Protein AF-0000000078801484 (afdb_homodimer)

Radius of gyration: 20.97 Å; Cα contacts (8 Å, |Δi|>4): 693; chains: 2; bounding box: 52×54×48 Å

InterPro domains:
  IPR004045 Glutathione S-transferase, N-terminal [PF13409] (11-82)
  IPR004045 Glutathione S-transferase, N-terminal [PS50404] (1-88)
  IPR010987 Glutathione S-transferase, C-terminal-like [PS50405] (91-222)
  IPR036249 Thioredoxin-like superfamily [SSF52833] (7-85)
  IPR036282 Glutathione S-transferase, C-terminal domain superfamily [SSF47616] (86-207)
  IPR040079 Glutathione transferase family [SFLDS00019] (3-213)

Structure (mmCIF, N/CA/C/O backbone):
data_AF-0000000078801484-model_v1
#
loop_
_entity.id
_entity.type
_entity.pdbx_description
1 polymer 'Glutathione S-transferase'
#
loop_
_atom_site.group_PDB
_atom_site.id
_atom_site.type_symbol
_atom_site.label_atom_id
_atom_site.label_alt_id
_atom_site.label_comp_id
_atom_site.label_asym_id
_atom_site.label_entity_id
_atom_site.label_seq_id
_atom_site.pdbx_PDB_ins_code
_atom_site.Cartn_x
_atom_site.Cartn_y
_atom_site.Cartn_z
_atom_site.occupancy
_atom_site.B_iso_or_equiv
_atom_site.auth_seq_id
_atom_site.auth_comp_id
_atom_site.auth_asym_id
_atom_site.auth_atom_id
_atom_site.pdbx_PDB_model_num
ATOM 1 N N . MET A 1 1 ? 11.43 26.531 -16.875 1 66.69 1 MET A N 1
ATOM 2 C CA . MET A 1 1 ? 10.438 25.453 -16.75 1 66.69 1 MET A CA 1
ATOM 3 C C . MET A 1 1 ? 10.961 24.344 -15.844 1 66.69 1 MET A C 1
ATOM 5 O O . MET A 1 1 ? 12.164 24.109 -15.781 1 66.69 1 MET A O 1
ATOM 9 N N . SER A 1 2 ? 10.133 23.844 -14.844 1 87.88 2 SER A N 1
ATOM 10 C CA . SER A 1 2 ? 10.57 22.844 -13.875 1 87.88 2 SER A CA 1
ATOM 11 C C . SER A 1 2 ? 10.742 21.469 -14.523 1 87.88 2 SER A C 1
ATOM 13 O O . SER A 1 2 ? 10.102 21.172 -15.531 1 87.88 2 SER A O 1
ATOM 15 N N . ASP A 1 3 ? 11.695 20.812 -14.078 1 95.38 3 ASP A N 1
ATOM 16 C CA . ASP A 1 3 ? 11.938 19.469 -14.594 1 95.38 3 ASP A CA 1
ATOM 17 C C . ASP A 1 3 ? 10.883 18.484 -14.102 1 95.38 3 ASP A C 1
ATOM 19 O O . ASP A 1 3 ? 10.789 17.359 -14.602 1 95.38 3 ASP A O 1
ATOM 23 N N . LEU A 1 4 ? 10.07 19.016 -13.148 1 98.31 4 LEU A N 1
ATOM 24 C CA . LEU A 1 4 ? 9.07 18.156 -12.539 1 98.31 4 LEU A CA 1
ATOM 25 C C . LEU A 1 4 ? 7.66 18.641 -12.867 1 98.31 4 LEU A C 1
ATOM 27 O O . LEU A 1 4 ? 7.352 19.828 -12.695 1 98.31 4 LEU A O 1
ATOM 31 N N . THR A 1 5 ? 6.832 17.781 -13.375 1 98.31 5 THR A N 1
ATOM 32 C CA . THR A 1 5 ? 5.406 18.031 -13.547 1 98.31 5 THR A CA 1
ATOM 33 C C . THR A 1 5 ? 4.586 17.047 -12.719 1 98.31 5 THR A C 1
ATOM 35 O O . THR A 1 5 ? 4.812 15.844 -12.766 1 98.31 5 THR A O 1
ATOM 38 N N . VAL A 1 6 ? 3.67 17.578 -11.961 1 98.75 6 VAL A N 1
ATOM 39 C CA . VAL A 1 6 ? 2.793 16.781 -11.109 1 98.75 6 VAL A CA 1
ATOM 40 C C . VAL A 1 6 ? 1.368 16.812 -11.656 1 98.75 6 VAL A C 1
ATOM 42 O O . VAL A 1 6 ? 0.769 17.891 -11.773 1 98.75 6 VAL A O 1
ATOM 45 N N . TYR A 1 7 ? 0.838 15.703 -12.062 1 98.81 7 TYR A N 1
ATOM 46 C CA . TYR A 1 7 ? -0.569 15.531 -12.406 1 98.81 7 TYR A CA 1
ATOM 47 C C . TYR A 1 7 ? -1.375 15.07 -11.195 1 98.81 7 TYR A C 1
ATOM 49 O O . TYR A 1 7 ? -1.175 13.961 -10.695 1 98.81 7 TYR A O 1
ATOM 57 N N . THR A 1 8 ? -2.258 15.883 -10.734 1 98.69 8 THR A N 1
ATOM 58 C CA . THR A 1 8 ? -2.883 15.562 -9.453 1 98.69 8 THR A CA 1
ATOM 59 C C . THR A 1 8 ? -4.176 16.344 -9.266 1 98.69 8 THR A C 1
ATOM 61 O O . THR A 1 8 ? -4.684 16.953 -10.211 1 98.69 8 THR A O 1
ATOM 64 N N . LEU A 1 9 ? -4.816 16.188 -8.18 1 98.44 9 LEU A N 1
ATOM 65 C CA . LEU A 1 9 ? -5.969 16.906 -7.648 1 98.44 9 LEU A CA 1
ATOM 66 C C . LEU A 1 9 ? -5.922 16.953 -6.125 1 98.44 9 LEU A C 1
ATOM 68 O O . LEU A 1 9 ? -5.055 16.328 -5.508 1 98.44 9 LEU A O 1
ATOM 72 N N . GLY A 1 10 ? -6.82 17.719 -5.484 1 97.62 10 GLY A N 1
ATOM 73 C CA . GLY A 1 10 ? -6.832 17.875 -4.039 1 97.62 10 GLY A CA 1
ATOM 74 C C . GLY A 1 10 ? -7.461 16.703 -3.312 1 97.62 10 GLY A C 1
ATOM 75 O O . GLY A 1 10 ? -8.367 16.891 -2.492 1 97.62 10 GLY A O 1
ATOM 76 N N . SER A 1 11 ? -7.129 15.5 -3.693 1 97.75 11 SER A N 1
ATOM 77 C CA . SER A 1 11 ? -7.465 14.297 -2.943 1 97.75 11 SER A CA 1
ATOM 78 C C . SER A 1 11 ? -6.418 14 -1.875 1 97.75 11 SER A C 1
ATOM 80 O O . SER A 1 11 ? -5.344 14.609 -1.866 1 97.75 11 SER A O 1
ATOM 82 N N . PRO A 1 12 ? -6.738 13.094 -0.962 1 98.19 12 PRO A N 1
ATOM 83 C CA . PRO A 1 12 ? -5.773 12.836 0.107 1 98.19 12 PRO A CA 1
ATOM 84 C C . PRO A 1 12 ? -4.453 12.273 -0.416 1 98.19 12 PRO A C 1
ATOM 86 O O . PRO A 1 12 ? -3.4 12.508 0.184 1 98.19 12 PRO A O 1
ATOM 89 N N . ASN A 1 13 ? -4.48 11.523 -1.519 1 98.69 13 ASN A N 1
ATOM 90 C CA . ASN A 1 13 ? -3.244 11.023 -2.111 1 98.69 13 ASN A CA 1
ATOM 91 C C . ASN A 1 13 ? -2.604 12.07 -3.021 1 98.69 13 ASN A C 1
ATOM 93 O O . ASN A 1 13 ? -1.377 12.141 -3.123 1 98.69 13 ASN A O 1
ATOM 97 N N . GLY A 1 14 ? -3.439 12.852 -3.691 1 98.75 14 GLY A N 1
ATOM 98 C CA . GLY A 1 14 ? -2.924 13.828 -4.641 1 98.75 14 GLY A CA 1
ATOM 99 C C . GLY A 1 14 ? -2.152 14.953 -3.975 1 98.75 14 GLY A C 1
ATOM 100 O O . GLY A 1 14 ? -1.153 15.438 -4.516 1 98.75 14 GLY A O 1
ATOM 101 N N . ILE A 1 15 ? -2.572 15.383 -2.805 1 98.88 15 ILE A N 1
ATOM 102 C CA . ILE A 1 15 ? -2.053 16.578 -2.148 1 98.88 15 ILE A CA 1
ATOM 103 C C . ILE A 1 15 ? -0.669 16.281 -1.57 1 98.88 15 ILE A C 1
ATOM 105 O O . ILE A 1 15 ? 0.075 17.219 -1.231 1 98.88 15 ILE A O 1
ATOM 109 N N . LYS A 1 16 ? -0.305 14.969 -1.391 1 98.94 16 LYS A N 1
ATOM 110 C CA . LYS A 1 16 ? 0.97 14.57 -0.806 1 98.94 16 LYS A CA 1
ATOM 111 C C . LYS A 1 16 ? 2.143 15.195 -1.56 1 98.94 16 LYS A C 1
ATOM 113 O O . LYS A 1 16 ? 3.109 15.648 -0.946 1 98.94 16 LYS A O 1
ATOM 118 N N . ILE A 1 17 ? 2.018 15.234 -2.912 1 98.94 17 ILE A N 1
ATOM 119 C CA . ILE A 1 17 ? 3.178 15.539 -3.742 1 98.94 17 ILE A CA 1
ATOM 120 C C . ILE A 1 17 ? 3.453 17.047 -3.713 1 98.94 17 ILE A C 1
ATOM 122 O O . ILE A 1 17 ? 4.582 17.469 -3.461 1 98.94 17 ILE A O 1
ATOM 126 N N . PRO A 1 18 ? 2.408 17.906 -3.854 1 98.94 18 PRO A N 1
ATOM 127 C CA . PRO A 1 18 ? 2.682 19.328 -3.668 1 98.94 18 PRO A CA 1
ATOM 128 C C . PRO A 1 18 ? 3.264 19.641 -2.293 1 98.94 18 PRO A C 1
ATOM 130 O O . PRO A 1 18 ? 4.188 20.453 -2.18 1 98.94 18 PRO A O 1
ATOM 133 N N . VAL A 1 19 ? 2.762 19.031 -1.255 1 98.94 19 VAL A N 1
ATOM 134 C CA . VAL A 1 19 ? 3.266 19.266 0.096 1 98.94 19 VAL A CA 1
ATOM 135 C C . VAL A 1 19 ? 4.746 18.891 0.166 1 98.94 19 VAL A C 1
ATOM 137 O O . VAL A 1 19 ? 5.566 19.672 0.653 1 98.94 19 VAL A O 1
ATOM 140 N N . ALA A 1 20 ? 5.098 17.719 -0.347 1 98.94 20 ALA A N 1
ATOM 141 C CA . ALA A 1 20 ? 6.48 17.25 -0.291 1 98.94 20 ALA A CA 1
ATOM 142 C C . ALA A 1 20 ? 7.406 18.172 -1.073 1 98.94 20 ALA A C 1
ATOM 144 O O . ALA A 1 20 ? 8.492 18.531 -0.598 1 98.94 20 ALA A O 1
ATOM 145 N N . LEU A 1 21 ? 6.988 18.547 -2.275 1 98.88 21 LEU A N 1
ATOM 146 C CA . LEU A 1 21 ? 7.844 19.359 -3.133 1 98.88 21 LEU A CA 1
ATOM 147 C C . LEU A 1 21 ? 8.055 20.75 -2.531 1 98.88 21 LEU A C 1
ATOM 149 O O . LEU A 1 21 ? 9.156 21.297 -2.604 1 98.88 21 LEU A O 1
ATOM 153 N N . GLU A 1 22 ? 7.02 21.328 -1.938 1 98.88 22 GLU A N 1
ATOM 154 C CA . GLU A 1 22 ? 7.184 22.594 -1.238 1 98.88 22 GLU A CA 1
ATOM 155 C C . GLU A 1 22 ? 8.164 22.453 -0.074 1 98.88 22 GLU A C 1
ATOM 157 O O . GLU A 1 22 ? 9.039 23.312 0.106 1 98.88 22 GLU A O 1
ATOM 162 N N . GLU A 1 23 ? 8.023 21.438 0.721 1 98.94 23 GLU A N 1
ATOM 163 C CA . GLU A 1 23 ? 8.914 21.203 1.85 1 98.94 23 GLU A CA 1
ATOM 164 C C . GLU A 1 23 ? 10.359 21.016 1.381 1 98.94 23 GLU A C 1
ATOM 166 O O . GLU A 1 23 ? 11.297 21.391 2.088 1 98.94 23 GLU A O 1
ATOM 171 N N . MET A 1 24 ? 10.492 20.453 0.178 1 98.75 24 MET A N 1
ATOM 172 C CA . MET A 1 24 ? 11.828 20.203 -0.355 1 98.75 24 MET A CA 1
ATOM 173 C C . MET A 1 24 ? 12.398 21.453 -1.009 1 98.75 24 MET A C 1
ATOM 175 O O . MET A 1 24 ? 13.602 21.516 -1.298 1 98.75 24 MET A O 1
ATOM 179 N N . GLY A 1 25 ? 11.578 22.438 -1.261 1 98.44 25 GLY A N 1
ATOM 180 C CA . GLY A 1 25 ? 12.016 23.656 -1.924 1 98.44 25 GLY A CA 1
ATOM 181 C C . GLY A 1 25 ? 12.32 23.453 -3.396 1 98.44 25 GLY A C 1
ATOM 182 O O . GLY A 1 25 ? 13.266 24.031 -3.924 1 98.44 25 GLY A O 1
ATOM 183 N N . VAL A 1 26 ? 11.562 22.609 -4.039 1 98 26 VAL A N 1
ATOM 184 C CA . VAL A 1 26 ? 11.805 22.25 -5.43 1 98 26 VAL A CA 1
ATOM 185 C C . VAL A 1 26 ? 10.703 22.828 -6.316 1 98 26 VAL A C 1
ATOM 187 O O . VAL A 1 26 ? 9.516 22.734 -5.977 1 98 26 VAL A O 1
ATOM 190 N N . MET A 1 27 ? 11.094 23.422 -7.387 1 97.56 27 MET A N 1
ATOM 191 C CA . MET A 1 27 ? 10.125 23.938 -8.352 1 97.56 27 MET A CA 1
ATOM 192 C C . MET A 1 27 ? 9.43 22.797 -9.086 1 97.56 27 MET A C 1
ATOM 194 O O . MET A 1 27 ? 10.062 21.797 -9.422 1 97.56 27 MET A O 1
ATOM 198 N N . TYR A 1 28 ? 8.164 23.031 -9.352 1 98.31 28 TYR A N 1
ATOM 199 C CA . TYR A 1 28 ? 7.383 22.031 -10.078 1 98.31 28 TYR A CA 1
ATOM 200 C C . TYR A 1 28 ? 6.227 22.672 -10.828 1 98.31 28 TYR A C 1
ATOM 202 O O . TYR A 1 28 ? 5.77 23.766 -10.461 1 98.31 28 TYR A O 1
ATOM 210 N N . ASP A 1 29 ? 5.805 22 -11.859 1 98.12 29 ASP A N 1
ATOM 211 C CA . ASP A 1 29 ? 4.582 22.375 -12.57 1 98.12 29 ASP A CA 1
ATOM 212 C C . ASP A 1 29 ? 3.41 21.5 -12.125 1 98.12 29 ASP A C 1
ATOM 214 O O . ASP A 1 29 ? 3.561 20.281 -11.945 1 98.12 29 ASP A O 1
ATOM 218 N N . LEU A 1 30 ? 2.342 22.141 -11.906 1 97.88 30 LEU A N 1
ATOM 219 C CA . LEU A 1 30 ? 1.135 21.453 -11.469 1 97.88 30 LEU A CA 1
ATOM 220 C C . LEU A 1 30 ? 0.118 21.359 -12.602 1 97.88 30 LEU A C 1
ATOM 222 O O . LEU A 1 30 ? -0.225 22.375 -13.211 1 97.88 30 LEU A O 1
ATOM 226 N N . HIS A 1 31 ? -0.283 20.188 -12.953 1 98.19 31 HIS A N 1
ATOM 227 C CA . HIS A 1 31 ? -1.348 19.938 -13.922 1 98.19 31 HIS A CA 1
ATOM 228 C C . HIS A 1 31 ? -2.523 19.219 -13.266 1 98.19 31 HIS A C 1
ATOM 230 O O . HIS A 1 31 ? -2.412 18.047 -12.891 1 98.19 31 HIS A O 1
ATOM 236 N N . THR A 1 32 ? -3.666 19.859 -13.242 1 98.5 32 THR A N 1
ATOM 237 C CA . THR A 1 32 ? -4.828 19.312 -12.547 1 98.5 32 THR A CA 1
ATOM 238 C C . THR A 1 32 ? -5.523 18.266 -13.414 1 98.5 32 THR A C 1
ATOM 240 O O . THR A 1 32 ? -5.797 18.5 -14.586 1 98.5 32 THR A O 1
ATOM 243 N N . ILE A 1 33 ? -5.699 17.094 -12.891 1 98.5 33 ILE A N 1
ATOM 244 C CA . ILE A 1 33 ? -6.562 16.062 -13.43 1 98.5 33 ILE A CA 1
ATOM 245 C C . ILE A 1 33 ? -7.789 15.891 -12.539 1 98.5 33 ILE A C 1
ATOM 247 O O . ILE A 1 33 ? -7.711 15.273 -11.477 1 98.5 33 ILE A O 1
ATOM 251 N N . ASP A 1 34 ? -8.938 16.422 -12.977 1 97.44 34 ASP A N 1
ATOM 252 C CA . ASP A 1 34 ? -10.164 16.359 -12.188 1 97.44 34 ASP A CA 1
ATOM 253 C C . ASP A 1 34 ? -10.844 14.992 -12.336 1 97.44 34 ASP A C 1
ATOM 255 O O . ASP A 1 34 ? -11.641 14.789 -13.25 1 97.44 34 ASP A O 1
ATOM 259 N N . ILE A 1 35 ? -10.609 14.117 -11.383 1 96.12 35 ILE A N 1
ATOM 260 C CA . ILE A 1 35 ? -11.094 12.742 -11.492 1 96.12 35 ILE A CA 1
ATOM 261 C C . ILE A 1 35 ? -12.594 12.703 -11.25 1 96.12 35 ILE A C 1
ATOM 263 O O . ILE A 1 35 ? -13.258 11.711 -11.586 1 96.12 35 ILE A O 1
ATOM 267 N N . THR A 1 36 ? -13.188 13.742 -10.617 1 93.81 36 THR A N 1
ATOM 268 C CA . THR A 1 36 ? -14.633 13.797 -10.422 1 93.81 36 THR A CA 1
ATOM 269 C C . THR A 1 36 ? -15.352 14.016 -11.75 1 93.81 36 THR A C 1
ATOM 271 O O . THR A 1 36 ? -16.547 13.742 -11.867 1 93.81 36 THR A O 1
ATOM 274 N N . LYS A 1 37 ? -14.609 14.461 -12.742 1 96.56 37 LYS A N 1
ATOM 275 C CA . LYS A 1 37 ? -15.164 14.695 -14.07 1 96.56 37 LYS A CA 1
ATOM 276 C C . LYS A 1 37 ? -14.695 13.633 -15.062 1 96.56 37 LYS A C 1
ATOM 278 O O . LYS A 1 37 ? -14.914 13.766 -16.266 1 96.56 37 LYS A O 1
ATOM 283 N N . GLY A 1 38 ? -13.906 12.68 -14.609 1 96.62 38 GLY A N 1
ATOM 284 C CA . GLY A 1 38 ? -13.469 11.578 -15.445 1 96.62 38 GLY A CA 1
ATOM 285 C C . GLY A 1 38 ? -12.25 11.906 -16.281 1 96.62 38 GLY A C 1
ATOM 286 O O . GLY A 1 38 ? -11.93 11.188 -17.234 1 96.62 38 GLY A O 1
ATOM 287 N N . GLU A 1 39 ? -11.531 12.969 -15.945 1 97.81 39 GLU A N 1
ATOM 288 C CA . GLU A 1 39 ? -10.391 13.398 -16.734 1 97.81 39 GLU A CA 1
ATOM 289 C C . GLU A 1 39 ? -9.273 12.359 -16.719 1 97.81 39 GLU A C 1
ATOM 291 O O . GLU A 1 39 ? -8.422 12.336 -17.609 1 97.81 39 GLU A O 1
ATOM 296 N N . GLN A 1 40 ? -9.242 11.5 -15.688 1 97.19 40 GLN A N 1
ATOM 297 C CA . GLN A 1 40 ? -8.219 10.461 -15.602 1 97.19 40 GLN A CA 1
ATOM 298 C C . GLN A 1 40 ? -8.375 9.43 -16.719 1 97.19 40 GLN A C 1
ATOM 300 O O . GLN A 1 40 ? -7.461 8.641 -16.969 1 97.19 40 GLN A O 1
ATOM 305 N N . PHE A 1 41 ? -9.516 9.469 -17.359 1 97.06 41 PHE A N 1
ATOM 306 C CA . PHE A 1 41 ? -9.773 8.492 -18.422 1 97.06 41 PHE A CA 1
ATOM 307 C C . PHE A 1 41 ? -9.547 9.117 -19.797 1 97.06 41 PHE A C 1
ATOM 309 O O . PHE A 1 41 ? -9.719 8.453 -20.812 1 97.06 41 PHE A O 1
ATOM 316 N N . SER A 1 42 ? -9.242 10.398 -19.859 1 97.5 42 SER A N 1
ATOM 317 C CA . SER A 1 42 ? -8.945 11.039 -21.125 1 97.5 42 SER A CA 1
ATOM 318 C C . SER A 1 42 ? -7.797 10.344 -21.844 1 97.5 42 SER A C 1
ATOM 320 O O . SER A 1 42 ? -6.914 9.773 -21.203 1 97.5 42 SER A O 1
ATOM 322 N N . ALA A 1 43 ? -7.75 10.406 -23.156 1 96.88 43 ALA A N 1
ATOM 323 C CA . ALA A 1 43 ? -6.684 9.812 -23.953 1 96.88 43 ALA A CA 1
ATOM 324 C C . ALA A 1 43 ? -5.324 10.391 -23.578 1 96.88 43 ALA A C 1
ATOM 326 O O . ALA A 1 43 ? -4.328 9.664 -23.5 1 96.88 43 ALA A O 1
ATOM 327 N N . ALA A 1 44 ? -5.316 11.703 -23.406 1 96.38 44 ALA A N 1
ATOM 328 C CA . ALA A 1 44 ? -4.07 12.391 -23.062 1 96.38 44 ALA A CA 1
ATOM 329 C C . ALA A 1 44 ? -3.484 11.859 -21.766 1 96.38 44 ALA A C 1
ATOM 331 O O . ALA A 1 44 ? -2.293 11.555 -21.688 1 96.38 44 ALA A O 1
ATOM 332 N N . PHE A 1 45 ? -4.336 11.742 -20.734 1 97.5 45 PHE A N 1
ATOM 333 C CA . PHE A 1 45 ? -3.818 11.273 -19.453 1 97.5 45 PHE A CA 1
ATOM 334 C C . PHE A 1 45 ? -3.537 9.781 -19.5 1 97.5 45 PHE A C 1
ATOM 336 O O . PHE A 1 45 ? -2.588 9.305 -18.875 1 97.5 45 PHE A O 1
ATOM 343 N N . SER A 1 46 ? -4.348 9.039 -20.234 1 96.31 46 SER A N 1
ATOM 344 C CA . SER A 1 46 ? -4.148 7.598 -20.359 1 96.31 46 SER A CA 1
ATOM 345 C C . SER A 1 46 ? -2.777 7.281 -20.953 1 96.31 46 SER A C 1
ATOM 347 O O . SER A 1 46 ? -2.174 6.258 -20.625 1 96.31 46 SER A O 1
ATOM 349 N N . LYS A 1 47 ? -2.256 8.125 -21.75 1 95.19 47 LYS A N 1
ATOM 350 C CA . LYS A 1 47 ? -0.926 7.961 -22.344 1 95.19 47 LYS A CA 1
ATOM 351 C C . LYS A 1 47 ? 0.162 8.156 -21.281 1 95.19 47 LYS A C 1
ATOM 353 O O . LYS A 1 47 ? 1.234 7.551 -21.375 1 95.19 47 LYS A O 1
ATOM 358 N N . ILE A 1 48 ? -0.164 8.984 -20.344 1 95.62 48 ILE A N 1
ATOM 359 C CA . ILE A 1 48 ? 0.79 9.258 -19.266 1 95.62 48 ILE A CA 1
ATOM 360 C C . ILE A 1 48 ? 0.729 8.148 -18.219 1 95.62 48 ILE A C 1
ATOM 362 O O . ILE A 1 48 ? 1.764 7.633 -17.797 1 95.62 48 ILE A O 1
ATOM 366 N N . ASN A 1 49 ? -0.521 7.82 -17.891 1 96.25 49 ASN A N 1
ATOM 367 C CA . ASN A 1 49 ? -0.724 6.797 -16.859 1 96.25 49 ASN A CA 1
ATOM 368 C C . ASN A 1 49 ? -1.895 5.883 -17.219 1 96.25 49 ASN A C 1
ATOM 370 O O . ASN A 1 49 ? -3.045 6.188 -16.891 1 96.25 49 ASN A O 1
ATOM 374 N N . PRO A 1 50 ? -1.596 4.727 -17.688 1 94.38 50 PRO A N 1
ATOM 375 C CA . PRO A 1 50 ? -2.65 3.801 -18.094 1 94.38 50 PRO A CA 1
ATOM 376 C C . PRO A 1 50 ? -3.447 3.24 -16.922 1 94.38 50 PRO A C 1
ATOM 378 O O . PRO A 1 50 ? -4.473 2.588 -17.125 1 94.38 50 PRO A O 1
ATOM 381 N N . ARG A 1 51 ? -3.037 3.48 -15.664 1 94.94 51 ARG A N 1
ATOM 382 C CA . ARG A 1 51 ? -3.783 3.041 -14.484 1 94.94 51 ARG A CA 1
ATOM 383 C C . ARG A 1 51 ? -4.93 3.996 -14.172 1 94.94 51 ARG A C 1
ATOM 385 O O . ARG A 1 51 ? -5.789 3.693 -13.344 1 94.94 51 ARG A O 1
ATOM 392 N N . HIS A 1 52 ? -4.863 5.215 -14.75 1 97.12 52 HIS A N 1
ATOM 393 C CA . HIS A 1 52 ? -5.926 6.207 -14.656 1 97.12 52 HIS A CA 1
ATOM 394 C C . HIS A 1 52 ? -6.094 6.703 -13.219 1 97.12 52 HIS A C 1
ATOM 396 O O . HIS A 1 52 ? -7.219 6.938 -12.773 1 97.12 52 HIS A O 1
ATOM 402 N N . LYS A 1 53 ? -4.992 6.789 -12.508 1 97.31 53 LYS A N 1
ATOM 403 C CA . LYS A 1 53 ? -5.02 7.273 -11.133 1 97.31 53 LYS A CA 1
ATOM 404 C C . LYS A 1 53 ? -4.07 8.453 -10.945 1 97.31 53 LYS A C 1
ATOM 406 O O . LYS A 1 53 ? -3.041 8.539 -11.617 1 97.31 53 LYS A O 1
ATOM 411 N N . ILE A 1 54 ? -4.414 9.383 -10.164 1 98.44 54 ILE A N 1
ATOM 412 C CA . ILE A 1 54 ? -3.531 10.445 -9.695 1 98.44 54 ILE A CA 1
ATOM 413 C C . ILE A 1 54 ? -3.066 10.141 -8.273 1 98.44 54 ILE A C 1
ATOM 415 O O . ILE A 1 54 ? -3.725 9.398 -7.543 1 98.44 54 ILE A O 1
ATOM 419 N N . PRO A 1 55 ? -1.931 10.672 -7.844 1 98.81 55 PRO A N 1
ATOM 420 C CA . PRO A 1 55 ? -1.022 11.562 -8.57 1 98.81 55 PRO A CA 1
ATOM 421 C C . PRO A 1 55 ? -0.047 10.812 -9.469 1 98.81 55 PRO A C 1
ATOM 423 O O . PRO A 1 55 ? 0.172 9.609 -9.281 1 98.81 55 PRO A O 1
ATOM 426 N N . VAL A 1 56 ? 0.472 11.453 -10.453 1 98.81 56 VAL A N 1
ATOM 427 C CA . VAL A 1 56 ? 1.57 10.992 -11.297 1 98.81 56 VAL A CA 1
ATOM 428 C C . VAL A 1 56 ? 2.641 12.078 -11.383 1 98.81 56 VAL A C 1
ATOM 430 O O . VAL A 1 56 ? 2.324 13.266 -11.5 1 98.81 56 VAL A O 1
ATOM 433 N N . LEU A 1 57 ? 3.867 11.703 -11.289 1 98.81 57 LEU A N 1
ATOM 434 C CA . LEU A 1 57 ? 5.008 12.594 -11.469 1 98.81 57 LEU A CA 1
ATOM 435 C C . LEU A 1 57 ? 5.715 12.32 -12.789 1 98.81 57 LEU A C 1
ATOM 437 O O . LEU A 1 57 ? 5.977 11.164 -13.133 1 98.81 57 LEU A O 1
ATOM 441 N N . ALA A 1 58 ? 5.891 13.305 -13.578 1 98.12 58 ALA A N 1
ATOM 442 C CA . ALA A 1 58 ? 6.785 13.25 -14.727 1 98.12 58 ALA A CA 1
ATOM 443 C C . ALA A 1 58 ? 8.086 14 -14.453 1 98.12 58 ALA A C 1
ATOM 445 O O . ALA A 1 58 ? 8.062 15.203 -14.172 1 98.12 58 ALA A O 1
ATOM 446 N N . ASP A 1 59 ? 9.211 13.344 -14.477 1 98.12 59 ASP A N 1
ATOM 447 C CA . ASP A 1 59 ? 10.531 13.93 -14.227 1 98.12 59 ASP A CA 1
ATOM 448 C C . ASP A 1 59 ? 11.352 13.992 -15.516 1 98.12 59 ASP A C 1
ATOM 450 O O . ASP A 1 59 ? 11.789 12.961 -16.031 1 98.12 59 ASP A O 1
ATOM 454 N N . LYS A 1 60 ? 11.617 15.078 -16.031 1 96.56 60 LYS A N 1
ATOM 455 C CA . LYS A 1 60 ? 12.328 15.242 -17.297 1 96.56 60 LYS A CA 1
ATOM 456 C C . LYS A 1 60 ? 13.758 15.711 -17.062 1 96.56 60 LYS A C 1
ATOM 458 O O . LYS A 1 60 ? 14.391 16.266 -17.969 1 96.56 60 LYS A O 1
ATOM 463 N N . SER A 1 61 ? 14.273 15.523 -15.883 1 94.5 61 SER A N 1
ATOM 464 C CA . SER A 1 61 ? 15.602 16.016 -15.539 1 94.5 61 SER A CA 1
ATOM 465 C C . SER A 1 61 ? 16.688 15.328 -16.359 1 94.5 61 SER A C 1
ATOM 467 O O . SER A 1 61 ? 17.734 15.914 -16.625 1 94.5 61 SER A O 1
ATOM 469 N N . LYS A 1 62 ? 16.5 14.094 -16.703 1 89.5 62 LYS A N 1
ATOM 470 C CA . LYS A 1 62 ? 17.531 13.367 -17.422 1 89.5 62 LYS A CA 1
ATOM 471 C C . LYS A 1 62 ? 17.281 13.398 -18.938 1 89.5 62 LYS A C 1
ATOM 473 O O . LYS A 1 62 ? 18.219 13.312 -19.734 1 89.5 62 LYS A O 1
ATOM 478 N N . ASP A 1 63 ? 16.062 13.438 -19.297 1 87.44 63 ASP A N 1
ATOM 479 C CA . ASP A 1 63 ? 15.656 13.398 -20.703 1 87.44 63 ASP A CA 1
ATOM 480 C C . ASP A 1 63 ? 14.359 14.18 -20.922 1 87.44 63 ASP A C 1
ATOM 482 O O . ASP A 1 63 ? 13.305 13.789 -20.422 1 87.44 63 ASP A O 1
ATOM 486 N N . SER A 1 64 ? 14.453 15.141 -21.734 1 85.25 64 SER A N 1
ATOM 487 C CA . SER A 1 64 ? 13.312 16.016 -21.938 1 85.25 64 SER A CA 1
ATOM 488 C C . SER A 1 64 ? 12.266 15.359 -22.844 1 85.25 64 SER A C 1
ATOM 490 O O . SER A 1 64 ? 11.078 15.664 -22.75 1 85.25 64 SER A O 1
ATOM 492 N N . GLU A 1 65 ? 12.711 14.5 -23.656 1 89.94 65 GLU A N 1
ATOM 493 C CA . GLU A 1 65 ? 11.82 13.875 -24.625 1 89.94 65 GLU A CA 1
ATOM 494 C C . GLU A 1 65 ? 11.102 12.672 -24.031 1 89.94 65 GLU A C 1
ATOM 496 O O . GLU A 1 65 ? 9.977 12.367 -24.406 1 89.94 65 GLU A O 1
ATOM 501 N N . HIS A 1 66 ? 11.742 12.102 -23.125 1 91.5 66 HIS A N 1
ATOM 502 C CA . HIS A 1 66 ? 11.18 10.914 -22.484 1 91.5 66 HIS A CA 1
ATOM 503 C C . HIS A 1 66 ? 11.266 11.016 -20.969 1 91.5 66 HIS A C 1
ATOM 505 O O . HIS A 1 66 ? 12.102 10.367 -20.344 1 91.5 66 HIS A O 1
ATOM 511 N N . PRO A 1 67 ? 10.297 11.742 -20.406 1 95.44 67 PRO A N 1
ATOM 512 C CA . PRO A 1 67 ? 10.32 11.891 -18.953 1 95.44 67 PRO A CA 1
ATOM 513 C C . PRO A 1 67 ? 10.102 10.57 -18.219 1 95.44 67 PRO A C 1
ATOM 515 O O . PRO A 1 67 ? 9.359 9.711 -18.703 1 95.44 67 PRO A O 1
ATOM 518 N N . GLN A 1 68 ? 10.789 10.406 -17.109 1 96.25 68 GLN A N 1
ATOM 519 C CA . GLN A 1 68 ? 10.453 9.305 -16.219 1 96.25 68 GLN A CA 1
ATOM 520 C C . GLN A 1 68 ? 9.102 9.531 -15.555 1 96.25 68 GLN A C 1
ATOM 522 O O . GLN A 1 68 ? 8.883 10.555 -14.898 1 96.25 68 GLN A O 1
ATOM 527 N N . ILE A 1 69 ? 8.172 8.57 -15.773 1 97.69 69 ILE A N 1
ATOM 528 C CA . ILE A 1 69 ? 6.824 8.656 -15.219 1 97.69 69 ILE A CA 1
ATOM 529 C C . ILE A 1 69 ? 6.719 7.77 -13.984 1 97.69 69 ILE A C 1
ATOM 531 O O . ILE A 1 69 ? 7.09 6.594 -14.023 1 97.69 69 ILE A O 1
ATOM 535 N N . ILE A 1 70 ? 6.273 8.336 -12.867 1 98.19 70 ILE A N 1
ATOM 536 C CA . ILE A 1 70 ? 6.137 7.582 -11.625 1 98.19 70 ILE A CA 1
ATOM 537 C C . ILE A 1 70 ? 4.73 7.77 -11.062 1 98.19 70 ILE A C 1
ATOM 539 O O . ILE A 1 70 ? 4.27 8.906 -10.891 1 98.19 70 ILE A O 1
ATOM 543 N N . GLY A 1 71 ? 4.078 6.652 -10.805 1 98.31 71 GLY A N 1
ATOM 544 C CA . GLY A 1 71 ? 2.787 6.656 -10.133 1 98.31 71 GLY A CA 1
ATOM 545 C C . GLY A 1 71 ? 2.869 6.215 -8.68 1 98.31 71 GLY A C 1
ATOM 546 O O . GLY A 1 71 ? 3.961 6.121 -8.117 1 98.31 71 GLY A O 1
ATOM 547 N N . GLU A 1 72 ? 1.691 5.992 -8.141 1 98.62 72 GLU A N 1
ATOM 548 C CA . GLU A 1 72 ? 1.612 5.668 -6.723 1 98.62 72 GLU A CA 1
ATOM 549 C C . GLU A 1 72 ? 2.143 6.816 -5.867 1 98.62 72 GLU A C 1
ATOM 551 O O . GLU A 1 72 ? 3.34 7.105 -5.879 1 98.62 72 GLU A O 1
ATOM 556 N N . SER A 1 73 ? 1.314 7.398 -5.055 1 98.88 73 SER A N 1
ATOM 557 C CA . SER A 1 73 ? 1.679 8.609 -4.324 1 98.88 73 SER A CA 1
ATOM 558 C C . SER A 1 73 ? 2.855 8.352 -3.389 1 98.88 73 SER A C 1
ATOM 560 O O . SER A 1 73 ? 3.789 9.156 -3.326 1 98.88 73 SER A O 1
ATOM 562 N N . CYS A 1 74 ? 2.9 7.164 -2.729 1 98.94 74 CYS A N 1
ATOM 563 C CA . CYS A 1 74 ? 3.98 6.879 -1.79 1 98.94 74 CYS A CA 1
ATOM 564 C C . CYS A 1 74 ? 5.266 6.523 -2.529 1 98.94 74 CYS A C 1
ATOM 566 O O . CYS A 1 74 ? 6.363 6.824 -2.055 1 98.94 74 CYS A O 1
ATOM 568 N N . ALA A 1 75 ? 5.156 5.914 -3.709 1 98.88 75 ALA A N 1
ATOM 569 C CA . ALA A 1 75 ? 6.336 5.691 -4.539 1 98.88 75 ALA A CA 1
ATOM 570 C C . ALA A 1 75 ? 6.945 7.016 -4.992 1 98.88 75 ALA A C 1
ATOM 572 O O . ALA A 1 75 ? 8.172 7.172 -4.996 1 98.88 75 ALA A O 1
ATOM 573 N N . ILE A 1 76 ? 6.082 7.961 -5.352 1 98.94 76 ILE A N 1
ATOM 574 C CA . ILE A 1 76 ? 6.535 9.281 -5.766 1 98.94 76 ILE A CA 1
ATOM 575 C C . ILE A 1 76 ? 7.27 9.961 -4.613 1 98.94 76 ILE A C 1
ATOM 577 O O . ILE A 1 76 ? 8.344 10.531 -4.801 1 98.94 76 ILE A O 1
ATOM 581 N N . LEU A 1 77 ? 6.688 9.859 -3.41 1 98.94 77 LEU A N 1
ATOM 582 C CA . LEU A 1 77 ? 7.316 10.453 -2.236 1 98.94 77 LEU A CA 1
ATOM 583 C C . LEU A 1 77 ? 8.711 9.875 -2.012 1 98.94 77 LEU A C 1
ATOM 585 O O . LEU A 1 77 ? 9.664 10.625 -1.797 1 98.94 77 LEU A O 1
ATOM 589 N N . LEU A 1 78 ? 8.773 8.562 -2.047 1 98.88 78 LEU A N 1
ATOM 590 C CA . LEU A 1 78 ? 10.062 7.922 -1.826 1 98.88 78 LEU A CA 1
ATOM 591 C C . LEU A 1 78 ? 11.062 8.32 -2.912 1 98.88 78 LEU A C 1
ATOM 593 O O . LEU A 1 78 ? 12.219 8.617 -2.617 1 98.88 78 LEU A O 1
ATOM 597 N N . TYR A 1 79 ? 10.617 8.359 -4.176 1 98.75 79 TYR A N 1
ATOM 598 C CA . TYR A 1 79 ? 11.453 8.758 -5.301 1 98.75 79 TYR A CA 1
ATOM 599 C C . TYR A 1 79 ? 12.016 10.164 -5.094 1 98.75 79 TYR A C 1
ATOM 601 O O . TYR A 1 79 ? 13.219 10.375 -5.219 1 98.75 79 TYR A O 1
ATOM 609 N N . LEU A 1 80 ? 11.195 11.094 -4.73 1 98.81 80 LEU A N 1
ATOM 610 C CA . LEU A 1 80 ? 11.602 12.484 -4.551 1 98.81 80 LEU A CA 1
ATOM 611 C C . LEU A 1 80 ? 12.547 12.625 -3.357 1 98.81 80 LEU A C 1
ATOM 613 O O . LEU A 1 80 ? 13.531 13.367 -3.424 1 98.81 80 LEU A O 1
ATOM 617 N N . ALA A 1 81 ? 12.18 11.945 -2.285 1 98.75 81 ALA A N 1
ATOM 618 C CA . ALA A 1 81 ? 13.023 12.008 -1.098 1 98.75 81 ALA A CA 1
ATOM 619 C C . ALA A 1 81 ? 14.438 11.523 -1.403 1 98.75 81 ALA A C 1
ATOM 621 O O . ALA A 1 81 ? 15.414 12.117 -0.939 1 98.75 81 ALA A O 1
ATOM 622 N N . GLU A 1 82 ? 14.516 10.438 -2.162 1 97.25 82 GLU A N 1
ATOM 623 C CA . GLU A 1 82 ? 15.82 9.891 -2.529 1 97.25 82 GLU A CA 1
ATOM 624 C C . GLU A 1 82 ? 16.531 10.805 -3.52 1 97.25 82 GLU A C 1
ATOM 626 O O . GLU A 1 82 ? 17.734 11.039 -3.398 1 97.25 82 GLU A O 1
ATOM 631 N N . LYS A 1 83 ? 15.836 11.297 -4.449 1 96.88 83 LYS A N 1
ATOM 632 C CA . LYS A 1 83 ? 16.406 12.164 -5.473 1 96.88 83 LYS A CA 1
ATOM 633 C C . LYS A 1 83 ? 17.016 13.414 -4.855 1 96.88 83 LYS A C 1
ATOM 635 O O . LYS A 1 83 ? 18.109 13.828 -5.242 1 96.88 83 LYS A O 1
ATOM 640 N N . PHE A 1 84 ? 16.375 14.016 -3.885 1 97.94 84 PHE A N 1
ATOM 641 C CA . PHE A 1 84 ? 16.797 15.305 -3.359 1 97.94 84 PHE A CA 1
ATOM 642 C C . PHE A 1 84 ? 17.453 15.148 -1.993 1 97.94 84 PHE A C 1
ATOM 644 O O . PHE A 1 84 ? 17.953 16.125 -1.42 1 97.94 84 PHE A O 1
ATOM 651 N N . ASN A 1 85 ? 17.453 13.938 -1.477 1 97.94 85 ASN A N 1
ATOM 652 C CA . ASN A 1 85 ? 18 13.641 -0.157 1 97.94 85 ASN A CA 1
ATOM 653 C C . ASN A 1 85 ? 17.406 14.547 0.915 1 97.94 85 ASN A C 1
ATOM 655 O O . ASN A 1 85 ? 18.141 15.195 1.662 1 97.94 85 ASN A O 1
ATOM 659 N N . LYS A 1 86 ? 16.125 14.664 0.941 1 98.44 86 LYS A N 1
ATOM 660 C CA . LYS A 1 86 ? 15.344 15.469 1.879 1 98.44 86 LYS A CA 1
ATOM 661 C C . LYS A 1 86 ? 14.148 14.688 2.414 1 98.44 86 LYS A C 1
ATOM 663 O O . LYS A 1 86 ? 13.625 13.805 1.736 1 98.44 86 LYS A O 1
ATOM 668 N N . LEU A 1 87 ? 13.727 14.922 3.643 1 98.75 87 LEU A N 1
ATOM 669 C CA . LEU A 1 87 ? 12.508 14.406 4.258 1 98.75 87 LEU A CA 1
ATOM 670 C C . LEU A 1 87 ? 12.594 12.898 4.465 1 98.75 87 LEU A C 1
ATOM 672 O O . LEU A 1 87 ? 11.578 12.211 4.508 1 98.75 87 LEU A O 1
ATOM 676 N N . ILE A 1 88 ? 13.688 12.312 4.449 1 98.25 88 ILE A N 1
ATOM 677 C CA . ILE A 1 88 ? 13.953 10.93 4.832 1 98.25 88 ILE A CA 1
ATOM 678 C C . ILE A 1 88 ? 15.336 10.82 5.473 1 98.25 88 ILE A C 1
ATOM 680 O O . ILE A 1 88 ? 16.281 11.477 5.031 1 98.25 88 ILE A O 1
ATOM 684 N N . SER A 1 89 ? 15.445 10.094 6.559 1 96.38 89 SER A N 1
ATOM 685 C CA . SER A 1 89 ? 16.688 9.953 7.297 1 96.38 89 SER A CA 1
ATOM 686 C C . SER A 1 89 ? 17.703 9.117 6.52 1 96.38 89 SER A C 1
ATOM 688 O O . SER A 1 89 ? 17.328 8.188 5.805 1 96.38 89 SER A O 1
ATOM 690 N N . ASN A 1 90 ? 18.969 9.43 6.703 1 94.12 90 ASN A N 1
ATOM 691 C CA . ASN A 1 90 ? 20.031 8.602 6.148 1 94.12 90 ASN A CA 1
ATOM 692 C C . ASN A 1 90 ? 20.406 7.465 7.09 1 94.12 90 ASN A C 1
ATOM 694 O O . ASN A 1 90 ? 21.156 6.559 6.707 1 94.12 90 ASN A O 1
ATOM 698 N N . ASP A 1 91 ? 19.906 7.52 8.336 1 95.38 91 ASP A N 1
ATOM 699 C CA . ASP A 1 91 ? 20.047 6.391 9.242 1 95.38 91 ASP A CA 1
ATOM 700 C C . ASP A 1 91 ? 19.25 5.184 8.75 1 95.38 91 ASP A C 1
ATOM 702 O O . ASP A 1 91 ? 18.047 5.281 8.516 1 95.38 91 ASP A O 1
ATOM 706 N N . PRO A 1 92 ? 19.922 4.055 8.602 1 93.75 92 PRO A N 1
ATOM 707 C CA . PRO A 1 92 ? 19.266 2.898 7.988 1 93.75 92 PRO A CA 1
ATOM 708 C C . PRO A 1 92 ? 18.016 2.461 8.75 1 93.75 92 PRO A C 1
ATOM 710 O O . PRO A 1 92 ? 17.031 2.023 8.141 1 93.75 92 PRO A O 1
ATOM 713 N N . LEU A 1 93 ? 18.062 2.529 10.047 1 94.88 93 LEU A N 1
ATOM 714 C CA . LEU A 1 93 ? 16.906 2.127 10.852 1 94.88 93 LEU A CA 1
ATOM 715 C C . LEU A 1 93 ? 15.734 3.084 10.633 1 94.88 93 LEU A C 1
ATOM 717 O O . LEU A 1 93 ? 14.609 2.648 10.398 1 94.88 93 LEU A O 1
ATOM 721 N N . HIS A 1 94 ? 16 4.387 10.742 1 97.19 94 HIS A N 1
ATOM 722 C CA . HIS A 1 94 ? 14.961 5.395 10.562 1 97.19 94 HIS A CA 1
ATOM 723 C C . HIS A 1 94 ? 14.43 5.387 9.133 1 97.19 94 HIS A C 1
ATOM 725 O O . HIS A 1 94 ? 13.234 5.609 8.906 1 97.19 94 HIS A O 1
ATOM 731 N N . ARG A 1 95 ? 15.312 5.129 8.188 1 97.44 95 ARG A N 1
ATOM 732 C CA . ARG A 1 95 ? 14.914 5.016 6.793 1 97.44 95 ARG A CA 1
ATOM 733 C C . ARG A 1 95 ? 13.945 3.854 6.594 1 97.44 95 ARG A C 1
ATOM 735 O O . ARG A 1 95 ? 12.906 4.008 5.953 1 97.44 95 ARG A O 1
ATOM 742 N N . ALA A 1 96 ? 14.258 2.721 7.164 1 97.25 96 ALA A N 1
ATOM 743 C CA . ALA A 1 96 ? 13.406 1.544 7.051 1 97.25 96 ALA A CA 1
ATOM 744 C C . ALA A 1 96 ? 12.039 1.794 7.691 1 97.25 96 ALA A C 1
ATOM 746 O O . ALA A 1 96 ? 11.008 1.385 7.156 1 97.25 96 ALA A O 1
ATOM 747 N N . GLN A 1 97 ? 12.07 2.459 8.812 1 97.81 97 GLN A N 1
ATOM 748 C CA . GLN A 1 97 ? 10.82 2.801 9.484 1 97.81 97 GLN A CA 1
ATOM 749 C C . GLN A 1 97 ? 9.969 3.723 8.617 1 97.81 97 GLN A C 1
ATOM 751 O O . GLN A 1 97 ? 8.75 3.541 8.523 1 97.81 97 GLN A O 1
ATOM 756 N N . THR A 1 98 ? 10.617 4.695 8.016 1 98.75 98 THR A N 1
ATOM 757 C CA . THR A 1 98 ? 9.914 5.621 7.133 1 98.75 98 THR A CA 1
ATOM 758 C C . THR A 1 98 ? 9.258 4.871 5.977 1 98.75 98 THR A C 1
ATOM 760 O O . THR A 1 98 ? 8.078 5.074 5.691 1 98.75 98 THR A O 1
ATOM 763 N N . ILE A 1 99 ? 9.969 3.98 5.379 1 98.75 99 ILE A N 1
ATOM 764 C CA . ILE A 1 99 ? 9.469 3.221 4.238 1 98.75 99 ILE A CA 1
ATOM 765 C C . ILE A 1 99 ? 8.328 2.309 4.684 1 98.75 99 ILE A C 1
ATOM 767 O O . ILE A 1 99 ? 7.328 2.168 3.977 1 98.75 99 ILE A O 1
ATOM 771 N N . GLU A 1 100 ? 8.469 1.747 5.848 1 98.62 100 GLU A N 1
ATOM 772 C CA . GLU A 1 100 ? 7.406 0.92 6.406 1 98.62 100 GLU A CA 1
ATOM 773 C C . GLU A 1 100 ? 6.121 1.723 6.586 1 98.62 100 GLU A C 1
ATOM 775 O O . GLU A 1 100 ? 5.031 1.235 6.277 1 98.62 100 GLU A O 1
ATOM 780 N N . TRP A 1 101 ? 6.207 2.965 7.055 1 98.81 101 TRP A N 1
ATOM 781 C CA . TRP A 1 101 ? 5.043 3.832 7.215 1 98.81 101 TRP A CA 1
ATOM 782 C C . TRP A 1 101 ? 4.414 4.148 5.863 1 98.81 101 TRP A C 1
ATOM 784 O O . TRP A 1 101 ? 3.189 4.254 5.75 1 98.81 101 TRP A O 1
ATOM 794 N N . LEU A 1 102 ? 5.285 4.328 4.812 1 98.94 102 LEU A N 1
ATOM 795 C CA . LEU A 1 102 ? 4.75 4.57 3.477 1 98.94 102 LEU A CA 1
ATOM 796 C C . LEU A 1 102 ? 3.91 3.389 3.004 1 98.94 102 LEU A C 1
ATOM 798 O O . LEU A 1 102 ? 2.82 3.574 2.457 1 98.94 102 LEU A O 1
ATOM 802 N N . PHE A 1 103 ? 4.41 2.213 3.232 1 98.94 103 PHE A N 1
ATOM 803 C CA . PHE A 1 103 ? 3.658 1.03 2.822 1 98.94 103 PHE A CA 1
ATOM 804 C C . PHE A 1 103 ? 2.412 0.857 3.682 1 98.94 103 PHE A C 1
ATOM 806 O O . PHE A 1 103 ? 1.361 0.448 3.184 1 98.94 103 PHE A O 1
ATOM 813 N N . TYR A 1 104 ? 2.498 1.151 5.043 1 98.88 104 TYR A N 1
ATOM 814 C CA . TYR A 1 104 ? 1.32 1.102 5.902 1 98.88 104 TYR A CA 1
ATOM 815 C C . TYR A 1 104 ? 0.251 2.074 5.418 1 98.88 104 TYR A C 1
ATOM 817 O O . TYR A 1 104 ? -0.937 1.743 5.402 1 98.88 104 TYR A O 1
ATOM 825 N N . GLN A 1 105 ? 0.73 3.248 5.078 1 98.94 105 GLN A N 1
ATOM 826 C CA . GLN A 1 105 ? -0.198 4.238 4.539 1 98.94 105 GLN A CA 1
ATOM 827 C C . GLN A 1 105 ? -0.894 3.713 3.287 1 98.94 105 GLN A C 1
ATOM 829 O O . GLN A 1 105 ? -2.115 3.822 3.156 1 98.94 105 GLN A O 1
ATOM 834 N N . ALA A 1 106 ? -0.166 3.215 2.324 1 98.81 106 ALA A N 1
ATOM 835 C CA . ALA A 1 106 ? -0.689 2.791 1.029 1 98.81 106 ALA A CA 1
ATOM 836 C C . ALA A 1 106 ? -1.593 1.569 1.175 1 98.81 106 ALA A C 1
ATOM 838 O O . ALA A 1 106 ? -2.639 1.483 0.528 1 98.81 106 ALA A O 1
ATOM 839 N N . SER A 1 107 ? -1.191 0.639 2.068 1 98.69 107 SER A N 1
ATOM 840 C CA . SER A 1 107 ? -1.844 -0.667 2.105 1 98.69 107 SER A CA 1
ATOM 841 C C . SER A 1 107 ? -2.996 -0.68 3.105 1 98.69 107 SER A C 1
ATOM 843 O O . SER A 1 107 ? -3.924 -1.481 2.979 1 98.69 107 SER A O 1
ATOM 845 N N . THR A 1 108 ? -2.891 0.184 4.105 1 98.62 108 THR A N 1
ATOM 846 C CA . THR A 1 108 ? -3.834 0.068 5.215 1 98.62 108 THR A CA 1
ATOM 847 C C . THR A 1 108 ? -4.574 1.385 5.434 1 98.62 108 THR A C 1
ATOM 849 O O . THR A 1 108 ? -5.758 1.497 5.113 1 98.62 108 THR A O 1
ATOM 852 N N . GLU A 1 109 ? -3.879 2.441 5.832 1 98.81 109 GLU A N 1
ATOM 853 C CA . GLU A 1 109 ? -4.582 3.684 6.145 1 98.81 109 GLU A CA 1
ATOM 854 C C . GLU A 1 109 ? -5.406 4.164 4.953 1 98.81 109 GLU A C 1
ATOM 856 O O . GLU A 1 109 ? -6.625 4.309 5.055 1 98.81 109 GLU A O 1
ATOM 861 N N . GLY A 1 110 ? -4.688 4.328 3.783 1 98.69 110 GLY A N 1
ATOM 862 C CA . GLY A 1 110 ? -5.352 4.863 2.604 1 98.69 110 GLY A CA 1
ATOM 863 C C . GLY A 1 110 ? -6.484 3.982 2.111 1 98.69 110 GLY A C 1
ATOM 864 O O . GLY A 1 110 ? -7.559 4.48 1.763 1 98.69 110 GLY A O 1
ATOM 865 N N . THR A 1 111 ? -6.293 2.709 2.102 1 98.62 111 THR A N 1
ATOM 866 C CA . THR A 1 111 ? -7.27 1.781 1.543 1 98.62 111 THR A CA 1
ATOM 867 C C . THR A 1 111 ? -8.461 1.623 2.48 1 98.62 111 THR A C 1
ATOM 869 O O . THR A 1 111 ? -9.609 1.583 2.031 1 98.62 111 THR A O 1
ATOM 872 N N . VAL A 1 112 ? -8.234 1.566 3.818 1 98.75 112 VAL A N 1
ATOM 873 C CA . VAL A 1 112 ? -9.297 1.396 4.805 1 98.75 112 VAL A CA 1
ATOM 874 C C . VAL A 1 112 ? -10.148 2.66 4.871 1 98.75 112 VAL A C 1
ATOM 876 O O . VAL A 1 112 ? -11.375 2.594 4.789 1 98.75 112 VAL A O 1
ATOM 879 N N . PHE A 1 113 ? -9.492 3.824 4.973 1 98.88 113 PHE A N 1
ATOM 880 C CA . PHE A 1 113 ? -10.227 5.082 4.996 1 98.88 113 PHE A CA 1
ATOM 881 C C . PHE A 1 113 ? -10.977 5.297 3.688 1 98.88 113 PHE A C 1
ATOM 883 O O . PHE A 1 113 ? -12.102 5.797 3.684 1 98.88 113 PHE A O 1
ATOM 890 N N . GLY A 1 114 ? -10.305 4.934 2.537 1 98.56 114 GLY A N 1
ATOM 891 C CA . GLY A 1 114 ? -10.977 5.035 1.251 1 98.56 114 GLY A CA 1
ATOM 892 C C . GLY A 1 114 ? -12.219 4.164 1.152 1 98.56 114 GLY A C 1
ATOM 893 O O . GLY A 1 114 ? -13.242 4.598 0.625 1 98.56 114 GLY A O 1
ATOM 894 N N . ALA A 1 115 ? -12.125 2.936 1.633 1 98.62 115 ALA A N 1
ATOM 895 C CA . ALA A 1 115 ? -13.273 2.031 1.615 1 98.62 115 ALA A CA 1
ATOM 896 C C . ALA A 1 115 ? -14.383 2.537 2.529 1 98.62 115 ALA A C 1
ATOM 898 O O . ALA A 1 115 ? -15.562 2.473 2.174 1 98.62 115 ALA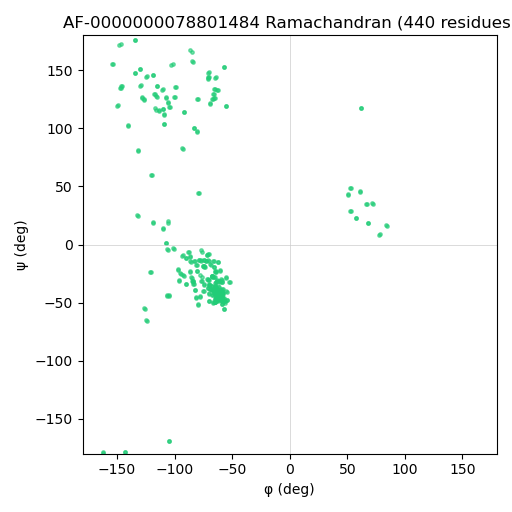 A O 1
ATOM 899 N N . TYR A 1 116 ? -14.031 3.029 3.693 1 98.5 116 TYR A N 1
ATOM 900 C CA . TYR A 1 116 ? -15.031 3.643 4.559 1 98.5 116 TYR A CA 1
ATOM 901 C C . TYR A 1 116 ? -15.75 4.773 3.838 1 98.5 116 TYR A C 1
ATOM 903 O O . TYR A 1 116 ? -16.984 4.844 3.859 1 98.5 116 TYR A O 1
ATOM 911 N N . GLY A 1 117 ? -14.977 5.645 3.229 1 98.19 117 GLY A N 1
ATOM 912 C CA . GLY A 1 117 ? -15.562 6.734 2.469 1 98.19 117 GLY A CA 1
ATOM 913 C C . GLY A 1 117 ? -16.469 6.266 1.352 1 98.19 117 GLY A C 1
ATOM 914 O O . GLY A 1 117 ? -17.531 6.855 1.114 1 98.19 117 GLY A O 1
ATOM 915 N N . HIS A 1 118 ? -16.047 5.172 0.658 1 97.88 118 HIS A N 1
ATOM 916 C CA . HIS A 1 118 ? -16.859 4.629 -0.421 1 97.88 118 HIS A CA 1
ATOM 917 C C . HIS A 1 118 ? -18.234 4.199 0.088 1 97.88 118 HIS A C 1
ATOM 919 O O . HIS A 1 118 ? -19.25 4.602 -0.465 1 97.88 118 HIS A O 1
ATOM 925 N N . PHE A 1 119 ? -18.266 3.479 1.202 1 97.31 119 PHE A N 1
ATOM 926 C CA . PHE A 1 119 ? -19.516 2.873 1.657 1 97.31 119 PHE A CA 1
ATOM 927 C C . PHE A 1 119 ? -20.312 3.855 2.506 1 97.31 119 PHE A C 1
ATOM 929 O O . PHE A 1 119 ? -21.531 3.768 2.574 1 97.31 119 PHE A O 1
ATOM 936 N N . SER A 1 120 ? -19.625 4.863 3.107 1 96.69 120 SER A N 1
ATOM 937 C CA . SER A 1 120 ? -20.328 5.77 4.012 1 96.69 120 SER A CA 1
ATOM 938 C C . SER A 1 120 ? -20.75 7.047 3.295 1 96.69 120 SER A C 1
ATOM 940 O O . SER A 1 120 ? -21.641 7.762 3.76 1 96.69 120 SER A O 1
ATOM 942 N N . THR A 1 121 ? -20.047 7.328 2.178 1 96 121 THR A N 1
ATOM 943 C CA . THR A 1 121 ? -20.25 8.641 1.573 1 96 121 THR A CA 1
ATOM 944 C C . THR A 1 121 ? -20.625 8.508 0.1 1 96 121 THR A C 1
ATOM 946 O O . THR A 1 121 ? -21.703 8.93 -0.312 1 96 121 THR A O 1
ATOM 949 N N . TYR A 1 122 ? -19.828 7.824 -0.713 1 94.69 122 TYR A N 1
ATOM 950 C CA . TYR A 1 122 ? -19.984 7.875 -2.162 1 94.69 122 TYR A CA 1
ATOM 951 C C . TYR A 1 122 ? -21.047 6.887 -2.629 1 94.69 122 TYR A C 1
ATOM 953 O O . TYR A 1 122 ? -21.734 7.125 -3.623 1 94.69 122 TYR A O 1
ATOM 961 N N . ALA A 1 123 ? -21.172 5.73 -1.884 1 93.31 123 ALA A N 1
ATOM 962 C CA . ALA A 1 123 ? -22.125 4.691 -2.287 1 93.31 123 ALA A CA 1
ATOM 963 C C . ALA A 1 123 ? -23.172 4.465 -1.212 1 93.31 123 ALA A C 1
ATOM 965 O O . ALA A 1 123 ? -23.781 3.387 -1.139 1 93.31 123 ALA A O 1
ATOM 966 N N . LYS A 1 124 ? -23.344 5.359 -0.357 1 90.81 124 LYS A N 1
ATOM 967 C CA . LYS A 1 124 ? -24.234 5.223 0.785 1 90.81 124 LYS A CA 1
ATOM 968 C C . LYS A 1 124 ? -25.656 4.855 0.332 1 90.81 124 LYS A C 1
ATOM 970 O O . LYS A 1 124 ? -26.359 4.133 1.031 1 90.81 124 LYS A O 1
ATOM 975 N N . ASP A 1 125 ? -26.031 5.266 -0.865 1 92.44 125 ASP A N 1
ATOM 976 C CA . ASP A 1 125 ? -27.391 5.008 -1.347 1 92.44 125 ASP A CA 1
ATOM 977 C C . ASP A 1 125 ? -27.453 3.707 -2.145 1 92.44 125 ASP A C 1
ATOM 979 O O . ASP A 1 125 ? -28.531 3.182 -2.402 1 92.44 125 ASP A O 1
ATOM 983 N N . LYS A 1 126 ? -26.312 3.141 -2.43 1 91.38 126 LYS A N 1
ATOM 984 C CA . LYS A 1 126 ? -26.25 1.953 -3.277 1 91.38 126 LYS A CA 1
ATOM 985 C C . LYS A 1 126 ? -26.219 0.679 -2.438 1 91.38 126 LYS A C 1
ATOM 987 O O . LYS A 1 126 ? -26.594 -0.395 -2.91 1 91.38 126 LYS A O 1
ATOM 992 N N . VAL A 1 127 ? -25.75 0.85 -1.23 1 90.44 127 VAL A N 1
ATOM 993 C CA . VAL A 1 127 ? -25.562 -0.316 -0.375 1 90.44 127 VAL A CA 1
ATOM 994 C C . VAL A 1 127 ? -26.516 -0.256 0.809 1 90.44 127 VAL A C 1
ATOM 996 O O . VAL A 1 127 ? -26.359 0.574 1.706 1 90.44 127 VAL A O 1
ATOM 999 N N . LYS A 1 128 ? -27.375 -1.194 0.809 1 88 128 LYS A N 1
ATOM 1000 C CA . LYS A 1 128 ? -28.391 -1.186 1.857 1 88 128 LYS A CA 1
ATOM 1001 C C . LYS A 1 128 ? -27.922 -1.967 3.082 1 88 128 LYS A C 1
ATOM 1003 O O . LYS A 1 128 ? -28.266 -1.611 4.215 1 88 128 LYS A O 1
ATOM 1008 N N . ASP A 1 129 ? -27.172 -2.992 2.777 1 94.94 129 ASP A N 1
ATOM 1009 C CA . ASP A 1 129 ? -26.641 -3.783 3.887 1 94.94 129 ASP A CA 1
ATOM 1010 C C . ASP A 1 129 ? -25.656 -2.971 4.727 1 94.94 129 ASP A C 1
ATOM 1012 O O . ASP A 1 129 ? -24.703 -2.395 4.195 1 94.94 129 ASP A O 1
ATOM 1016 N N . PRO A 1 130 ? -25.797 -2.928 5.992 1 94.94 130 PRO A N 1
ATOM 1017 C CA . PRO A 1 130 ? -24.938 -2.094 6.832 1 94.94 130 PRO A CA 1
ATOM 1018 C C . PRO A 1 130 ? -23.531 -2.676 6.996 1 94.94 130 PRO A C 1
ATOM 1020 O O . PRO A 1 130 ? -22.609 -1.965 7.398 1 94.94 130 PRO A O 1
ATOM 1023 N N . TYR A 1 131 ? -23.344 -3.877 6.637 1 96.5 131 TYR A N 1
ATOM 1024 C CA . TYR A 1 131 ? -22.125 -4.605 6.992 1 96.5 131 TYR A CA 1
ATOM 1025 C C . TYR A 1 131 ? -20.906 -3.967 6.352 1 96.5 131 TYR A C 1
ATOM 1027 O O . TYR A 1 131 ? -19.891 -3.742 7.02 1 96.5 131 TYR A O 1
ATOM 1035 N N . PRO A 1 132 ? -20.922 -3.619 5.059 1 97.31 132 PRO A N 1
ATOM 1036 C CA . PRO A 1 132 ? -19.703 -3.053 4.477 1 97.31 132 PRO A CA 1
ATOM 1037 C C . PRO A 1 132 ? -19.266 -1.764 5.168 1 97.31 132 PRO A C 1
ATOM 1039 O O . PRO A 1 132 ? -18.078 -1.604 5.488 1 97.31 132 PRO A O 1
ATOM 1042 N N . LYS A 1 133 ? -20.188 -0.897 5.418 1 96.88 133 LYS A N 1
ATOM 1043 C CA . LYS A 1 133 ? -19.875 0.342 6.117 1 96.88 133 LYS A CA 1
ATOM 1044 C C . LYS A 1 133 ? -19.328 0.057 7.52 1 96.88 133 LYS A C 1
ATOM 1046 O O . LYS A 1 133 ? -18.328 0.644 7.938 1 96.88 133 LYS A O 1
ATOM 1051 N N . GLU A 1 134 ? -19.969 -0.84 8.234 1 97.12 134 GLU A N 1
ATOM 1052 C CA . GLU A 1 134 ? -19.562 -1.18 9.594 1 97.12 134 GLU A CA 1
ATOM 1053 C C . GLU A 1 134 ? -18.172 -1.815 9.617 1 97.12 134 GLU A C 1
ATOM 1055 O O . GLU A 1 134 ? -17.375 -1.523 10.5 1 97.12 134 GLU A O 1
ATOM 1060 N N . ARG A 1 135 ? -17.922 -2.66 8.688 1 97.31 135 ARG A N 1
ATOM 1061 C CA . ARG A 1 135 ? -16.609 -3.299 8.594 1 97.31 135 ARG A CA 1
ATOM 1062 C C . ARG A 1 135 ? -15.508 -2.258 8.492 1 97.31 135 ARG A C 1
ATOM 1064 O O . ARG A 1 135 ? -14.547 -2.281 9.266 1 97.31 135 ARG A O 1
ATOM 1071 N N . TYR A 1 136 ? -15.711 -1.364 7.598 1 98.19 136 TYR A N 1
ATOM 1072 C CA . TYR A 1 136 ? -14.609 -0.448 7.328 1 98.19 136 TYR A CA 1
ATOM 1073 C C . TYR A 1 136 ? -14.555 0.664 8.367 1 98.19 136 TYR A C 1
ATOM 1075 O O . TYR A 1 136 ? -13.5 1.271 8.586 1 98.19 136 TYR A O 1
ATOM 1083 N N . LEU A 1 137 ? -15.656 0.941 9.031 1 98.62 137 LEU A N 1
ATOM 1084 C CA . LEU A 1 137 ? -15.586 1.797 10.211 1 98.62 137 LEU A CA 1
ATOM 1085 C C . LEU A 1 137 ? -14.734 1.155 11.297 1 98.62 137 LEU A C 1
ATOM 1087 O O . LEU A 1 137 ? -13.859 1.807 11.867 1 98.62 137 LEU A O 1
ATOM 1091 N N . ASN A 1 138 ? -15 -0.104 11.555 1 98.5 138 ASN A N 1
ATOM 1092 C CA . ASN A 1 138 ? -14.242 -0.823 12.57 1 98.5 138 ASN A CA 1
ATOM 1093 C C . ASN A 1 138 ? -12.758 -0.884 12.219 1 98.5 138 ASN A C 1
ATOM 1095 O O . ASN A 1 138 ? -11.898 -0.724 13.086 1 98.5 138 ASN A O 1
ATOM 1099 N N . GLU A 1 139 ? -12.484 -1.132 10.969 1 98.31 139 GLU A N 1
ATOM 1100 C CA . GLU A 1 139 ? -11.094 -1.124 10.531 1 98.31 139 GLU A CA 1
ATOM 1101 C C . GLU A 1 139 ? -10.477 0.262 10.68 1 98.31 139 GLU A C 1
ATOM 1103 O O . GLU A 1 139 ? -9.297 0.39 11.039 1 98.31 139 GLU A O 1
ATOM 1108 N N . SER A 1 140 ? -11.227 1.278 10.359 1 98.81 140 SER A N 1
ATOM 1109 C CA . SER A 1 140 ? -10.742 2.646 10.508 1 98.81 140 SER A CA 1
ATOM 1110 C C . SER A 1 140 ? -10.391 2.949 11.961 1 98.81 140 SER A C 1
ATOM 1112 O O . SER A 1 140 ? -9.383 3.596 12.242 1 98.81 140 SER A O 1
ATOM 1114 N N . ILE A 1 141 ? -11.18 2.447 12.867 1 98.69 141 ILE A N 1
ATOM 1115 C CA . ILE A 1 141 ? -10.938 2.631 14.297 1 98.69 141 ILE A CA 1
ATOM 1116 C C . ILE A 1 141 ? -9.617 1.956 14.68 1 98.69 141 ILE A C 1
ATOM 1118 O O . ILE A 1 141 ? -8.805 2.537 15.406 1 98.69 141 ILE A O 1
ATOM 1122 N N . LYS A 1 142 ? -9.352 0.779 14.18 1 97.94 142 LYS A N 1
ATOM 1123 C CA . LYS A 1 142 ? -8.102 0.083 14.453 1 97.94 142 LYS A CA 1
ATOM 1124 C C . LYS A 1 142 ? -6.906 0.881 13.945 1 97.94 142 LYS A C 1
ATOM 1126 O O . LYS A 1 142 ? -5.859 0.931 14.594 1 97.94 142 LYS A O 1
ATOM 1131 N N . VAL A 1 143 ? -7.074 1.464 12.773 1 98.62 143 VAL A N 1
ATOM 1132 C CA . VAL A 1 143 ? -6.016 2.285 12.195 1 98.62 143 VAL A CA 1
ATOM 1133 C C . VAL A 1 143 ? -5.754 3.496 13.086 1 98.62 143 VAL A C 1
ATOM 1135 O O . VAL A 1 143 ? -4.602 3.797 13.406 1 98.62 143 VAL A O 1
ATOM 1138 N N . LEU A 1 144 ? -6.797 4.184 13.5 1 98.81 144 LEU A N 1
ATOM 1139 C CA . LEU A 1 144 ? -6.668 5.352 14.359 1 98.81 144 LEU A CA 1
ATOM 1140 C C . LEU A 1 144 ? -6.031 4.977 15.695 1 98.81 144 LEU A C 1
ATOM 1142 O O . LEU A 1 144 ? -5.141 5.676 16.188 1 98.81 144 LEU A O 1
ATOM 1146 N N . ASP A 1 145 ? -6.469 3.84 16.25 1 98.56 145 ASP A N 1
ATOM 1147 C CA . ASP A 1 145 ? -5.902 3.365 17.516 1 98.56 145 ASP A CA 1
ATOM 1148 C C . ASP A 1 145 ? -4.398 3.121 17.375 1 98.56 145 ASP A C 1
ATOM 1150 O O . ASP A 1 145 ? -3.623 3.496 18.266 1 98.56 145 ASP A O 1
ATOM 1154 N N . TYR A 1 146 ? -4.047 2.52 16.344 1 98.19 146 TYR A N 1
ATOM 1155 C CA . TYR A 1 146 ? -2.641 2.197 16.125 1 98.19 146 TYR A CA 1
ATOM 1156 C C . TYR A 1 146 ? -1.806 3.463 15.977 1 98.19 146 TYR A C 1
ATOM 1158 O O . TYR A 1 146 ? -0.771 3.609 16.641 1 98.19 146 TYR A O 1
ATOM 1166 N N . ILE A 1 147 ? -2.252 4.402 15.102 1 98.81 147 ILE A N 1
ATOM 1167 C CA . ILE A 1 147 ? -1.516 5.641 14.883 1 98.81 147 ILE A CA 1
ATOM 1168 C C . ILE A 1 147 ? -1.412 6.418 16.203 1 98.81 147 ILE A C 1
ATOM 1170 O O . ILE A 1 147 ? -0.347 6.941 16.531 1 98.81 147 ILE A O 1
ATOM 1174 N N . GLU A 1 148 ? -2.492 6.492 16.922 1 98.88 148 GLU A N 1
ATOM 1175 C CA . GLU A 1 148 ? -2.52 7.168 18.219 1 98.88 148 GLU A CA 1
ATOM 1176 C C . GLU A 1 148 ? -1.449 6.609 19.156 1 98.88 148 GLU A C 1
ATOM 1178 O O . GLU A 1 148 ? -0.705 7.367 19.781 1 98.88 148 GLU A O 1
ATOM 1183 N N . SER A 1 149 ? -1.396 5.305 19.219 1 98.12 149 SER A N 1
ATOM 1184 C CA . SER A 1 149 ? -0.427 4.648 20.094 1 98.12 149 SER A CA 1
ATOM 1185 C C . SER A 1 149 ? 1.003 4.926 19.641 1 98.12 149 SER A C 1
ATOM 1187 O O . SER A 1 149 ? 1.884 5.172 20.469 1 98.12 149 SER A O 1
ATOM 1189 N N . GLU A 1 150 ? 1.246 4.914 18.359 1 97.56 150 GLU A N 1
ATOM 1190 C CA . GLU A 1 150 ? 2.582 5.102 17.812 1 97.56 150 GLU A CA 1
ATOM 1191 C C . GLU A 1 150 ? 3.082 6.523 18.047 1 97.56 150 GLU A C 1
ATOM 1193 O O . GLU A 1 150 ? 4.289 6.754 18.156 1 97.56 150 GLU A O 1
ATOM 1198 N N . LEU A 1 151 ? 2.227 7.461 18.156 1 98.56 151 LEU A N 1
ATOM 1199 C CA . LEU A 1 151 ? 2.588 8.867 18.266 1 98.56 151 LEU A CA 1
ATOM 1200 C C . LEU A 1 151 ? 2.832 9.258 19.719 1 98.56 151 LEU A C 1
ATOM 1202 O O . LEU A 1 151 ? 3.24 10.383 20 1 98.56 151 LEU A O 1
ATOM 1206 N N . THR A 1 152 ? 2.553 8.344 20.656 1 98.12 152 THR A N 1
ATOM 1207 C CA . THR A 1 152 ? 2.764 8.656 22.062 1 98.12 152 THR A CA 1
ATOM 1208 C C . THR A 1 152 ? 4.207 9.094 22.312 1 98.12 152 THR A C 1
ATOM 1210 O O . THR A 1 152 ? 5.145 8.359 21.984 1 98.12 152 THR A O 1
ATOM 1213 N N . GLY A 1 153 ? 4.348 10.305 22.781 1 97.5 153 GLY A N 1
ATOM 1214 C CA . GLY A 1 153 ? 5.656 10.836 23.125 1 97.5 153 GLY A CA 1
ATOM 1215 C C . GLY A 1 153 ? 6.461 11.281 21.922 1 97.5 153 GLY A C 1
ATOM 1216 O O . GLY A 1 153 ? 7.652 11.57 22.031 1 97.5 153 GLY A O 1
ATOM 1217 N N . LYS A 1 154 ? 5.879 11.328 20.766 1 97.88 154 LYS A N 1
ATOM 1218 C CA . LYS A 1 154 ? 6.594 11.688 19.547 1 97.88 154 LYS A CA 1
ATOM 1219 C C . LYS A 1 154 ? 6.004 12.945 18.906 1 97.88 154 LYS A C 1
ATOM 1221 O O . LYS A 1 154 ? 4.793 13.164 18.969 1 97.88 154 LYS A O 1
ATOM 1226 N N . ARG A 1 155 ? 6.832 13.719 18.328 1 98.06 155 ARG A N 1
ATOM 1227 C CA . ARG A 1 155 ? 6.387 14.883 17.578 1 98.06 155 ARG A CA 1
ATOM 1228 C C . ARG A 1 155 ? 5.961 14.5 16.172 1 98.06 155 ARG A C 1
ATOM 1230 O O . ARG A 1 155 ? 5.012 15.07 15.625 1 98.06 155 ARG A O 1
ATOM 1237 N N . TYR A 1 156 ? 6.703 13.578 15.586 1 98.75 156 TYR A N 1
ATOM 1238 C CA . TYR A 1 156 ? 6.438 13.039 14.258 1 98.75 156 TYR A CA 1
ATOM 1239 C C . TYR A 1 156 ? 6.555 11.523 14.25 1 98.75 156 TYR A C 1
ATOM 1241 O O . TYR A 1 156 ? 6.871 10.914 15.273 1 98.75 156 TYR A O 1
ATOM 1249 N N . LEU A 1 157 ? 6.277 10.859 13.188 1 98.56 157 LEU A N 1
ATOM 1250 C CA . LEU A 1 157 ? 6.129 9.414 13.133 1 98.56 157 LEU A CA 1
ATOM 1251 C C . LEU A 1 157 ? 7.48 8.719 13.305 1 98.56 157 LEU A C 1
ATOM 1253 O O . LEU A 1 157 ? 7.559 7.652 13.914 1 98.56 157 LEU A O 1
ATOM 1257 N N . VAL A 1 158 ? 8.523 9.359 12.703 1 98.19 158 VAL A N 1
ATOM 1258 C CA . VAL A 1 158 ? 9.82 8.688 12.742 1 98.19 158 VAL A CA 1
ATOM 1259 C C . VAL A 1 158 ? 10.875 9.633 13.32 1 98.19 158 VAL A C 1
ATOM 1261 O O . VAL A 1 158 ? 11.055 10.75 12.828 1 98.19 158 VAL A O 1
ATOM 1264 N N . ALA A 1 159 ? 11.547 9.258 14.32 1 94.94 159 ALA A N 1
ATOM 1265 C CA . ALA A 1 159 ? 12.727 9.891 14.906 1 94.94 159 ALA A CA 1
ATOM 1266 C C . ALA A 1 159 ? 12.453 11.359 15.219 1 94.94 159 ALA A C 1
ATOM 1268 O O . ALA A 1 159 ? 13.328 12.211 15.047 1 94.94 159 ALA A O 1
ATOM 1269 N N . ASP A 1 160 ? 11.258 11.75 15.492 1 94 160 ASP A N 1
ATOM 1270 C CA . ASP A 1 160 ? 10.812 13.094 15.859 1 94 160 ASP A CA 1
ATOM 1271 C C . ASP A 1 160 ? 11.18 14.102 14.766 1 94 160 ASP A C 1
ATOM 1273 O O . ASP A 1 160 ? 11.414 15.273 15.055 1 94 160 ASP A O 1
ATOM 1277 N N . GLU A 1 161 ? 11.375 13.633 13.586 1 97.56 161 GLU A N 1
ATOM 1278 C CA . GLU A 1 161 ? 11.641 14.484 12.438 1 97.56 161 GLU A CA 1
ATOM 1279 C C . GLU A 1 161 ? 10.523 14.383 11.406 1 97.56 161 GLU A C 1
ATOM 1281 O O . GLU A 1 161 ? 10.031 13.289 11.117 1 97.56 161 GLU A O 1
ATOM 1286 N N . TYR A 1 162 ? 10.172 15.609 10.906 1 98.75 162 TYR A N 1
ATOM 1287 C CA . TYR A 1 162 ? 9.172 15.641 9.844 1 98.75 162 TYR A CA 1
ATOM 1288 C C . TYR A 1 162 ? 9.695 14.984 8.578 1 98.75 162 TYR A C 1
ATOM 1290 O O . TYR A 1 162 ? 10.805 15.281 8.125 1 98.75 162 TYR A O 1
ATOM 1298 N N . SER A 1 163 ? 8.992 14 8.016 1 98.88 163 SER A N 1
ATOM 1299 C CA . SER A 1 163 ? 9.469 13.242 6.859 1 98.88 163 SER A CA 1
ATOM 1300 C C . SER A 1 163 ? 8.32 12.906 5.91 1 98.88 163 SER A C 1
ATOM 1302 O O . SER A 1 163 ? 7.18 13.305 6.141 1 98.88 163 SER A O 1
ATOM 1304 N N . ILE A 1 164 ? 8.609 12.188 4.84 1 98.94 164 ILE A N 1
ATOM 1305 C CA . ILE A 1 164 ? 7.621 11.742 3.865 1 98.94 164 ILE A CA 1
ATOM 1306 C C . ILE A 1 164 ? 6.66 10.75 4.523 1 98.94 164 ILE A C 1
ATOM 1308 O O . ILE A 1 164 ? 5.562 10.516 4.016 1 98.94 164 ILE A O 1
ATOM 1312 N N . ALA A 1 165 ? 7.02 10.141 5.652 1 98.94 165 ALA A N 1
ATOM 1313 C CA . ALA A 1 165 ? 6.066 9.32 6.391 1 98.94 165 ALA A CA 1
ATOM 1314 C C . ALA A 1 165 ? 4.891 10.156 6.887 1 98.94 165 ALA A C 1
ATOM 1316 O O . ALA A 1 165 ? 3.732 9.766 6.742 1 98.94 165 ALA A O 1
ATOM 1317 N N . ASP A 1 166 ? 5.164 11.312 7.469 1 98.94 166 ASP A N 1
ATOM 1318 C CA . ASP A 1 166 ? 4.121 12.211 7.949 1 98.94 166 ASP A CA 1
ATOM 1319 C C . ASP A 1 166 ? 3.27 12.734 6.797 1 98.94 166 ASP A C 1
ATOM 1321 O O . ASP A 1 166 ? 2.039 12.703 6.863 1 98.94 166 ASP A O 1
ATOM 1325 N N . ILE A 1 167 ? 3.953 13.133 5.762 1 99 167 ILE A N 1
ATOM 1326 C CA . ILE A 1 167 ? 3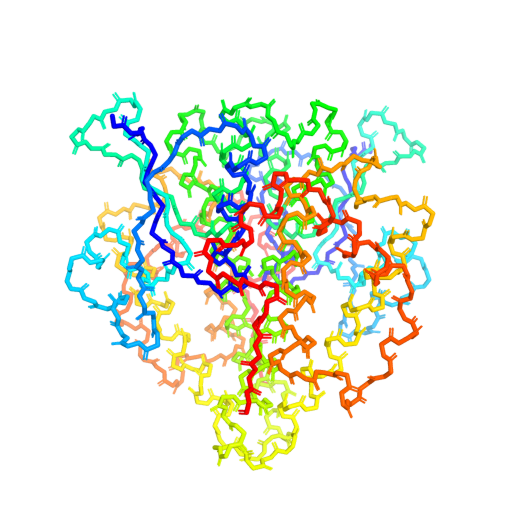.301 13.727 4.602 1 99 167 ILE A CA 1
ATOM 1327 C C . ILE A 1 167 ? 2.346 12.719 3.969 1 99 167 ILE A C 1
ATOM 1329 O O . ILE A 1 167 ? 1.271 13.086 3.488 1 99 167 ILE A O 1
ATOM 1333 N N . ALA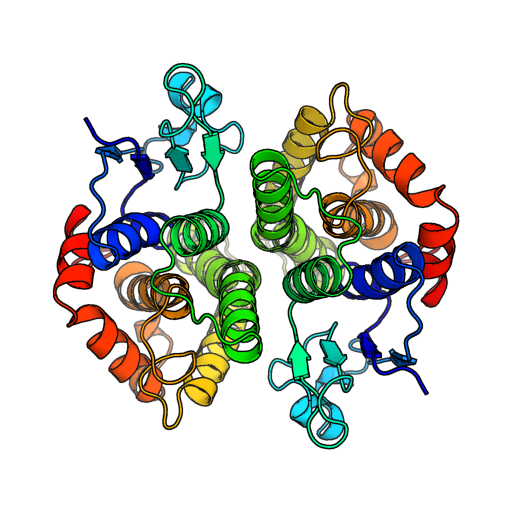 A 1 168 ? 2.725 11.461 3.973 1 98.94 168 ALA A N 1
ATOM 1334 C CA . ALA A 1 168 ? 1.897 10.414 3.377 1 98.94 168 ALA A CA 1
ATOM 1335 C C . ALA A 1 168 ? 0.608 10.219 4.168 1 98.94 168 ALA A C 1
ATOM 1337 O O . ALA A 1 168 ? -0.417 9.82 3.609 1 98.94 168 ALA A O 1
ATOM 1338 N N . MET A 1 169 ? 0.63 10.523 5.465 1 98.94 169 MET A N 1
ATOM 1339 C CA . MET A 1 169 ? -0.394 9.984 6.352 1 98.94 169 MET A CA 1
ATOM 1340 C C . MET A 1 169 ? -1.392 11.062 6.754 1 98.94 169 MET A C 1
ATOM 1342 O O . MET A 1 169 ? -2.604 10.859 6.668 1 98.94 169 MET A O 1
ATOM 1346 N N . PHE A 1 170 ? -0.964 12.258 7.098 1 98.94 170 PHE A N 1
ATOM 1347 C CA . PHE A 1 170 ? -1.814 13.188 7.828 1 98.94 170 PHE A CA 1
ATOM 1348 C C . PHE A 1 170 ? -2.92 13.727 6.934 1 98.94 170 PHE A C 1
ATOM 1350 O O . PHE A 1 170 ? -4.012 14.047 7.406 1 98.94 170 PHE A O 1
ATOM 1357 N N . PRO A 1 171 ? -2.699 13.852 5.559 1 98.88 171 PRO A N 1
ATOM 1358 C CA . PRO A 1 171 ? -3.809 14.344 4.738 1 98.88 171 PRO A CA 1
ATOM 1359 C C . PRO A 1 171 ? -5.051 13.461 4.832 1 98.88 171 PRO A C 1
ATOM 1361 O O . PRO A 1 171 ? -6.176 13.961 4.738 1 98.88 171 PRO A O 1
ATOM 1364 N N . TRP A 1 172 ? -4.848 12.188 5.02 1 98.88 172 TRP A N 1
ATOM 1365 C CA . TRP A 1 172 ? -5.973 11.258 5.113 1 98.88 172 TRP A CA 1
ATOM 1366 C C . TRP A 1 172 ? -6.75 11.477 6.406 1 98.88 172 TRP A C 1
ATOM 1368 O O . TRP A 1 172 ? -7.969 11.289 6.445 1 98.88 172 TRP A O 1
ATOM 1378 N N . ILE A 1 173 ? -6.027 11.828 7.492 1 98.81 173 ILE A N 1
ATOM 1379 C CA . ILE A 1 173 ? -6.719 12.133 8.742 1 98.81 173 ILE A CA 1
ATOM 1380 C C . ILE A 1 173 ? -7.633 13.336 8.547 1 98.81 173 ILE A C 1
ATOM 1382 O O . ILE A 1 173 ? -8.781 13.328 8.984 1 98.81 173 ILE A O 1
ATOM 1386 N N . ILE A 1 174 ? -7.133 14.344 7.844 1 98.5 174 ILE A N 1
ATOM 1387 C CA . ILE A 1 174 ? -7.93 15.523 7.547 1 98.5 174 ILE A CA 1
ATOM 1388 C C . ILE A 1 174 ? -9.148 15.133 6.715 1 98.5 174 ILE A C 1
ATOM 1390 O O . ILE A 1 174 ? -10.273 15.539 7.016 1 98.5 174 ILE A O 1
ATOM 1394 N N . TRP A 1 175 ? -8.961 14.32 5.715 1 98.5 175 TRP A N 1
ATOM 1395 C CA . TRP A 1 175 ? -10 13.953 4.762 1 98.5 175 TRP A CA 1
ATOM 1396 C C . TRP A 1 175 ? -11.109 13.164 5.445 1 98.5 175 TRP A C 1
ATOM 1398 O O . TRP A 1 175 ? -12.297 13.445 5.238 1 98.5 175 TRP A O 1
ATOM 1408 N N . ILE A 1 176 ? -10.727 12.141 6.273 1 98.25 176 ILE A N 1
ATOM 1409 C CA . ILE A 1 176 ? -11.742 11.273 6.863 1 98.25 176 ILE A CA 1
ATOM 1410 C C . ILE A 1 176 ? -12.586 12.07 7.855 1 98.25 176 ILE A C 1
ATOM 1412 O O . ILE A 1 176 ? -13.766 11.766 8.062 1 98.25 176 ILE A O 1
ATOM 1416 N N . ARG A 1 177 ? -12.023 13.125 8.484 1 97.5 177 ARG A N 1
ATOM 1417 C CA . ARG A 1 177 ? -12.766 13.969 9.414 1 97.5 177 ARG A CA 1
ATOM 1418 C C . ARG A 1 177 ? -13.625 14.984 8.664 1 97.5 177 ARG A C 1
ATOM 1420 O O . ARG A 1 177 ? -14.852 15 8.82 1 97.5 177 ARG A O 1
ATOM 1427 N N . ASN A 1 178 ? -13 15.711 7.727 1 96.31 178 ASN A N 1
ATOM 1428 C CA . ASN A 1 178 ? -13.641 16.875 7.133 1 96.31 178 ASN A CA 1
ATOM 1429 C C . ASN A 1 178 ? -14.562 16.484 5.984 1 96.31 178 ASN A C 1
ATOM 1431 O O . ASN A 1 178 ? -15.562 17.172 5.723 1 96.31 178 ASN A O 1
ATOM 1435 N N . PHE A 1 179 ? -14.227 15.422 5.273 1 97 179 PHE A N 1
ATOM 1436 C CA . PHE A 1 179 ? -14.977 15.078 4.074 1 97 179 PHE A CA 1
ATOM 1437 C C . PHE A 1 179 ? -15.883 13.883 4.332 1 97 179 PHE A C 1
ATOM 1439 O O . PHE A 1 179 ? -17.062 13.906 3.979 1 97 179 PHE A O 1
ATOM 1446 N N . TYR A 1 180 ? -15.367 12.852 5.027 1 97.31 180 TYR A N 1
ATOM 1447 C CA . TYR A 1 180 ? -16.172 11.664 5.277 1 97.31 180 TYR A CA 1
ATOM 1448 C C . TYR A 1 180 ? -16.938 11.797 6.59 1 97.31 180 TYR A C 1
ATOM 1450 O O . TYR A 1 180 ? -17.797 10.953 6.906 1 97.31 180 TYR A O 1
ATOM 1458 N N . HIS A 1 181 ? -16.625 12.82 7.473 1 97.12 181 HIS A N 1
ATOM 1459 C CA . HIS A 1 181 ? -17.328 13.172 8.703 1 97.12 181 HIS A CA 1
ATOM 1460 C C . HIS A 1 181 ? -17.312 12.008 9.688 1 97.12 181 HIS A C 1
ATOM 1462 O O . HIS A 1 181 ? -18.359 11.664 10.258 1 97.12 181 HIS A O 1
ATOM 1468 N N . ILE A 1 182 ? -16.125 11.438 9.82 1 97.5 182 ILE A N 1
ATOM 1469 C CA . ILE A 1 182 ? -16 10.32 10.75 1 97.5 182 ILE A CA 1
ATOM 1470 C C . ILE A 1 182 ? -16.281 10.797 12.172 1 97.5 182 ILE A C 1
ATOM 1472 O O . ILE A 1 182 ? -16.688 10.008 13.031 1 97.5 182 ILE A O 1
ATOM 1476 N N . ASP A 1 183 ? -16.109 12.078 12.453 1 96.38 183 ASP A N 1
ATOM 1477 C CA . ASP A 1 183 ? -16.359 12.672 13.766 1 96.38 183 ASP A CA 1
ATOM 1478 C C . ASP A 1 183 ? -17.812 12.5 14.188 1 96.38 183 ASP A C 1
ATOM 1480 O O . ASP A 1 183 ? -18.141 12.57 15.375 1 96.38 183 ASP A O 1
ATOM 1484 N N . SER A 1 184 ? -18.609 12.297 13.258 1 96.5 184 SER A N 1
ATOM 1485 C CA . SER A 1 184 ? -20.031 12.125 13.562 1 96.5 184 SER A CA 1
ATOM 1486 C C . SER A 1 184 ? -20.312 10.727 14.117 1 96.5 184 SER A C 1
ATOM 1488 O O . SER A 1 184 ? -21.375 10.492 14.688 1 96.5 184 SER A O 1
ATOM 1490 N N . VAL A 1 185 ? -19.359 9.82 13.984 1 97.06 185 VAL A N 1
ATOM 1491 C CA . VAL A 1 185 ? -19.641 8.438 14.367 1 97.06 185 VAL A CA 1
ATOM 1492 C C . VAL A 1 185 ? -18.672 7.992 15.453 1 97.06 185 VAL A C 1
ATOM 1494 O O . VAL A 1 185 ? -18.953 7.078 16.219 1 97.06 185 VAL A O 1
ATOM 1497 N N . ILE A 1 186 ? -17.562 8.664 15.469 1 97.5 186 ILE A N 1
ATOM 1498 C CA . ILE A 1 186 ? -16.609 8.367 16.531 1 97.5 186 ILE A CA 1
ATOM 1499 C C . ILE A 1 186 ? -16.172 9.672 17.203 1 97.5 186 ILE A C 1
ATOM 1501 O O . ILE A 1 186 ? -16.125 10.719 16.562 1 97.5 186 ILE A O 1
ATOM 1505 N N . ASP A 1 187 ? -15.812 9.641 18.469 1 98 187 ASP A N 1
ATOM 1506 C CA . ASP A 1 187 ? -15.289 10.773 19.234 1 98 187 ASP A CA 1
ATOM 1507 C C . ASP A 1 187 ? -13.789 10.945 19 1 98 187 ASP A C 1
ATOM 1509 O O . ASP A 1 187 ? -12.977 10.305 19.688 1 98 187 ASP A O 1
ATOM 1513 N N . MET A 1 188 ? -13.438 11.852 18.172 1 97.94 188 MET A N 1
ATOM 1514 C CA . MET A 1 188 ? -12.039 12.023 17.781 1 97.94 188 MET A CA 1
ATOM 1515 C C . MET A 1 188 ? -11.234 12.641 18.922 1 97.94 188 MET A C 1
ATOM 1517 O O . MET A 1 188 ? -10 12.633 18.891 1 97.94 188 MET A O 1
ATOM 1521 N N . SER A 1 189 ? -11.859 13.195 19.953 1 97.75 189 SER A N 1
ATOM 1522 C CA . SER A 1 189 ? -11.141 13.727 21.109 1 97.75 189 SER A CA 1
ATOM 1523 C C . SER A 1 189 ? -10.375 12.633 21.828 1 97.75 189 SER A C 1
ATOM 1525 O O . SER A 1 189 ? -9.477 12.914 22.625 1 97.75 189 SER A O 1
ATOM 1527 N N . LYS A 1 190 ? -10.664 11.383 21.562 1 98.19 190 LYS A N 1
ATOM 1528 C CA . LYS A 1 190 ? -9.984 10.234 22.141 1 98.19 190 LYS A CA 1
ATOM 1529 C C . LYS A 1 190 ? -8.625 10.008 21.484 1 98.19 190 LYS A C 1
ATOM 1531 O O . LYS A 1 190 ? -7.848 9.164 21.938 1 98.19 190 LYS A O 1
ATOM 1536 N N . TYR A 1 191 ? -8.344 10.789 20.484 1 98.75 191 TYR A N 1
ATOM 1537 C CA . TYR A 1 191 ? -7.09 10.656 19.75 1 98.75 191 TYR A CA 1
ATOM 1538 C C . TYR A 1 191 ? -6.281 11.945 19.812 1 98.75 191 TYR A C 1
ATOM 1540 O O . TYR A 1 191 ? -5.934 12.523 18.781 1 98.75 191 TYR A O 1
ATOM 1548 N N . PRO A 1 192 ? -5.906 12.391 21 1 98.75 192 PRO A N 1
ATOM 1549 C CA . PRO A 1 192 ? -5.211 13.672 21.125 1 98.75 192 PRO A CA 1
ATOM 1550 C C . PRO A 1 192 ? -3.848 13.68 20.438 1 98.75 192 PRO A C 1
ATOM 1552 O O . PRO A 1 192 ? -3.422 14.711 19.922 1 98.75 192 PRO A O 1
ATOM 1555 N N . ASN A 1 193 ? -3.1 12.562 20.484 1 98.88 193 ASN A N 1
ATOM 1556 C CA . ASN A 1 193 ? -1.806 12.508 19.812 1 98.88 193 ASN A CA 1
ATOM 1557 C C . ASN A 1 193 ? -1.948 12.742 18.297 1 98.88 193 ASN A C 1
ATOM 1559 O O . ASN A 1 193 ? -1.156 13.469 17.703 1 98.88 193 ASN A O 1
ATOM 1563 N N . ILE A 1 194 ? -2.98 12.141 17.703 1 98.88 194 ILE A N 1
ATOM 1564 C CA . ILE A 1 194 ? -3.234 12.312 16.266 1 98.88 194 ILE A CA 1
ATOM 1565 C C . ILE A 1 194 ? -3.586 13.766 15.977 1 98.88 194 ILE A C 1
ATOM 1567 O O . ILE A 1 194 ? -3.027 14.375 15.062 1 98.88 194 ILE A O 1
ATOM 1571 N N . LEU A 1 195 ? -4.516 14.297 16.75 1 98.75 195 LEU A N 1
ATOM 1572 C CA . LEU A 1 195 ? -4.98 15.656 16.516 1 98.75 195 LEU A CA 1
ATOM 1573 C C . LEU A 1 195 ? -3.836 16.656 16.656 1 98.75 195 LEU A C 1
ATOM 1575 O O . LEU A 1 195 ? -3.672 17.547 15.812 1 98.75 195 LEU A O 1
ATOM 1579 N N . ASN A 1 196 ? -3.01 16.516 17.672 1 98.75 196 ASN A N 1
ATOM 1580 C CA . ASN A 1 196 ? -1.854 17.375 17.875 1 98.75 196 ASN A CA 1
ATOM 1581 C C . ASN A 1 196 ? -0.84 17.234 16.734 1 98.75 196 ASN A C 1
ATOM 1583 O O . ASN A 1 196 ? -0.266 18.219 16.281 1 98.75 196 ASN A O 1
ATOM 1587 N N . TRP A 1 197 ? -0.603 15.977 16.344 1 98.88 197 TRP A N 1
ATOM 1588 C CA . TRP A 1 197 ? 0.328 15.656 15.266 1 98.88 197 TRP A CA 1
ATOM 1589 C C . TRP A 1 197 ? -0.13 16.281 13.953 1 98.88 197 TRP A C 1
ATOM 1591 O O . TRP A 1 197 ? 0.663 16.922 13.25 1 98.88 197 TRP A O 1
ATOM 1601 N N . VAL A 1 198 ? -1.391 16.156 13.633 1 98.81 198 VAL A N 1
ATOM 1602 C CA . VAL A 1 198 ? -1.933 16.734 12.406 1 98.81 198 VAL A CA 1
ATOM 1603 C C . VAL A 1 198 ? -1.811 18.25 12.453 1 98.81 198 VAL A C 1
ATOM 1605 O O . VAL A 1 198 ? -1.392 18.875 11.477 1 98.81 198 VAL A O 1
ATOM 1608 N N . ASP A 1 199 ? -2.195 18.844 13.562 1 98.62 199 ASP A N 1
ATOM 1609 C CA . ASP A 1 199 ? -2.08 20.281 13.734 1 98.62 199 ASP A CA 1
ATOM 1610 C C . ASP A 1 199 ? -0.639 20.75 13.539 1 98.62 199 ASP A C 1
ATOM 1612 O O . ASP A 1 199 ? -0.388 21.75 12.859 1 98.62 199 ASP A O 1
ATOM 1616 N N . ARG A 1 200 ? 0.288 20.062 14.133 1 98.75 200 ARG A N 1
ATOM 1617 C CA . ARG A 1 200 ? 1.706 20.375 14 1 98.75 200 ARG A CA 1
ATOM 1618 C C . ARG A 1 200 ? 2.148 20.328 12.547 1 98.75 200 ARG A C 1
ATOM 1620 O O . ARG A 1 200 ? 2.881 21.188 12.07 1 98.75 200 ARG A O 1
ATOM 1627 N N . CYS A 1 201 ? 1.738 19.266 11.836 1 98.81 201 CYS A N 1
ATOM 1628 C CA . CYS A 1 201 ? 2.066 19.141 10.422 1 98.81 201 CYS A CA 1
ATOM 1629 C C . CYS A 1 201 ? 1.513 20.328 9.625 1 98.81 201 CYS A C 1
ATOM 1631 O O . CYS A 1 201 ? 2.229 20.938 8.828 1 98.81 201 CYS A O 1
ATOM 1633 N N . CYS A 1 202 ? 0.306 20.734 9.93 1 98.44 202 CYS A N 1
ATOM 1634 C CA . CYS A 1 202 ? -0.393 21.766 9.172 1 98.44 202 CYS A CA 1
ATOM 1635 C C . CYS A 1 202 ? 0.177 23.141 9.484 1 98.44 202 CYS A C 1
ATOM 1637 O O . CYS A 1 202 ? -0.03 24.094 8.719 1 98.44 202 CYS A O 1
ATOM 1639 N N . GLN A 1 203 ? 0.86 23.328 10.523 1 98 203 GLN A N 1
ATOM 1640 C CA . GLN A 1 203 ? 1.386 24.609 10.945 1 98 203 GLN A CA 1
ATOM 1641 C C . GLN A 1 203 ? 2.73 24.906 10.281 1 98 203 GLN A C 1
ATOM 1643 O O . GLN A 1 203 ? 3.219 26.031 10.32 1 98 203 GLN A O 1
ATOM 1648 N N . ARG A 1 204 ? 3.312 23.906 9.719 1 98.69 204 ARG A N 1
ATOM 1649 C CA . ARG A 1 204 ? 4.562 24.141 9 1 98.69 204 ARG A CA 1
ATOM 1650 C C . ARG A 1 204 ? 4.336 25.031 7.785 1 98.69 204 ARG A C 1
ATOM 1652 O O . ARG A 1 204 ? 3.457 24.75 6.965 1 98.69 204 ARG A O 1
ATOM 1659 N N . SER A 1 205 ? 5.16 26.016 7.594 1 98.56 205 SER A N 1
ATOM 1660 C CA . SER A 1 205 ?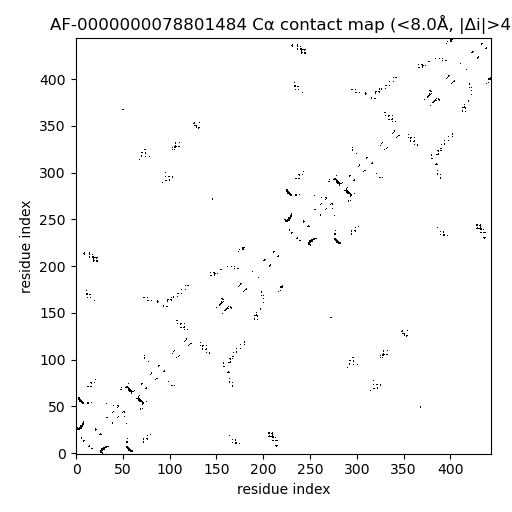 4.938 27.047 6.582 1 98.56 205 SER A CA 1
ATOM 1661 C C . SER A 1 205 ? 4.914 26.453 5.18 1 98.56 205 SER A C 1
ATOM 1663 O O . SER A 1 205 ? 4.02 26.75 4.387 1 98.56 205 SER A O 1
ATOM 1665 N N . LYS A 1 206 ? 5.895 25.594 4.848 1 98.81 206 LYS A N 1
ATOM 1666 C CA . LYS A 1 206 ? 5.977 25.016 3.51 1 98.81 206 LYS A CA 1
ATOM 1667 C C . LYS A 1 206 ? 4.855 24.016 3.273 1 98.81 206 LYS A C 1
ATOM 1669 O O . LYS A 1 206 ? 4.32 23.922 2.166 1 98.81 206 LYS A O 1
ATOM 1674 N N . THR A 1 207 ? 4.441 23.281 4.316 1 98.88 207 THR A N 1
ATOM 1675 C CA . THR A 1 207 ? 3.318 22.344 4.23 1 98.88 207 THR A CA 1
ATOM 1676 C C . THR A 1 207 ? 2.023 23.094 3.934 1 98.88 207 THR A C 1
ATOM 1678 O O . THR A 1 207 ? 1.234 22.672 3.088 1 98.88 207 THR A O 1
ATOM 1681 N N . LYS A 1 208 ? 1.85 24.219 4.57 1 98.62 208 LYS A N 1
ATOM 1682 C CA . LYS A 1 208 ? 0.664 25.031 4.328 1 98.62 208 LYS A CA 1
ATOM 1683 C C . LYS A 1 208 ? 0.576 25.453 2.861 1 98.62 208 LYS A C 1
ATOM 1685 O O . LYS A 1 208 ? -0.505 25.438 2.27 1 98.62 208 LYS A O 1
ATOM 1690 N N . ILE A 1 209 ? 1.73 25.859 2.32 1 98.56 209 ILE A N 1
ATOM 1691 C CA . ILE A 1 209 ? 1.761 26.266 0.919 1 98.56 209 ILE A CA 1
ATOM 1692 C C . ILE A 1 209 ? 1.318 25.094 0.035 1 98.56 209 ILE A C 1
ATOM 1694 O O . ILE A 1 209 ? 0.5 25.281 -0.871 1 98.56 209 ILE A O 1
ATOM 1698 N N . GLY A 1 210 ? 1.822 23.875 0.291 1 98.75 210 GLY A N 1
ATOM 1699 C CA . GLY A 1 210 ? 1.413 22.703 -0.459 1 98.75 210 GLY A CA 1
ATOM 1700 C C . GLY A 1 210 ? -0.068 22.391 -0.332 1 98.75 210 GLY A C 1
ATOM 1701 O O . GLY A 1 210 ? -0.739 22.125 -1.329 1 98.75 210 GLY A O 1
ATOM 1702 N N . LEU A 1 211 ? -0.557 22.484 0.892 1 98.62 211 LEU A N 1
ATOM 1703 C CA . LEU A 1 211 ? -1.96 22.203 1.164 1 98.62 211 LEU A CA 1
ATOM 1704 C C . LEU A 1 211 ? -2.867 23.219 0.482 1 98.62 211 LEU A C 1
ATOM 1706 O O . LEU A 1 211 ? -3.984 22.891 0.077 1 98.62 211 LEU A O 1
ATOM 1710 N N . GLU A 1 212 ? -2.439 24.359 0.275 1 97.12 212 GLU A N 1
ATOM 1711 C CA . GLU A 1 212 ? -3.236 25.453 -0.271 1 97.12 212 GLU A CA 1
ATOM 1712 C C . GLU A 1 212 ? -3.385 25.328 -1.784 1 97.12 212 GLU A C 1
ATOM 1714 O O . GLU A 1 212 ? -4.223 26 -2.391 1 97.12 212 GLU A O 1
ATOM 1719 N N . THR A 1 213 ? -2.592 24.469 -2.422 1 96.69 213 THR A N 1
ATOM 1720 C CA . THR A 1 213 ? -2.689 24.266 -3.865 1 96.69 213 THR A CA 1
ATOM 1721 C C . THR A 1 213 ? -4.129 23.969 -4.273 1 96.69 213 THR A C 1
ATOM 1723 O O . THR A 1 213 ? -4.566 24.375 -5.355 1 96.69 213 THR A O 1
ATOM 1726 N N . TYR A 1 214 ? -4.844 23.344 -3.43 1 97.06 214 TYR A N 1
ATOM 1727 C CA . TYR A 1 214 ? -6.238 23.016 -3.693 1 97.06 214 TYR A CA 1
ATOM 1728 C C . TYR A 1 214 ? -7.125 23.375 -2.508 1 97.06 214 TYR A C 1
ATOM 1730 O O . TYR A 1 214 ? -8.164 22.766 -2.285 1 97.06 214 TYR A O 1
ATOM 1738 N N . ASN A 1 215 ? -6.648 24.359 -1.72 1 97.06 215 ASN A N 1
ATOM 1739 C CA . ASN A 1 215 ? -7.383 24.781 -0.53 1 97.06 215 ASN A CA 1
ATOM 1740 C C . ASN A 1 215 ? -7.766 23.578 0.34 1 97.06 215 ASN A C 1
ATOM 1742 O O . ASN A 1 215 ? -8.922 23.453 0.755 1 97.06 215 ASN A O 1
ATOM 1746 N N . TYR A 1 216 ? -6.859 22.672 0.529 1 97.69 216 TYR A N 1
ATOM 1747 C CA . TYR A 1 216 ? -7.09 21.375 1.14 1 97.69 216 TYR A CA 1
ATOM 1748 C C . TYR A 1 216 ? -7.531 21.516 2.592 1 97.69 216 TYR A C 1
ATOM 1750 O O . TYR A 1 216 ? -8.32 20.719 3.092 1 97.69 216 TYR A O 1
ATOM 1758 N N . LEU A 1 217 ? -7.07 22.547 3.311 1 94.5 217 LEU A N 1
ATOM 1759 C CA . LEU A 1 217 ? -7.383 22.734 4.723 1 94.5 217 LEU A CA 1
ATOM 1760 C C . LEU A 1 217 ? -8.852 23.109 4.914 1 94.5 217 LEU A C 1
ATOM 1762 O O . LEU A 1 217 ? -9.398 22.969 6.008 1 94.5 217 LEU A O 1
ATOM 1766 N N . ASP A 1 218 ? -9.516 23.5 3.793 1 93.81 218 ASP A N 1
ATOM 1767 C CA . ASP A 1 218 ? -10.906 23.922 3.867 1 93.81 218 ASP A CA 1
ATOM 1768 C C . ASP A 1 218 ? -11.836 22.906 3.207 1 93.81 218 ASP A C 1
ATOM 1770 O O . ASP A 1 218 ? -12.992 23.219 2.92 1 93.81 218 ASP A O 1
ATOM 1774 N N . ILE A 1 219 ? -11.297 21.781 2.979 1 91.94 219 ILE A N 1
ATOM 1775 C CA . ILE A 1 219 ? -12.094 20.766 2.287 1 91.94 219 ILE A CA 1
ATOM 1776 C C . ILE A 1 219 ? -13.305 20.391 3.137 1 91.94 219 ILE A C 1
ATOM 1778 O O . ILE A 1 219 ? -13.20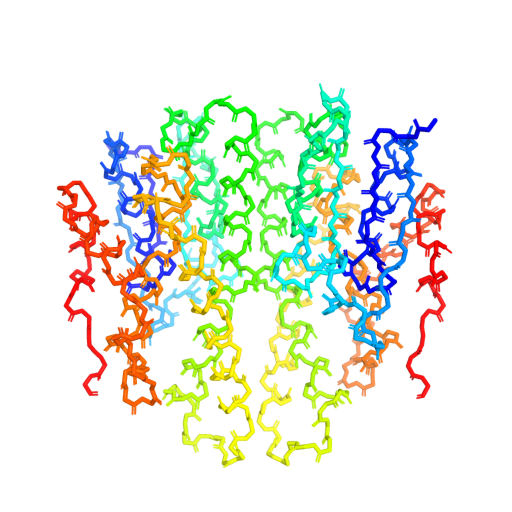3 20.266 4.359 1 91.94 219 ILE A O 1
ATOM 1782 N N . LYS A 1 220 ? -14.484 20.328 2.562 1 88.69 220 LYS A N 1
ATOM 1783 C CA . LYS A 1 220 ? -15.734 19.906 3.197 1 88.69 220 LYS A CA 1
ATOM 1784 C C . LYS A 1 220 ? -16.641 19.203 2.201 1 88.69 220 LYS A C 1
ATOM 1786 O O . LYS A 1 220 ? -16.625 19.5 1.008 1 88.69 220 LYS A O 1
ATOM 1791 N N . ASN A 1 221 ? -17.156 18.125 2.67 1 82.81 221 ASN A N 1
ATOM 1792 C CA . ASN A 1 221 ? -18.234 17.5 1.903 1 82.81 221 ASN A CA 1
ATOM 1793 C C . ASN A 1 221 ? -19.609 17.984 2.369 1 82.81 221 ASN A C 1
ATOM 1795 O O . ASN A 1 221 ? -20.031 17.688 3.49 1 82.81 221 ASN A O 1
ATOM 1799 N N . ASN A 1 222 ? -20.141 19.141 1.956 1 69.56 222 ASN A N 1
ATOM 1800 C CA . ASN A 1 222 ? -21.406 19.719 2.4 1 69.56 222 ASN A CA 1
ATOM 1801 C C . ASN A 1 222 ? -22.562 18.766 2.121 1 69.56 222 ASN A C 1
ATOM 1803 O O . ASN A 1 222 ? -22.531 18 1.153 1 69.56 222 ASN A O 1
ATOM 1807 N N . MET B 1 1 ? 22.781 -20.266 13.719 1 66.81 1 MET B N 1
ATOM 1808 C CA . MET B 1 1 ? 21.469 -19.656 13.773 1 66.81 1 MET B CA 1
ATOM 1809 C C . MET B 1 1 ? 21.391 -18.453 12.836 1 66.81 1 MET B C 1
ATOM 1811 O O . MET B 1 1 ? 22.391 -17.766 12.602 1 66.81 1 MET B O 1
ATOM 1815 N N . SER B 1 2 ? 20.312 -18.312 11.977 1 87.81 2 SER B N 1
ATOM 1816 C CA . SER B 1 2 ? 20.188 -17.266 10.977 1 87.81 2 SER B CA 1
ATOM 1817 C C . SER B 1 2 ? 19.938 -15.906 11.633 1 87.81 2 SER B C 1
ATOM 1819 O O . SER B 1 2 ? 19.375 -15.844 12.727 1 87.81 2 SER B O 1
ATOM 1821 N N . ASP B 1 3 ? 20.5 -14.953 11.094 1 95.38 3 ASP B N 1
ATOM 1822 C CA . ASP B 1 3 ? 20.297 -13.602 11.609 1 95.38 3 ASP B CA 1
ATOM 1823 C C . ASP B 1 3 ? 18.891 -13.094 11.289 1 95.38 3 ASP B C 1
ATOM 1825 O O . ASP B 1 3 ? 18.453 -12.07 11.82 1 95.38 3 ASP B O 1
ATOM 1829 N N . LEU B 1 4 ? 18.203 -13.914 10.445 1 98.31 4 LEU B N 1
ATOM 1830 C CA . LEU B 1 4 ? 16.875 -13.5 10.008 1 98.31 4 LEU B CA 1
ATOM 1831 C C . LEU B 1 4 ? 15.812 -14.469 10.516 1 98.31 4 LEU B C 1
ATOM 1833 O O . LEU B 1 4 ? 15.945 -15.68 10.359 1 98.31 4 LEU B O 1
ATOM 1837 N N . THR B 1 5 ? 14.812 -13.969 11.156 1 98.31 5 THR B N 1
ATOM 1838 C CA . THR B 1 5 ? 13.617 -14.719 11.523 1 98.31 5 THR B CA 1
ATOM 1839 C C . THR B 1 5 ? 12.383 -14.141 10.844 1 98.31 5 THR B C 1
ATOM 1841 O O . THR B 1 5 ? 12.148 -12.93 10.898 1 98.31 5 THR B O 1
ATOM 1844 N N . VAL B 1 6 ? 11.633 -14.992 10.219 1 98.75 6 VAL B N 1
ATOM 1845 C CA . VAL B 1 6 ? 10.406 -14.602 9.523 1 98.75 6 VAL B CA 1
ATOM 1846 C C . VAL B 1 6 ? 9.188 -15.148 10.266 1 98.75 6 VAL B C 1
ATOM 1848 O O . VAL B 1 6 ? 9.055 -16.359 10.43 1 98.75 6 VAL B O 1
ATOM 1851 N N . TYR B 1 7 ? 8.344 -14.305 10.766 1 98.81 7 TYR B N 1
ATOM 1852 C CA . TYR B 1 7 ? 7.035 -14.656 11.312 1 98.81 7 TYR B CA 1
ATOM 1853 C C . TYR B 1 7 ? 5.953 -14.562 10.234 1 98.81 7 TYR B C 1
ATOM 1855 O O . TYR B 1 7 ? 5.656 -13.477 9.742 1 98.81 7 TYR B O 1
ATOM 1863 N N . THR B 1 8 ? 5.383 -15.656 9.883 1 98.69 8 THR B N 1
ATOM 1864 C CA . THR B 1 8 ? 4.508 -15.617 8.719 1 98.69 8 THR B CA 1
ATOM 1865 C C . THR B 1 8 ? 3.592 -16.844 8.688 1 98.69 8 THR B C 1
ATOM 1867 O O . THR B 1 8 ? 3.484 -17.562 9.68 1 98.69 8 THR B O 1
ATOM 1870 N N . LEU B 1 9 ? 2.783 -16.953 7.719 1 98.38 9 LEU B N 1
ATOM 1871 C CA . LEU B 1 9 ? 1.917 -18.062 7.324 1 98.38 9 LEU B CA 1
ATOM 1872 C C . LEU B 1 9 ? 1.767 -18.125 5.809 1 98.38 9 LEU B C 1
ATOM 1874 O O . LEU B 1 9 ? 2.242 -17.234 5.098 1 98.38 9 LEU B O 1
ATOM 1878 N N . GLY B 1 10 ? 1.131 -19.188 5.285 1 97.62 10 GLY B N 1
ATOM 1879 C CA . GLY B 1 10 ? 0.981 -19.375 3.852 1 97.62 10 GLY B CA 1
ATOM 1880 C C . GLY B 1 10 ? -0.132 -18.547 3.248 1 97.62 10 GLY B C 1
ATOM 1881 O O . GLY B 1 10 ? -1.002 -19.062 2.549 1 97.62 10 GLY B O 1
ATOM 1882 N N . SER B 1 11 ? -0.234 -17.297 3.625 1 97.75 11 SER B N 1
ATOM 1883 C CA . SER B 1 11 ? -1.094 -16.312 2.955 1 97.75 11 SER B CA 1
ATOM 1884 C C . SER B 1 11 ? -0.389 -15.688 1.758 1 97.75 11 SER B C 1
ATOM 1886 O O . SER B 1 11 ? 0.821 -15.852 1.588 1 97.75 11 SER B O 1
ATOM 1888 N N . PRO B 1 12 ? -1.146 -15.008 0.912 1 98.19 12 PRO B N 1
ATOM 1889 C CA . PRO B 1 12 ? -0.503 -14.43 -0.273 1 98.19 12 PRO B CA 1
ATOM 1890 C C . PRO B 1 12 ? 0.576 -13.414 0.076 1 98.19 12 PRO B C 1
ATOM 1892 O O . PRO B 1 12 ? 1.55 -13.258 -0.666 1 98.19 12 PRO B O 1
ATOM 1895 N N . ASN B 1 13 ? 0.42 -12.688 1.19 1 98.69 13 ASN B N 1
ATOM 1896 C CA . ASN B 1 13 ? 1.452 -11.75 1.62 1 98.69 13 ASN B CA 1
ATOM 1897 C C . ASN B 1 13 ? 2.557 -12.453 2.404 1 98.69 13 ASN B C 1
ATOM 1899 O O . ASN B 1 13 ? 3.723 -12.062 2.33 1 98.69 13 ASN B O 1
ATOM 1903 N N . GLY B 1 14 ? 2.174 -13.477 3.154 1 98.75 14 GLY B N 1
ATOM 1904 C CA . GLY B 1 14 ? 3.141 -14.164 3.994 1 98.75 14 GLY B CA 1
ATOM 1905 C C . GLY B 1 14 ? 4.176 -14.938 3.201 1 98.75 14 GLY B C 1
ATOM 1906 O O . GLY B 1 14 ? 5.344 -15 3.584 1 98.75 14 GLY B O 1
ATOM 1907 N N . ILE B 1 15 ? 3.783 -15.523 2.092 1 98.88 15 ILE B N 1
ATOM 1908 C CA . ILE B 1 15 ? 4.613 -16.453 1.34 1 98.88 15 ILE B CA 1
ATOM 1909 C C . ILE B 1 15 ? 5.691 -15.695 0.577 1 98.88 15 ILE B C 1
ATOM 1911 O O . ILE B 1 15 ? 6.672 -16.281 0.112 1 98.88 15 ILE B O 1
ATOM 1915 N N . LYS B 1 16 ? 5.512 -14.344 0.377 1 98.94 16 LYS B N 1
ATOM 1916 C CA . LYS B 1 16 ? 6.449 -13.516 -0.371 1 98.94 16 LYS B CA 1
ATOM 1917 C C . LYS B 1 16 ? 7.863 -13.641 0.192 1 98.94 16 LYS B C 1
ATOM 1919 O O . LYS B 1 16 ? 8.836 -13.727 -0.564 1 98.94 16 LYS B O 1
ATOM 1924 N N . ILE B 1 17 ? 7.961 -13.68 1.551 1 98.94 17 ILE B N 1
ATOM 1925 C CA . ILE B 1 17 ? 9.258 -13.508 2.199 1 98.94 17 ILE B CA 1
ATOM 1926 C C . ILE B 1 17 ? 10.062 -14.805 2.094 1 98.94 17 ILE B C 1
ATOM 1928 O O . ILE B 1 17 ? 11.227 -14.789 1.676 1 98.94 17 ILE B O 1
ATOM 1932 N N . PRO B 1 18 ? 9.445 -15.984 2.35 1 98.94 18 PRO B N 1
ATOM 1933 C CA . PRO B 1 18 ? 10.195 -17.203 2.092 1 98.94 18 PRO B CA 1
ATOM 1934 C C . PRO B 1 18 ? 10.656 -17.328 0.64 1 98.94 18 PRO B C 1
ATOM 1936 O O . PRO B 1 18 ? 11.789 -17.734 0.378 1 98.94 18 PRO B O 1
ATOM 1939 N N . VAL B 1 19 ? 9.82 -16.984 -0.303 1 98.94 19 VAL B N 1
ATOM 1940 C CA . VAL B 1 19 ? 10.18 -17.047 -1.716 1 98.94 19 VAL B CA 1
ATOM 1941 C C . VAL B 1 19 ? 11.391 -16.156 -1.983 1 98.94 19 VAL B C 1
ATOM 1943 O O . VAL B 1 19 ? 12.367 -16.578 -2.598 1 98.94 19 VAL B O 1
ATOM 1946 N N . ALA B 1 20 ? 11.352 -14.914 -1.491 1 98.94 20 ALA B N 1
ATOM 1947 C CA . ALA B 1 20 ? 12.438 -13.969 -1.728 1 98.94 20 ALA B CA 1
ATOM 1948 C C . ALA B 1 20 ? 13.742 -14.461 -1.108 1 98.94 20 ALA B C 1
ATOM 1950 O O . ALA B 1 20 ? 14.797 -14.398 -1.741 1 98.94 20 ALA B O 1
ATOM 1951 N N . LEU B 1 21 ? 13.664 -14.93 0.126 1 98.88 21 LEU B N 1
ATOM 1952 C CA . LEU B 1 21 ? 14.867 -15.344 0.832 1 98.88 21 LEU B CA 1
ATOM 1953 C C . LEU B 1 21 ? 15.492 -16.562 0.167 1 98.88 21 LEU B C 1
ATOM 1955 O O . LEU B 1 21 ? 16.719 -16.656 0.069 1 98.88 21 LEU B O 1
ATOM 1959 N N . GLU B 1 22 ? 14.672 -17.5 -0.292 1 98.88 22 GLU B N 1
ATOM 1960 C CA . GLU B 1 22 ? 15.203 -18.641 -1.044 1 98.88 22 GLU B CA 1
ATOM 1961 C C . GLU B 1 22 ? 15.883 -18.172 -2.328 1 98.88 22 GLU B C 1
ATOM 1963 O O . GLU B 1 22 ? 16.984 -18.641 -2.652 1 98.88 22 GLU B O 1
ATOM 1968 N N . GLU B 1 23 ? 15.258 -17.297 -3.064 1 98.94 23 GLU B N 1
ATOM 1969 C CA . GLU B 1 23 ? 15.836 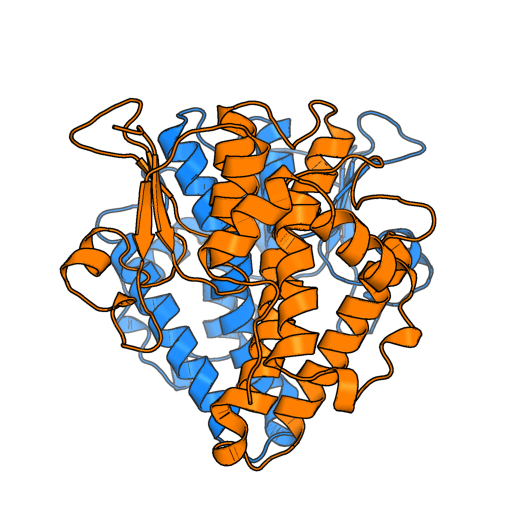-16.781 -4.301 1 98.94 23 GLU B CA 1
ATOM 1970 C C . GLU B 1 23 ? 17.156 -16.062 -4.031 1 98.94 23 GLU B C 1
ATOM 1972 O O . GLU B 1 23 ? 18.047 -16.062 -4.875 1 98.94 23 GLU B O 1
ATOM 1977 N N . MET B 1 24 ? 17.234 -15.445 -2.846 1 98.75 24 MET B N 1
ATOM 1978 C CA . MET B 1 24 ? 18.438 -14.703 -2.496 1 98.75 24 MET B CA 1
ATOM 1979 C C . MET B 1 24 ? 19.516 -15.633 -1.966 1 98.75 24 MET B C 1
ATOM 1981 O O . MET B 1 24 ? 20.688 -15.242 -1.852 1 98.75 24 MET B O 1
ATOM 1985 N N . GLY B 1 25 ? 19.172 -16.844 -1.63 1 98.44 25 GLY B N 1
ATOM 1986 C CA . GLY B 1 25 ? 20.125 -17.797 -1.072 1 98.44 25 GLY B CA 1
ATOM 1987 C C . GLY B 1 25 ? 20.531 -17.469 0.347 1 98.44 25 GLY B C 1
ATOM 1988 O O . GLY B 1 25 ? 21.703 -17.641 0.716 1 98.44 25 GLY B O 1
ATOM 1989 N N . VAL B 1 26 ? 19.625 -16.953 1.123 1 97.94 26 VAL B N 1
ATOM 1990 C CA . VAL B 1 26 ? 19.906 -16.484 2.477 1 97.94 26 VAL B CA 1
ATOM 1991 C C . VAL B 1 26 ? 19.234 -17.406 3.492 1 97.94 26 VAL B C 1
ATOM 1993 O O . VAL B 1 26 ? 18.062 -17.766 3.326 1 97.94 26 VAL B O 1
ATOM 1996 N N . MET B 1 27 ? 19.969 -17.797 4.484 1 97.5 27 MET B N 1
ATOM 1997 C CA . MET B 1 27 ? 19.406 -18.609 5.559 1 97.5 27 MET B CA 1
ATOM 1998 C C . MET B 1 27 ? 18.453 -17.781 6.418 1 97.5 27 MET B C 1
ATOM 2000 O O . MET B 1 27 ? 18.703 -16.609 6.691 1 97.5 27 MET B O 1
ATOM 2004 N N . TYR B 1 28 ? 17.406 -18.453 6.855 1 98.31 28 TYR B N 1
ATOM 2005 C CA . TYR B 1 28 ? 16.422 -17.797 7.707 1 98.31 28 TYR B CA 1
ATOM 2006 C C . TYR B 1 28 ? 15.711 -18.797 8.594 1 98.31 28 TYR B C 1
ATOM 2008 O O . TYR B 1 28 ? 15.641 -19.984 8.273 1 98.31 28 TYR B O 1
ATOM 2016 N N . ASP B 1 29 ? 15.219 -18.297 9.695 1 98.06 29 ASP B N 1
ATOM 2017 C CA . ASP B 1 29 ? 14.336 -19.078 10.555 1 98.06 29 ASP B CA 1
ATOM 2018 C C . ASP B 1 29 ? 12.875 -18.719 10.305 1 98.06 29 ASP B C 1
ATOM 2020 O O . ASP B 1 29 ? 12.539 -17.531 10.141 1 98.06 29 ASP B O 1
ATOM 2024 N N . LEU B 1 30 ? 12.102 -19.719 10.219 1 97.88 30 LEU B N 1
ATOM 2025 C CA . LEU B 1 30 ? 10.672 -19.531 9.977 1 97.88 30 LEU B CA 1
ATOM 2026 C C . LEU B 1 30 ? 9.867 -19.797 11.242 1 97.88 30 LEU B C 1
ATOM 2028 O O . LEU B 1 30 ? 10.016 -20.844 11.867 1 97.88 30 LEU B O 1
ATOM 2032 N N . HIS B 1 31 ? 9.117 -18.859 11.68 1 98.19 31 HIS B N 1
ATOM 2033 C CA . HIS B 1 31 ? 8.18 -18.984 12.789 1 98.19 31 HIS B CA 1
ATOM 2034 C C . HIS B 1 31 ? 6.738 -18.781 12.328 1 98.19 31 HIS B C 1
ATOM 2036 O O . HIS B 1 31 ? 6.352 -17.672 11.977 1 98.19 31 HIS B O 1
ATOM 2042 N N . THR B 1 32 ? 5.934 -19.812 12.445 1 98.44 32 THR B N 1
ATOM 2043 C CA . THR B 1 32 ? 4.566 -19.75 11.945 1 98.44 32 THR B CA 1
ATOM 2044 C C . THR B 1 32 ? 3.658 -19.016 12.93 1 98.44 32 THR B C 1
ATOM 2046 O O . THR B 1 32 ? 3.666 -19.312 14.125 1 98.44 32 THR B O 1
ATOM 2049 N N . ILE B 1 33 ? 2.986 -18.016 12.477 1 98.5 33 ILE B N 1
ATOM 2050 C CA . ILE B 1 33 ? 1.882 -17.359 13.164 1 98.5 33 ILE B CA 1
ATOM 2051 C C . ILE B 1 33 ? 0.565 -17.688 12.461 1 98.5 33 ILE B C 1
ATOM 2053 O O . ILE B 1 33 ? 0.258 -17.125 11.406 1 98.5 33 ILE B O 1
ATOM 2057 N N . ASP B 1 34 ? -0.236 -18.594 13.039 1 97.44 34 ASP B N 1
ATOM 2058 C CA . ASP B 1 34 ? -1.5 -19.016 12.438 1 97.44 34 ASP B CA 1
ATOM 2059 C C . ASP B 1 34 ? -2.602 -17.984 12.719 1 97.44 34 ASP B C 1
ATOM 2061 O O . ASP B 1 34 ? -3.285 -18.078 13.742 1 97.44 34 ASP B O 1
ATOM 2065 N N . ILE B 1 35 ? -2.848 -17.109 11.781 1 96.12 35 ILE B N 1
ATOM 2066 C CA . ILE B 1 35 ? -3.781 -16.016 11.992 1 96.12 35 ILE B CA 1
ATOM 2067 C C . ILE B 1 35 ? -5.215 -16.547 11.969 1 96.12 35 ILE B C 1
ATOM 2069 O O . ILE B 1 35 ? -6.141 -15.859 12.414 1 96.12 35 ILE B O 1
ATOM 2073 N N . THR B 1 36 ? -5.453 -17.75 11.383 1 93.75 36 THR B N 1
ATOM 2074 C CA . THR B 1 36 ? -6.785 -18.344 11.391 1 93.75 36 THR B CA 1
ATOM 2075 C C . THR B 1 36 ? -7.18 -18.766 12.797 1 93.75 36 THR B C 1
ATOM 2077 O O . THR B 1 36 ? -8.359 -18.969 13.086 1 93.75 36 THR B O 1
ATOM 2080 N N . LYS B 1 37 ? -6.195 -18.875 13.672 1 96.56 37 LYS B N 1
ATOM 2081 C CA . LYS B 1 37 ? -6.43 -19.266 15.062 1 96.56 37 LYS B CA 1
ATOM 2082 C C . LYS B 1 37 ? -6.254 -18.078 16 1 96.56 37 LYS B C 1
ATOM 2084 O O . LYS B 1 37 ? -6.227 -18.25 17.219 1 96.56 37 LYS B O 1
ATOM 2089 N N . GLY B 1 38 ? -5.965 -16.922 15.469 1 96.62 38 GLY B N 1
ATOM 2090 C CA . GLY B 1 38 ? -5.855 -15.719 16.266 1 96.62 38 GLY B CA 1
ATOM 2091 C C . GLY B 1 38 ? -4.492 -15.547 16.906 1 96.62 38 GLY B C 1
ATOM 2092 O O . GLY B 1 38 ? -4.324 -14.734 17.812 1 96.62 38 GLY B O 1
ATOM 2093 N N . GLU B 1 39 ? -3.49 -16.266 16.438 1 97.81 39 GLU B N 1
ATOM 2094 C CA . GLU B 1 39 ? -2.168 -16.219 17.047 1 97.81 39 GLU B CA 1
ATOM 2095 C C . GLU B 1 39 ? -1.534 -14.836 16.891 1 97.81 39 GLU B C 1
ATOM 2097 O O . GLU B 1 39 ? -0.639 -14.469 17.656 1 97.81 39 GLU B O 1
ATOM 2102 N N . GLN B 1 40 ? -1.967 -14.062 15.898 1 97.25 40 GLN B N 1
ATOM 2103 C CA . GLN B 1 40 ? -1.431 -12.727 15.688 1 97.25 40 GLN B CA 1
ATOM 2104 C C . GLN B 1 40 ? -1.795 -11.797 16.844 1 97.25 40 GLN B C 1
ATOM 2106 O O . GLN B 1 40 ? -1.219 -10.719 16.984 1 97.25 40 GLN B O 1
ATOM 2111 N N . PHE B 1 41 ? -2.729 -12.234 17.656 1 97.12 41 PHE B N 1
ATOM 2112 C CA . PHE B 1 41 ? -3.172 -11.391 18.766 1 97.12 41 PHE B CA 1
ATOM 2113 C C . PHE B 1 41 ? -2.543 -11.852 20.078 1 97.12 41 PHE B C 1
ATOM 2115 O O . PHE B 1 41 ? -2.805 -11.273 21.141 1 97.12 41 PHE B O 1
ATOM 2122 N N . SER B 1 42 ? -1.776 -12.914 20.062 1 97.56 42 SER B N 1
ATOM 2123 C CA . SER B 1 42 ? -1.085 -13.367 21.266 1 97.56 42 SER B CA 1
ATOM 2124 C C . SER B 1 42 ? -0.189 -12.273 21.828 1 97.56 42 SER B C 1
ATOM 2126 O O . SER B 1 42 ? 0.313 -11.422 21.094 1 97.56 42 SER B O 1
ATOM 2128 N N . ALA B 1 43 ? 0.067 -12.281 23.125 1 96.88 43 ALA B N 1
ATOM 2129 C CA . ALA B 1 43 ? 0.938 -11.305 23.781 1 96.88 43 ALA B CA 1
ATOM 2130 C C . ALA B 1 43 ? 2.35 -11.359 23.203 1 96.88 43 ALA B C 1
ATOM 2132 O O . ALA B 1 43 ? 2.98 -10.312 23 1 96.88 43 ALA B O 1
ATOM 2133 N N . ALA B 1 44 ? 2.812 -12.578 22.969 1 96.38 44 ALA B N 1
ATOM 2134 C CA . ALA B 1 44 ? 4.164 -12.758 22.453 1 96.38 44 ALA B CA 1
ATOM 2135 C C . ALA B 1 44 ? 4.316 -12.086 21.094 1 96.38 44 ALA B C 1
ATOM 2137 O O . ALA B 1 44 ? 5.285 -11.359 20.859 1 96.38 44 ALA B O 1
ATOM 2138 N N . PHE B 1 45 ? 3.359 -12.32 20.203 1 97.56 45 PHE B N 1
ATOM 2139 C CA . PHE B 1 45 ? 3.477 -11.734 18.875 1 97.56 45 PHE B CA 1
ATOM 2140 C C . PHE B 1 45 ? 3.184 -10.242 18.906 1 97.56 45 PHE B C 1
ATOM 2142 O O . PHE B 1 45 ? 3.787 -9.461 18.172 1 97.56 45 PHE B O 1
ATOM 2149 N N . SER B 1 46 ? 2.266 -9.828 19.781 1 96.31 46 SER B N 1
ATOM 2150 C CA . SER B 1 46 ? 1.931 -8.414 19.922 1 96.31 46 SER B CA 1
ATOM 2151 C C . SER B 1 46 ? 3.154 -7.594 20.312 1 96.31 46 SER B C 1
ATOM 2153 O O . SER B 1 46 ? 3.275 -6.43 19.938 1 96.31 46 SER B O 1
ATOM 2155 N N . LYS B 1 47 ? 4.066 -8.156 21.016 1 95.25 47 LYS B N 1
ATOM 2156 C CA . LYS B 1 47 ? 5.305 -7.492 21.406 1 95.25 47 LYS B CA 1
ATOM 2157 C C . LYS B 1 47 ? 6.223 -7.293 20.203 1 95.25 47 LYS B C 1
ATOM 2159 O O . LYS B 1 47 ? 6.996 -6.336 20.156 1 95.25 47 LYS B O 1
ATOM 2164 N N . ILE B 1 48 ? 6.102 -8.211 19.281 1 95.69 48 ILE B N 1
ATOM 2165 C CA . ILE B 1 48 ? 6.922 -8.141 18.078 1 95.69 48 ILE B CA 1
ATOM 2166 C C . ILE B 1 48 ? 6.297 -7.16 17.078 1 95.69 48 ILE B C 1
ATOM 2168 O O . ILE B 1 48 ? 6.988 -6.305 16.531 1 95.69 48 ILE B O 1
ATOM 2172 N N . ASN B 1 49 ? 4.984 -7.336 16.938 1 96.31 49 ASN B N 1
ATOM 2173 C CA . ASN B 1 49 ? 4.27 -6.488 15.984 1 96.31 49 ASN B CA 1
ATOM 2174 C C . ASN B 1 49 ? 2.904 -6.07 16.531 1 96.31 49 ASN B C 1
ATOM 2176 O O . ASN B 1 49 ? 1.92 -6.793 16.375 1 96.31 49 ASN B O 1
ATOM 2180 N N . PRO B 1 50 ? 2.814 -4.867 16.984 1 94.44 50 PRO B N 1
ATOM 2181 C CA . PRO B 1 50 ? 1.562 -4.395 17.594 1 94.44 50 PRO B CA 1
ATOM 2182 C C . PRO B 1 50 ? 0.454 -4.203 16.547 1 94.44 50 PRO B C 1
ATOM 2184 O O . PRO B 1 50 ? -0.703 -3.977 16.922 1 94.44 50 PRO B O 1
ATOM 2187 N N . ARG B 1 51 ? 0.733 -4.309 15.242 1 95 51 ARG B N 1
ATOM 2188 C CA . ARG B 1 51 ? -0.283 -4.207 14.195 1 95 51 ARG B CA 1
ATOM 2189 C C . ARG B 1 51 ? -1.021 -5.531 14.023 1 95 51 ARG B C 1
ATOM 2191 O O . ARG B 1 51 ? -2.043 -5.594 13.336 1 95 51 ARG B O 1
ATOM 2198 N N . HIS B 1 52 ? -0.418 -6.621 14.531 1 97.19 52 HIS B N 1
ATOM 2199 C CA . HIS B 1 52 ? -1.035 -7.945 14.562 1 97.19 52 HIS B CA 1
ATOM 2200 C C . HIS B 1 52 ? -1.207 -8.508 13.156 1 97.19 52 HIS B C 1
ATOM 2202 O O . HIS B 1 52 ? -2.211 -9.156 12.859 1 97.19 52 HIS B O 1
ATOM 2208 N N . LYS B 1 53 ? -0.267 -8.195 12.289 1 97.38 53 LYS B N 1
ATOM 2209 C CA . LYS B 1 53 ? -0.304 -8.688 10.914 1 97.38 53 LYS B CA 1
ATOM 2210 C C . LYS B 1 53 ? 0.979 -9.438 10.57 1 97.38 53 LYS B C 1
ATOM 2212 O O . LYS B 1 53 ? 2.051 -9.117 11.086 1 97.38 53 LYS B O 1
ATOM 2217 N N . ILE B 1 54 ? 0.9 -10.43 9.797 1 98.44 54 ILE B N 1
ATOM 2218 C CA . ILE B 1 54 ? 2.037 -11.109 9.188 1 98.44 54 ILE B CA 1
ATOM 2219 C C . ILE B 1 54 ? 2.15 -10.695 7.719 1 98.44 54 ILE B C 1
ATOM 2221 O O . ILE B 1 54 ? 1.168 -10.266 7.109 1 98.44 54 ILE B O 1
ATOM 2225 N N . PRO B 1 55 ? 3.328 -10.766 7.125 1 98.81 55 PRO B N 1
ATOM 2226 C CA . PRO B 1 55 ? 4.594 -11.242 7.688 1 98.81 55 PRO B CA 1
ATOM 2227 C C . PRO B 1 55 ? 5.336 -10.156 8.461 1 98.81 55 PRO B 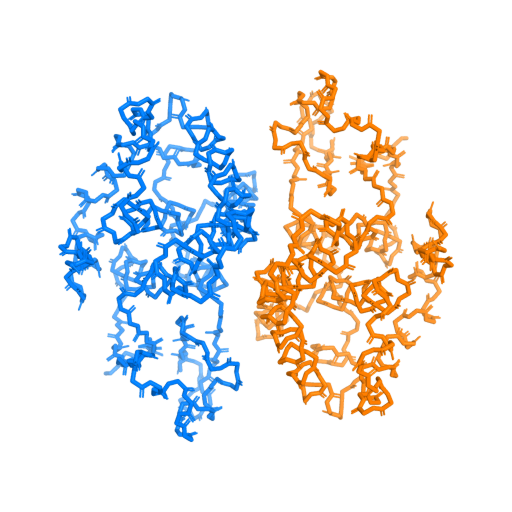C 1
ATOM 2229 O O . PRO B 1 55 ? 5.066 -8.961 8.281 1 98.81 55 PRO B O 1
ATOM 2232 N N . VAL B 1 56 ? 6.203 -10.531 9.344 1 98.81 56 VAL B N 1
ATOM 2233 C CA . VAL B 1 56 ? 7.16 -9.68 10.039 1 98.81 56 VAL B CA 1
ATOM 2234 C C . VAL B 1 56 ? 8.555 -10.281 9.945 1 98.81 56 VAL B C 1
ATOM 2236 O O . VAL B 1 56 ? 8.727 -11.5 10.07 1 98.81 56 VAL B O 1
ATOM 2239 N N . LEU B 1 57 ? 9.523 -9.484 9.688 1 98.81 57 LEU B N 1
ATOM 2240 C CA . LEU B 1 57 ? 10.93 -9.883 9.672 1 98.81 57 LEU B CA 1
ATOM 2241 C C . LEU B 1 57 ? 11.664 -9.328 10.891 1 98.81 57 LEU B C 1
ATOM 2243 O O . LEU B 1 57 ? 11.523 -8.148 11.219 1 98.81 57 LEU B O 1
ATOM 2247 N N . ALA B 1 58 ? 12.305 -10.148 11.609 1 98.12 58 ALA B N 1
ATOM 2248 C CA . ALA B 1 58 ? 13.273 -9.727 12.625 1 98.12 58 ALA B CA 1
ATOM 2249 C C . ALA B 1 58 ? 14.703 -9.953 12.148 1 98.12 58 ALA B C 1
ATOM 2251 O O . ALA B 1 58 ? 15.094 -11.086 11.852 1 98.12 58 ALA B O 1
ATOM 2252 N N . ASP B 1 59 ? 15.5 -8.93 12.023 1 98.12 59 ASP B N 1
ATOM 2253 C CA . ASP B 1 59 ? 16.891 -8.984 11.578 1 98.12 59 ASP B CA 1
ATOM 2254 C C . ASP B 1 59 ? 17.844 -8.703 12.742 1 98.12 59 ASP B C 1
ATOM 2256 O O . ASP B 1 59 ? 17.938 -7.574 13.211 1 98.12 59 ASP B O 1
ATOM 2260 N N . LYS B 1 60 ? 18.578 -9.602 13.18 1 96.56 60 LYS B N 1
ATOM 2261 C CA . LYS B 1 60 ? 19.469 -9.461 14.328 1 96.56 60 LYS B CA 1
ATOM 2262 C C . LYS B 1 60 ? 20.922 -9.359 13.891 1 96.56 60 LYS B C 1
ATOM 2264 O O . LYS B 1 60 ? 21.828 -9.602 14.688 1 96.56 60 LYS B O 1
ATOM 2269 N N . SER B 1 61 ? 21.141 -9.039 12.648 1 94.5 61 SER B N 1
ATOM 2270 C CA . SER B 1 61 ? 22.5 -9.016 12.102 1 94.5 61 SER B CA 1
ATOM 2271 C C . SER B 1 61 ? 23.344 -7.945 12.781 1 94.5 61 SER B C 1
ATOM 2273 O O . SER B 1 61 ? 24.562 -8.086 12.891 1 94.5 61 SER B O 1
ATOM 2275 N N . LYS B 1 62 ? 22.766 -6.844 13.188 1 89.5 62 LYS B N 1
ATOM 2276 C CA . LYS B 1 62 ? 23.547 -5.754 13.773 1 89.5 62 LYS B CA 1
ATOM 2277 C C . LYS B 1 62 ? 23.531 -5.824 15.297 1 89.5 62 LYS B C 1
ATOM 2279 O O . LYS B 1 62 ? 24.453 -5.371 15.953 1 89.5 62 LYS B O 1
ATOM 2284 N N . ASP B 1 63 ? 22.469 -6.324 15.812 1 87.56 63 ASP B N 1
ATOM 2285 C CA . ASP B 1 63 ? 22.266 -6.391 17.25 1 87.56 63 ASP B CA 1
ATOM 2286 C C . ASP B 1 63 ? 21.406 -7.59 17.641 1 87.56 63 ASP B C 1
ATOM 2288 O O . ASP B 1 63 ? 20.219 -7.637 17.312 1 87.56 63 ASP B O 1
ATOM 2292 N N . SER B 1 64 ? 21.984 -8.43 18.406 1 85.44 64 SER B N 1
ATOM 2293 C CA . SER B 1 64 ? 21.281 -9.664 18.766 1 85.44 64 SER B CA 1
ATOM 2294 C C . SER B 1 64 ? 20.219 -9.406 19.812 1 85.44 64 SER B C 1
ATOM 2296 O O . SER B 1 64 ? 19.219 -10.133 19.891 1 85.44 64 SER B O 1
ATOM 2298 N N . GLU B 1 65 ? 20.422 -8.43 20.578 1 90.06 65 GLU B N 1
ATOM 2299 C CA . GLU B 1 65 ? 19.516 -8.148 21.688 1 90.06 65 GLU B CA 1
ATOM 2300 C C . GLU B 1 65 ? 18.328 -7.316 21.219 1 90.06 65 GLU B C 1
ATOM 2302 O O . GLU B 1 65 ? 17.219 -7.438 21.781 1 90.06 65 GLU B O 1
ATOM 2307 N N . HIS B 1 66 ? 18.562 -6.582 20.266 1 91.5 66 HIS B N 1
ATOM 2308 C CA . HIS B 1 66 ? 17.516 -5.707 19.734 1 91.5 66 HIS B CA 1
ATOM 2309 C C . HIS B 1 66 ? 17.422 -5.816 18.219 1 91.5 66 HIS B C 1
ATOM 2311 O O . HIS B 1 66 ? 17.844 -4.914 17.5 1 91.5 66 HIS B O 1
ATOM 2317 N N . PRO B 1 67 ? 16.734 -6.871 17.781 1 95.44 67 PRO B N 1
ATOM 2318 C CA . PRO B 1 67 ? 16.609 -7.039 16.344 1 95.44 67 PRO B CA 1
ATOM 2319 C C . PRO B 1 67 ? 15.82 -5.918 15.68 1 95.44 67 PRO B C 1
ATOM 2321 O O . PRO B 1 67 ? 14.891 -5.379 16.281 1 95.44 67 PRO B O 1
ATOM 2324 N N . GLN B 1 68 ? 16.219 -5.543 14.477 1 96.25 68 GLN B N 1
ATOM 2325 C CA . GLN B 1 68 ? 15.375 -4.668 13.672 1 96.25 68 GLN B CA 1
ATOM 2326 C C . GLN B 1 68 ? 14.125 -5.398 13.203 1 96.25 68 GLN B C 1
ATOM 2328 O O . GLN B 1 68 ? 14.211 -6.441 12.555 1 96.25 68 GLN B O 1
ATOM 2333 N N . ILE B 1 69 ? 12.945 -4.855 13.594 1 97.75 69 ILE B N 1
ATOM 2334 C CA . ILE B 1 69 ? 11.664 -5.449 13.234 1 97.75 69 ILE B CA 1
ATOM 2335 C C . ILE B 1 69 ? 11.062 -4.695 12.055 1 97.75 69 ILE B C 1
ATOM 2337 O O . ILE B 1 69 ? 10.969 -3.465 12.07 1 97.75 69 ILE B O 1
ATOM 2341 N N . ILE B 1 70 ? 10.703 -5.414 11 1 98.25 70 ILE B N 1
ATOM 2342 C CA . ILE B 1 70 ? 10.117 -4.801 9.812 1 98.25 70 ILE B CA 1
ATOM 2343 C C . ILE B 1 70 ? 8.82 -5.52 9.445 1 98.25 70 ILE B C 1
ATOM 2345 O O . ILE B 1 70 ? 8.789 -6.742 9.312 1 98.25 70 ILE B O 1
ATOM 2349 N N . GLY B 1 71 ? 7.77 -4.73 9.305 1 98.31 71 GLY B N 1
ATOM 2350 C CA . GLY B 1 71 ? 6.492 -5.23 8.828 1 98.31 71 GLY B CA 1
ATOM 2351 C C . GLY B 1 71 ? 6.195 -4.836 7.395 1 98.31 71 GLY B C 1
ATOM 2352 O O . GLY B 1 71 ? 7.082 -4.359 6.68 1 98.31 71 GLY B O 1
ATOM 2353 N N . GLU B 1 72 ? 4.957 -5.086 7.035 1 98.62 72 GLU B N 1
ATOM 2354 C CA . GLU B 1 72 ? 4.562 -4.852 5.648 1 98.62 72 GLU B CA 1
ATOM 2355 C C . GLU B 1 72 ? 5.355 -5.742 4.695 1 98.62 72 GLU B C 1
ATOM 2357 O O . GLU B 1 72 ? 6.562 -5.566 4.531 1 98.62 72 GLU B O 1
ATOM 2362 N N . SER B 1 73 ? 4.699 -6.605 3.988 1 98.94 73 SER B N 1
ATOM 2363 C CA . SER B 1 73 ? 5.379 -7.613 3.178 1 98.94 73 SER B CA 1
ATOM 2364 C C . SER B 1 73 ? 6.234 -6.961 2.094 1 98.94 73 SER B C 1
ATOM 2366 O O . SER B 1 73 ? 7.379 -7.363 1.873 1 98.94 73 SER B O 1
ATOM 2368 N N . CYS B 1 74 ? 5.742 -5.863 1.467 1 98.94 74 CYS B N 1
ATOM 2369 C CA . CYS B 1 74 ? 6.496 -5.219 0.395 1 98.94 74 CYS B CA 1
ATOM 2370 C C . CYS B 1 74 ? 7.648 -4.395 0.957 1 98.94 74 CYS B C 1
ATOM 2372 O O . CYS B 1 74 ? 8.695 -4.277 0.324 1 98.94 74 CYS B O 1
ATOM 2374 N N . ALA B 1 75 ? 7.488 -3.83 2.16 1 98.94 75 ALA B N 1
ATOM 2375 C CA . ALA B 1 75 ? 8.609 -3.166 2.822 1 98.94 75 ALA B CA 1
ATOM 2376 C C . ALA B 1 75 ? 9.719 -4.156 3.145 1 98.94 75 ALA B C 1
ATOM 2378 O O . ALA B 1 75 ? 10.906 -3.85 2.973 1 98.94 75 ALA B O 1
ATOM 2379 N N . ILE B 1 76 ? 9.328 -5.344 3.598 1 98.94 76 ILE B N 1
ATOM 2380 C CA . ILE B 1 76 ? 10.297 -6.391 3.91 1 98.94 76 ILE B CA 1
ATOM 2381 C C . ILE B 1 76 ? 11.055 -6.781 2.645 1 98.94 76 ILE B C 1
ATOM 2383 O O . ILE B 1 76 ? 12.281 -6.91 2.666 1 98.94 76 ILE B O 1
ATOM 2387 N N . LEU B 1 77 ? 10.312 -6.941 1.535 1 98.94 77 LEU B N 1
ATOM 2388 C CA . LEU B 1 77 ? 10.945 -7.293 0.269 1 98.94 77 LEU B CA 1
ATOM 2389 C C . LEU B 1 77 ? 11.984 -6.246 -0.133 1 98.94 77 LEU B C 1
ATOM 2391 O O . LEU B 1 77 ? 13.109 -6.586 -0.504 1 98.94 77 LEU B O 1
ATOM 2395 N N . LEU B 1 78 ? 11.555 -4.996 -0.07 1 98.88 78 LEU B N 1
ATOM 2396 C CA . LEU B 1 78 ? 12.469 -3.926 -0.453 1 98.88 78 LEU B CA 1
ATOM 2397 C C . LEU B 1 78 ? 13.68 -3.893 0.469 1 98.88 78 LEU B C 1
ATOM 2399 O O . LEU B 1 78 ? 14.82 -3.75 0.006 1 98.88 78 LEU B O 1
ATOM 2403 N N . TYR B 1 79 ? 13.461 -4.062 1.776 1 98.75 79 TYR B N 1
ATOM 2404 C CA . TYR B 1 79 ? 14.539 -4.094 2.762 1 98.75 79 TYR B CA 1
ATOM 2405 C C . TYR B 1 79 ? 15.547 -5.191 2.438 1 98.75 79 TYR B C 1
ATOM 2407 O O . TYR B 1 79 ? 16.75 -4.941 2.385 1 98.75 79 TYR B O 1
ATOM 2415 N N . LEU B 1 80 ? 15.094 -6.375 2.176 1 98.81 80 LEU B N 1
ATOM 2416 C CA . LEU B 1 80 ? 15.953 -7.523 1.899 1 98.81 80 LEU B CA 1
ATOM 2417 C C . LEU B 1 80 ? 16.703 -7.336 0.583 1 98.81 80 LEU B C 1
ATOM 2419 O O . LEU B 1 80 ? 17.891 -7.652 0.489 1 98.81 80 LEU B O 1
ATOM 2423 N N . ALA B 1 81 ? 15.969 -6.867 -0.413 1 98.75 81 ALA B N 1
ATOM 2424 C CA . ALA B 1 81 ? 16.594 -6.648 -1.711 1 98.75 81 ALA B CA 1
ATOM 2425 C C . ALA B 1 81 ? 17.766 -5.668 -1.596 1 98.75 81 ALA B C 1
ATOM 2427 O O . ALA B 1 81 ? 18.812 -5.867 -2.207 1 98.75 81 ALA B O 1
ATOM 2428 N N . GLU B 1 82 ? 17.531 -4.602 -0.82 1 97.25 82 GLU B N 1
ATOM 2429 C CA . GLU B 1 82 ? 18.578 -3.605 -0.626 1 97.25 82 GLU B CA 1
ATOM 2430 C C . GLU B 1 82 ? 19.719 -4.16 0.229 1 97.25 82 GLU B C 1
ATOM 2432 O O . GLU B 1 82 ? 20.891 -3.932 -0.066 1 97.25 82 GLU B O 1
ATOM 2437 N N . LYS B 1 83 ? 19.391 -4.852 1.231 1 96.81 83 LYS B N 1
ATOM 2438 C CA . LYS B 1 83 ? 20.375 -5.414 2.145 1 96.81 83 LYS B CA 1
ATOM 2439 C C . LYS B 1 83 ? 21.328 -6.363 1.411 1 96.81 83 LYS B C 1
ATOM 2441 O O . LYS B 1 83 ? 22.531 -6.332 1.631 1 96.81 83 LYS B O 1
ATOM 2446 N N . PHE B 1 84 ? 20.812 -7.18 0.521 1 97.94 84 PHE B N 1
ATOM 2447 C CA . PHE B 1 84 ? 21.609 -8.242 -0.093 1 97.94 84 PHE B CA 1
ATOM 2448 C C . PHE B 1 84 ? 21.953 -7.891 -1.534 1 97.94 84 PHE B C 1
ATOM 2450 O O . PHE B 1 84 ? 22.688 -8.625 -2.197 1 97.94 84 PHE B O 1
ATOM 2457 N N . ASN B 1 85 ? 21.438 -6.777 -2.014 1 97.94 85 ASN B N 1
ATOM 2458 C CA . ASN B 1 85 ? 21.641 -6.336 -3.391 1 97.94 85 ASN B CA 1
ATOM 2459 C C . ASN B 1 85 ? 21.281 -7.43 -4.391 1 97.94 85 ASN B C 1
ATOM 2461 O O . ASN B 1 85 ? 22.078 -7.781 -5.25 1 97.94 85 ASN B O 1
ATOM 2465 N N . LYS B 1 86 ? 20.141 -8.023 -4.238 1 98.44 86 LYS B N 1
ATOM 2466 C CA . LYS B 1 86 ? 19.594 -9.086 -5.074 1 98.44 86 LYS B CA 1
ATOM 2467 C C . LYS B 1 86 ? 18.125 -8.82 -5.41 1 98.44 86 LYS B C 1
ATOM 2469 O O . LYS B 1 86 ? 17.422 -8.156 -4.645 1 98.44 86 LYS B O 1
ATOM 2474 N N . LEU B 1 87 ? 17.656 -9.227 -6.578 1 98.81 87 LEU B N 1
ATOM 2475 C CA . LEU B 1 87 ? 16.25 -9.211 -6.996 1 98.81 87 LEU B CA 1
ATOM 2476 C C . LEU B 1 87 ? 15.75 -7.781 -7.172 1 98.81 87 LEU B C 1
ATOM 2478 O O . LEU B 1 87 ? 14.555 -7.516 -7.047 1 98.81 87 LEU B O 1
ATOM 2482 N N . ILE B 1 88 ? 16.547 -6.844 -7.305 1 98.25 88 ILE B N 1
ATOM 2483 C CA . ILE B 1 88 ? 16.219 -5.469 -7.68 1 98.25 88 ILE B CA 1
ATOM 2484 C C . ILE B 1 88 ? 17.359 -4.879 -8.508 1 98.25 88 ILE B C 1
ATOM 2486 O O . ILE B 1 88 ? 18.531 -5.125 -8.227 1 98.25 88 ILE B O 1
ATOM 2490 N N . SER B 1 89 ? 17.031 -4.18 -9.586 1 96.5 89 SER B N 1
ATOM 2491 C CA . SER B 1 89 ? 18.016 -3.6 -10.484 1 96.5 89 SER B CA 1
ATOM 2492 C C . SER B 1 89 ? 18.734 -2.424 -9.836 1 96.5 89 SER B C 1
ATOM 2494 O O . SER B 1 89 ? 18.141 -1.685 -9.047 1 96.5 89 SER B O 1
ATOM 2496 N N . ASN B 1 90 ? 19.984 -2.256 -10.188 1 94.25 90 ASN B N 1
ATOM 2497 C CA . ASN B 1 90 ? 20.734 -1.076 -9.758 1 94.25 90 ASN B CA 1
ATOM 2498 C C . ASN B 1 90 ? 20.531 0.096 -10.719 1 94.25 90 ASN B C 1
ATOM 2500 O O . ASN B 1 90 ? 20.922 1.226 -10.414 1 94.25 90 ASN B O 1
ATOM 2504 N N . ASP B 1 91 ? 19.906 -0.183 -11.875 1 95.44 91 ASP B N 1
ATOM 2505 C CA . ASP B 1 91 ? 19.5 0.897 -12.773 1 95.44 91 ASP B CA 1
ATOM 2506 C C . ASP B 1 91 ? 18.391 1.736 -12.141 1 95.44 91 ASP B C 1
ATOM 2508 O O . ASP B 1 91 ? 17.359 1.203 -11.734 1 95.44 91 ASP B O 1
ATOM 2512 N N . PRO B 1 92 ? 18.609 3.033 -12.047 1 93.81 92 PRO B N 1
ATOM 2513 C CA . PRO B 1 92 ? 17.656 3.879 -11.312 1 93.81 92 PRO B CA 1
ATOM 2514 C C . PRO B 1 92 ? 16.25 3.801 -11.875 1 93.81 92 PRO B C 1
ATOM 2516 O O . PRO B 1 92 ? 15.273 3.857 -11.125 1 93.81 92 PRO B O 1
ATOM 2519 N N . LEU B 1 93 ? 16.125 3.725 -13.172 1 94.88 93 LEU B N 1
ATOM 2520 C CA . LEU B 1 93 ? 14.805 3.65 -13.789 1 94.88 93 LEU B CA 1
ATOM 2521 C C . LEU B 1 93 ? 14.117 2.334 -13.445 1 94.88 93 LEU B C 1
ATOM 2523 O O . LEU B 1 93 ? 12.953 2.326 -13.039 1 94.88 93 LEU B O 1
ATOM 2527 N N . HIS B 1 94 ? 14.828 1.216 -13.625 1 97.19 94 HIS B N 1
ATOM 2528 C CA . HIS B 1 94 ? 14.266 -0.099 -13.328 1 97.19 94 HIS B CA 1
ATOM 2529 C C . HIS B 1 94 ? 13.977 -0.253 -11.844 1 97.19 94 HIS B C 1
ATOM 2531 O O . HIS B 1 94 ? 13 -0.897 -11.453 1 97.19 94 HIS B O 1
ATOM 2537 N N . ARG B 1 95 ? 14.836 0.341 -11.023 1 97.44 95 ARG B N 1
ATOM 2538 C CA . ARG B 1 95 ? 14.617 0.331 -9.578 1 97.44 95 ARG B CA 1
ATOM 2539 C C . ARG B 1 95 ? 13.328 1.058 -9.211 1 97.44 95 ARG B C 1
ATOM 2541 O O . ARG B 1 95 ? 12.516 0.546 -8.438 1 97.44 95 ARG B O 1
ATOM 2548 N N . ALA B 1 96 ? 13.125 2.209 -9.789 1 97.25 96 ALA B N 1
ATOM 2549 C CA . ALA B 1 96 ? 11.914 2.986 -9.523 1 97.25 96 ALA B CA 1
ATOM 2550 C C . ALA B 1 96 ? 10.664 2.229 -9.977 1 97.25 96 ALA B C 1
ATOM 2552 O O . ALA B 1 96 ? 9.648 2.238 -9.281 1 97.25 96 ALA B O 1
ATOM 2553 N N . GLN B 1 97 ? 10.781 1.595 -11.102 1 97.88 97 GLN B N 1
ATOM 2554 C CA . GLN B 1 97 ? 9.664 0.797 -11.602 1 97.88 97 GLN B CA 1
ATOM 2555 C C . GLN B 1 97 ? 9.344 -0.354 -10.648 1 97.88 97 GLN B C 1
ATOM 2557 O O . GLN B 1 97 ? 8.172 -0.635 -10.375 1 97.88 97 GLN B O 1
ATOM 2562 N N . THR B 1 98 ? 10.391 -0.993 -10.18 1 98.81 98 THR B N 1
ATOM 2563 C CA . THR B 1 98 ? 10.211 -2.088 -9.227 1 98.81 98 THR B CA 1
ATOM 2564 C C . THR B 1 98 ? 9.492 -1.607 -7.973 1 98.81 98 THR B C 1
ATOM 2566 O O . THR B 1 98 ? 8.531 -2.23 -7.527 1 98.81 98 THR B O 1
ATOM 2569 N N . ILE B 1 99 ? 9.898 -0.505 -7.457 1 98.75 99 ILE B N 1
ATOM 2570 C CA . ILE B 1 99 ? 9.32 0.046 -6.238 1 98.75 99 ILE B CA 1
ATOM 2571 C C . ILE B 1 99 ? 7.875 0.457 -6.492 1 98.75 99 ILE B C 1
ATOM 2573 O O . ILE B 1 99 ? 7 0.235 -5.648 1 98.75 99 ILE B O 1
ATOM 2577 N N . GLU B 1 100 ? 7.633 0.999 -7.645 1 98.62 100 GLU B N 1
ATOM 2578 C CA . GLU B 1 100 ? 6.273 1.355 -8.023 1 98.62 100 GLU B CA 1
ATOM 2579 C C . GLU B 1 100 ? 5.363 0.129 -8.047 1 98.62 100 GLU B C 1
ATOM 2581 O O . GLU B 1 100 ? 4.227 0.184 -7.578 1 98.62 100 GLU B O 1
ATOM 2586 N N . TRP B 1 101 ? 5.836 -1.002 -8.562 1 98.81 101 TRP B N 1
ATOM 2587 C CA . TRP B 1 101 ? 5.07 -2.244 -8.578 1 98.81 101 TRP B CA 1
ATOM 2588 C C . TRP B 1 101 ? 4.797 -2.734 -7.156 1 98.81 101 TRP B C 1
ATOM 2590 O O . TRP B 1 101 ? 3.727 -3.279 -6.875 1 98.81 101 TRP B O 1
ATOM 2600 N N . LEU B 1 102 ? 5.812 -2.553 -6.242 1 98.94 102 LEU B N 1
ATOM 2601 C CA . LEU B 1 102 ? 5.598 -2.939 -4.852 1 98.94 102 LEU B CA 1
ATOM 2602 C C . LEU B 1 102 ? 4.457 -2.137 -4.238 1 98.94 102 LEU B C 1
ATOM 2604 O O . LEU B 1 102 ? 3.6 -2.695 -3.547 1 98.94 102 LEU B O 1
ATOM 2608 N N . PHE B 1 103 ? 4.441 -0.866 -4.5 1 98.94 103 PHE B N 1
ATOM 2609 C CA . PHE B 1 103 ? 3.373 -0.034 -3.959 1 98.94 103 PHE B CA 1
ATOM 2610 C C . PHE B 1 103 ? 2.043 -0.358 -4.629 1 98.94 103 PHE B C 1
ATOM 2612 O O . PHE B 1 103 ? 0.997 -0.354 -3.975 1 98.94 103 PHE B O 1
ATOM 2619 N N . TYR B 1 104 ? 2.043 -0.639 -5.996 1 98.88 104 TYR B N 1
ATOM 2620 C CA . TYR B 1 104 ? 0.82 -1.049 -6.676 1 98.88 104 TYR B CA 1
ATOM 2621 C C . TYR B 1 104 ? 0.266 -2.336 -6.078 1 98.88 104 TYR B C 1
ATOM 2623 O O . TYR B 1 104 ? -0.945 -2.467 -5.883 1 98.88 104 TYR B O 1
ATOM 2631 N N . GLN B 1 105 ? 1.189 -3.238 -5.84 1 98.94 105 GLN B N 1
ATOM 2632 C CA . GLN B 1 105 ? 0.778 -4.484 -5.203 1 98.94 105 GLN B CA 1
ATOM 2633 C C . GLN B 1 105 ? 0.121 -4.223 -3.852 1 98.94 105 GLN B C 1
ATOM 2635 O O . GLN B 1 105 ? -0.942 -4.773 -3.557 1 98.94 105 GLN B O 1
ATOM 2640 N N . ALA B 1 106 ? 0.744 -3.465 -2.992 1 98.81 106 ALA B N 1
ATOM 2641 C CA . ALA B 1 106 ? 0.29 -3.232 -1.622 1 98.81 106 ALA B CA 1
ATOM 2642 C C . ALA B 1 106 ? -1.012 -2.438 -1.604 1 98.81 106 ALA B C 1
ATOM 2644 O O . ALA B 1 106 ? -1.911 -2.725 -0.81 1 98.81 106 ALA B O 1
ATOM 2645 N N . SER B 1 107 ? -1.109 -1.448 -2.514 1 98.69 107 SER B N 1
ATOM 2646 C CA . SER B 1 107 ? -2.197 -0.481 -2.422 1 98.69 107 SER B CA 1
ATOM 2647 C C . SER B 1 107 ? -3.402 -0.925 -3.244 1 98.69 107 SER B C 1
ATOM 2649 O O . SER B 1 107 ? -4.535 -0.525 -2.963 1 98.69 107 SER B O 1
ATOM 2651 N N . THR B 1 108 ? -3.129 -1.717 -4.281 1 98.62 108 THR B N 1
ATOM 2652 C CA . THR B 1 108 ? -4.195 -1.988 -5.238 1 98.62 108 THR B CA 1
ATOM 2653 C C . THR B 1 108 ? -4.414 -3.49 -5.391 1 98.62 108 THR B C 1
ATOM 2655 O O . THR B 1 108 ? -5.41 -4.031 -4.902 1 98.62 108 THR B O 1
ATOM 2658 N N . GLU B 1 109 ? -3.441 -4.219 -5.91 1 98.81 109 GLU B N 1
ATOM 2659 C CA . GLU B 1 109 ? -3.67 -5.641 -6.152 1 98.81 109 GLU B CA 1
ATOM 2660 C C . GLU B 1 109 ? -4.082 -6.363 -4.875 1 98.81 109 GLU B C 1
ATOM 2662 O O . GLU B 1 109 ? -5.16 -6.953 -4.809 1 98.81 109 GLU B O 1
ATOM 2667 N N . GLY B 1 110 ? -3.193 -6.223 -3.822 1 98.69 110 GLY B N 1
ATOM 2668 C CA . GLY B 1 110 ? -3.439 -6.934 -2.578 1 98.69 110 GLY B CA 1
ATOM 2669 C C . GLY B 1 110 ? -4.738 -6.531 -1.905 1 98.69 110 GLY B C 1
ATOM 2670 O O . GLY B 1 110 ? -5.484 -7.383 -1.422 1 98.69 110 GLY B O 1
ATOM 2671 N N . THR B 1 111 ? -5.043 -5.285 -1.883 1 98.62 111 THR B N 1
ATOM 2672 C CA . THR B 1 111 ? -6.203 -4.773 -1.165 1 98.62 111 THR B CA 1
ATOM 2673 C C . THR B 1 111 ? -7.492 -5.098 -1.921 1 98.62 111 THR B C 1
ATOM 2675 O O . THR B 1 111 ? -8.492 -5.477 -1.314 1 98.62 111 THR B O 1
ATOM 2678 N N . VAL B 1 112 ? -7.488 -4.996 -3.279 1 98.75 112 VAL B N 1
ATOM 2679 C CA . VAL B 1 112 ? -8.664 -5.258 -4.102 1 98.75 112 VAL B CA 1
ATOM 2680 C C . VAL B 1 112 ? -8.984 -6.75 -4.082 1 98.75 112 VAL B C 1
ATOM 2682 O O . VAL B 1 112 ? -10.125 -7.145 -3.832 1 98.75 112 VAL B O 1
ATOM 2685 N N . PHE B 1 113 ? -7.957 -7.586 -4.309 1 98.88 113 PHE B N 1
ATOM 2686 C CA . PHE B 1 113 ? -8.172 -9.023 -4.262 1 98.88 113 PHE B CA 1
ATOM 2687 C C . PHE B 1 113 ? -8.594 -9.469 -2.865 1 98.88 113 PHE B C 1
ATOM 2689 O O . PHE B 1 113 ? -9.438 -10.352 -2.715 1 98.88 113 PHE B O 1
ATOM 2696 N N . GLY B 1 114 ? -7.953 -8.852 -1.813 1 98.56 114 GLY B N 1
ATOM 2697 C CA . GLY B 1 114 ? -8.344 -9.164 -0.448 1 98.56 114 GLY B CA 1
ATOM 2698 C C . GLY B 1 114 ? -9.797 -8.812 -0.152 1 98.56 114 GLY B C 1
ATOM 2699 O O . GLY B 1 114 ? -10.5 -9.586 0.501 1 98.56 114 GLY B O 1
ATOM 2700 N N . ALA B 1 115 ? -10.242 -7.645 -0.604 1 98.62 115 ALA B N 1
ATOM 2701 C CA . ALA B 1 115 ? -11.625 -7.23 -0.399 1 98.62 115 ALA B CA 1
ATOM 2702 C C . ALA B 1 115 ? -12.586 -8.141 -1.159 1 98.62 115 ALA B C 1
ATOM 2704 O O . ALA B 1 115 ? -13.641 -8.508 -0.639 1 98.62 115 ALA B O 1
ATOM 2705 N N . TYR B 1 116 ? -12.242 -8.5 -2.381 1 98.5 116 TYR B N 1
ATOM 2706 C CA . TYR B 1 116 ? -13.055 -9.461 -3.113 1 98.5 116 TYR B CA 1
ATOM 2707 C C . TYR B 1 116 ? -13.195 -10.758 -2.33 1 98.5 116 TYR B C 1
ATOM 2709 O O . TYR B 1 116 ? -14.297 -11.289 -2.18 1 98.5 116 TYR B O 1
ATOM 2717 N N . GLY B 1 117 ? -12.07 -11.266 -1.854 1 98.12 117 GLY B N 1
ATOM 2718 C CA . GLY B 1 117 ? -12.094 -12.484 -1.051 1 98.12 117 GLY B CA 1
ATOM 2719 C C . GLY B 1 117 ? -12.945 -12.352 0.197 1 98.12 117 GLY B C 1
ATOM 2720 O O . GLY B 1 117 ? -13.664 -13.289 0.563 1 98.12 117 GLY B O 1
ATOM 2721 N N . HIS B 1 118 ? -12.859 -11.164 0.859 1 97.81 118 HIS B N 1
ATOM 2722 C CA . HIS B 1 118 ? -13.656 -10.938 2.057 1 97.81 118 HIS B CA 1
ATOM 2723 C C . HIS B 1 118 ? -15.148 -11.062 1.757 1 97.81 118 HIS B C 1
ATOM 2725 O O . HIS B 1 118 ? -15.859 -11.797 2.438 1 97.81 118 HIS B O 1
ATOM 2731 N N . PHE B 1 119 ? -15.609 -10.43 0.68 1 97.25 119 PHE B N 1
ATOM 2732 C CA . PHE B 1 119 ? -17.047 -10.336 0.423 1 97.25 119 PHE B CA 1
ATOM 2733 C C . PHE B 1 119 ? -17.531 -11.57 -0.333 1 97.25 119 PHE B C 1
ATOM 2735 O O . PHE B 1 119 ? -18.703 -11.945 -0.222 1 97.25 119 PHE B O 1
ATOM 2742 N N . SER B 1 120 ? -16.609 -12.266 -1.057 1 96.69 120 SER B N 1
ATOM 2743 C CA . SER B 1 120 ? -17.047 -13.391 -1.878 1 96.69 120 SER B CA 1
ATOM 2744 C C . SER B 1 120 ? -16.859 -14.719 -1.147 1 96.69 120 SER B C 1
ATOM 2746 O O . SER B 1 120 ? -17.5 -15.719 -1.496 1 96.69 120 SER B O 1
ATOM 2748 N N . THR B 1 121 ? -15.961 -14.695 -0.152 1 95.88 121 THR B N 1
ATOM 2749 C CA . THR B 1 121 ? -15.57 -15.969 0.435 1 95.88 121 THR B CA 1
ATOM 2750 C C . THR B 1 121 ? -15.758 -15.945 1.949 1 95.88 121 THR B C 1
ATOM 2752 O O . THR B 1 121 ? -16.531 -16.734 2.494 1 95.88 121 THR B O 1
ATOM 2755 N N . TYR B 1 122 ? -15.18 -14.992 2.668 1 94.62 122 TYR B N 1
ATOM 2756 C CA . TYR B 1 122 ? -15.109 -15.062 4.121 1 94.62 122 TYR B CA 1
ATOM 2757 C C . TYR B 1 122 ? -16.391 -14.523 4.758 1 94.62 122 TYR B C 1
ATOM 2759 O O . TYR B 1 122 ? -16.797 -14.977 5.828 1 94.62 122 TYR B O 1
ATOM 2767 N N . ALA B 1 123 ? -17.031 -13.516 4.066 1 93.06 123 ALA B N 1
ATOM 2768 C CA . ALA B 1 123 ? -18.219 -12.883 4.625 1 93.06 123 ALA B CA 1
ATOM 2769 C C . ALA B 1 123 ? -19.422 -13.094 3.719 1 93.06 123 ALA B C 1
ATOM 2771 O O . ALA B 1 123 ? -20.391 -12.32 3.76 1 93.06 123 ALA B O 1
ATOM 2772 N N . LYS B 1 124 ? -19.375 -14.016 2.873 1 90.69 124 LYS B N 1
ATOM 2773 C CA . LYS B 1 124 ? -20.406 -14.25 1.874 1 90.69 124 LYS B CA 1
ATOM 2774 C C . LYS B 1 124 ? -21.781 -14.414 2.529 1 90.69 124 LYS B C 1
ATOM 2776 O O . LYS B 1 124 ? -22.797 -14.031 1.954 1 90.69 124 LYS B O 1
ATOM 2781 N N . ASP B 1 125 ? -21.812 -14.891 3.758 1 92.5 125 ASP B N 1
ATOM 2782 C CA . ASP B 1 125 ? -23.078 -15.141 4.43 1 92.5 125 ASP B CA 1
ATOM 2783 C C . ASP B 1 125 ? -23.5 -13.938 5.27 1 92.5 125 ASP B C 1
ATOM 2785 O O . ASP B 1 125 ? -24.656 -13.844 5.699 1 92.5 125 ASP B O 1
ATOM 2789 N N . LYS B 1 126 ? -22.625 -13 5.414 1 91.38 126 LYS B N 1
ATOM 2790 C CA . LYS B 1 126 ? -22.875 -11.852 6.277 1 91.38 126 LYS B CA 1
ATOM 2791 C C . LYS B 1 126 ? -23.438 -10.68 5.484 1 91.38 126 LYS B C 1
ATOM 2793 O O . LYS B 1 126 ? -24.125 -9.812 6.039 1 91.38 126 LYS B O 1
ATOM 2798 N N . VAL B 1 127 ? -23.125 -10.688 4.219 1 90.44 127 VAL B N 1
ATOM 2799 C CA . VAL B 1 127 ? -23.5 -9.547 3.383 1 90.44 127 VAL B CA 1
ATOM 2800 C C . VAL B 1 127 ? -24.531 -9.992 2.35 1 90.44 127 VAL B C 1
ATOM 2802 O O . VAL B 1 127 ? -24.219 -10.734 1.419 1 90.44 127 VAL B O 1
ATOM 2805 N N . LYS B 1 128 ? -25.672 -9.43 2.488 1 88.19 128 LYS B N 1
ATOM 2806 C CA . LYS B 1 128 ? -26.75 -9.836 1.601 1 88.19 128 LYS B CA 1
ATOM 2807 C C . LYS B 1 128 ? -26.781 -8.977 0.341 1 88.19 128 LYS B C 1
ATOM 2809 O O . LYS B 1 128 ? -27.125 -9.461 -0.739 1 88.19 128 LYS B O 1
ATOM 2814 N N . ASP B 1 129 ? -26.422 -7.742 0.553 1 94.94 129 ASP B N 1
ATOM 2815 C CA . ASP B 1 129 ? -26.391 -6.848 -0.599 1 94.94 129 ASP B CA 1
ATOM 2816 C C . ASP B 1 129 ? -25.297 -7.262 -1.588 1 94.94 129 ASP B C 1
ATOM 2818 O O . ASP B 1 129 ? -24.141 -7.43 -1.208 1 94.94 129 ASP B O 1
ATOM 2822 N N . PRO B 1 130 ? -25.578 -7.395 -2.83 1 94.88 130 PRO B N 1
ATOM 2823 C CA . PRO B 1 130 ? -24.594 -7.871 -3.801 1 94.88 130 PRO B CA 1
ATOM 2824 C C . PRO B 1 130 ? -23.547 -6.816 -4.145 1 94.88 130 PRO B C 1
ATOM 2826 O O . PRO B 1 130 ? -22.484 -7.148 -4.688 1 94.88 130 PRO B O 1
ATOM 2829 N N . TYR B 1 131 ? -23.766 -5.617 -3.791 1 96.44 131 TYR B N 1
ATOM 2830 C CA . TYR B 1 131 ? -22.969 -4.504 -4.293 1 96.44 131 TYR B CA 1
ATOM 2831 C C . TYR B 1 131 ? -21.516 -4.625 -3.85 1 96.44 131 TYR B C 1
ATOM 2833 O O . TYR B 1 131 ? -20.594 -4.477 -4.66 1 96.44 131 TYR B O 1
ATOM 2841 N N . PRO B 1 132 ? -21.234 -4.918 -2.574 1 97.31 132 PRO B N 1
ATOM 2842 C CA . PRO B 1 132 ? -19.812 -4.977 -2.182 1 97.31 132 PRO B CA 1
ATOM 2843 C C . PRO B 1 132 ? -19.031 -6.027 -2.963 1 97.31 132 PRO B C 1
ATOM 2845 O O . PRO B 1 132 ? -17.938 -5.746 -3.453 1 97.31 132 PRO B O 1
ATOM 2848 N N . LYS B 1 133 ? -19.594 -7.188 -3.105 1 96.88 133 LYS B N 1
ATOM 2849 C CA . LYS B 1 133 ? -18.938 -8.234 -3.879 1 96.88 133 LYS B CA 1
ATOM 2850 C C . LYS B 1 133 ? -18.75 -7.812 -5.332 1 96.88 133 LYS B C 1
ATOM 2852 O O . LYS B 1 133 ? -17.672 -7.996 -5.902 1 96.88 133 LYS B O 1
ATOM 2857 N N . GLU B 1 134 ? -19.766 -7.23 -5.926 1 97.06 134 GLU B N 1
ATOM 2858 C CA . GLU B 1 134 ? -19.719 -6.805 -7.32 1 97.06 134 GLU B CA 1
ATOM 2859 C C . GLU B 1 134 ? -18.688 -5.699 -7.523 1 97.06 134 GLU B C 1
ATOM 2861 O O . GLU B 1 134 ? -17.953 -5.691 -8.516 1 97.06 134 GLU B O 1
ATOM 2866 N N . ARG B 1 135 ? -18.625 -4.801 -6.609 1 97.31 135 ARG B N 1
ATOM 2867 C CA . ARG B 1 135 ? -17.656 -3.719 -6.684 1 97.31 135 ARG B CA 1
ATOM 2868 C C . ARG B 1 135 ? -16.234 -4.266 -6.766 1 97.31 135 ARG B C 1
ATOM 2870 O O . ARG B 1 135 ? -15.477 -3.91 -7.672 1 97.31 135 ARG B O 1
ATOM 2877 N N . TYR B 1 136 ? -15.961 -5.145 -5.879 1 98.19 136 TYR B N 1
ATOM 2878 C CA . TYR B 1 136 ? -14.57 -5.574 -5.793 1 98.19 136 TYR B CA 1
ATOM 2879 C C . TYR B 1 136 ? -14.25 -6.613 -6.863 1 98.19 136 TYR B C 1
ATOM 2881 O O . TYR B 1 136 ? -13.094 -6.789 -7.242 1 98.19 136 TYR B O 1
ATOM 2889 N N . LEU B 1 137 ? -15.25 -7.301 -7.367 1 98.62 137 LEU B N 1
ATOM 2890 C CA . LEU B 1 137 ? -15.039 -8.094 -8.57 1 98.62 137 LEU B CA 1
ATOM 2891 C C . LEU B 1 137 ? -14.648 -7.211 -9.75 1 98.62 137 LEU B C 1
ATOM 2893 O O . LEU B 1 137 ? -13.688 -7.504 -10.461 1 98.62 137 LEU B O 1
ATOM 2897 N N . ASN B 1 138 ? -15.398 -6.152 -9.938 1 98.5 138 ASN B N 1
ATOM 2898 C CA . ASN B 1 138 ? -15.109 -5.227 -11.023 1 98.5 138 ASN B CA 1
ATOM 2899 C C . ASN B 1 138 ? -13.719 -4.609 -10.883 1 98.5 138 ASN B C 1
ATOM 2901 O O . ASN B 1 138 ? -13 -4.465 -11.867 1 98.5 138 ASN B O 1
ATOM 2905 N N . GLU B 1 139 ? -13.391 -4.246 -9.672 1 98.31 139 GLU B N 1
ATOM 2906 C CA . GLU B 1 139 ? -12.047 -3.721 -9.438 1 98.31 139 GLU B CA 1
ATOM 2907 C C . GLU B 1 139 ? -10.984 -4.781 -9.711 1 98.31 139 GLU B C 1
ATOM 2909 O O . GLU B 1 139 ? -9.914 -4.473 -10.242 1 98.31 139 GLU B O 1
ATOM 2914 N N . SER B 1 140 ? -11.258 -5.996 -9.32 1 98.81 140 SER B N 1
ATOM 2915 C CA . SER B 1 140 ? -10.328 -7.09 -9.578 1 98.81 140 SER B CA 1
ATOM 2916 C C . SER B 1 140 ? -10.094 -7.277 -11.078 1 98.81 140 SER B C 1
ATOM 2918 O O . SER B 1 140 ? -8.969 -7.508 -11.516 1 98.81 140 SER B O 1
ATOM 2920 N N . ILE B 1 141 ? -11.125 -7.133 -11.844 1 98.69 141 ILE B N 1
ATOM 2921 C CA . ILE B 1 141 ? -11.039 -7.246 -13.297 1 98.69 141 ILE B CA 1
ATOM 2922 C C . ILE B 1 141 ? -10.141 -6.145 -13.844 1 98.69 141 ILE B C 1
ATOM 2924 O O . ILE B 1 141 ? -9.281 -6.398 -14.695 1 98.69 141 ILE B O 1
ATOM 2928 N N . LYS B 1 142 ? -10.258 -4.938 -13.352 1 97.94 142 LYS B N 1
ATOM 2929 C CA . LYS B 1 142 ? -9.406 -3.834 -13.781 1 97.94 142 LYS B CA 1
ATOM 2930 C C . LYS B 1 142 ? -7.941 -4.117 -13.469 1 97.94 142 LYS B C 1
ATOM 2932 O O . LYS B 1 142 ? -7.055 -3.793 -14.266 1 97.94 142 LYS B O 1
ATOM 2937 N N . VAL B 1 143 ? -7.707 -4.688 -12.305 1 98.62 143 VAL B N 1
ATOM 2938 C CA . VAL B 1 143 ? -6.352 -5.043 -11.898 1 98.62 143 VAL B CA 1
ATOM 2939 C C . VAL B 1 143 ? -5.785 -6.094 -12.852 1 98.62 143 VAL B C 1
ATOM 2941 O O . VAL B 1 143 ? -4.664 -5.953 -13.344 1 98.62 143 VAL B O 1
ATOM 2944 N N . LEU B 1 144 ? -6.547 -7.125 -13.125 1 98.81 144 LEU B N 1
ATOM 2945 C CA . LEU B 1 144 ? -6.117 -8.188 -14.031 1 98.81 144 LEU B CA 1
ATOM 2946 C C . LEU B 1 144 ? -5.859 -7.637 -15.43 1 98.81 144 LEU B C 1
ATOM 2948 O O . LEU B 1 144 ? -4.855 -7.973 -16.062 1 98.81 144 LEU B O 1
ATOM 2952 N N . ASP B 1 145 ? -6.758 -6.766 -15.898 1 98.56 145 ASP B N 1
ATOM 2953 C CA . ASP B 1 145 ? -6.59 -6.148 -17.219 1 98.56 145 ASP B CA 1
ATOM 2954 C C . ASP B 1 145 ? -5.285 -5.359 -17.281 1 98.56 145 ASP B C 1
ATOM 2956 O O . ASP B 1 145 ? -4.559 -5.441 -18.281 1 98.56 145 ASP B O 1
ATOM 2960 N N . TYR B 1 146 ? -5.043 -4.641 -16.281 1 98.12 146 TYR B N 1
ATOM 2961 C CA . TYR B 1 146 ? -3.842 -3.814 -16.266 1 98.12 146 TYR B CA 1
ATOM 2962 C C . TYR B 1 146 ? -2.586 -4.676 -16.266 1 98.12 146 TYR B C 1
ATOM 2964 O O . TYR B 1 146 ? -1.673 -4.445 -17.062 1 98.12 146 TYR B O 1
ATOM 2972 N N . ILE B 1 147 ? -2.525 -5.688 -15.359 1 98.75 147 ILE B N 1
ATOM 2973 C CA . ILE B 1 147 ? -1.357 -6.559 -15.281 1 98.75 147 ILE B CA 1
ATOM 2974 C C . ILE B 1 147 ? -1.157 -7.277 -16.625 1 98.75 147 ILE B C 1
ATOM 2976 O O . ILE B 1 147 ? -0.033 -7.379 -17.109 1 98.75 147 ILE B O 1
ATOM 2980 N N . GLU B 1 148 ? -2.219 -7.77 -17.188 1 98.81 148 GLU B N 1
ATOM 2981 C CA . GLU B 1 148 ? -2.176 -8.438 -18.484 1 98.81 148 GLU B CA 1
ATOM 2982 C C . GLU B 1 148 ? -1.53 -7.543 -19.547 1 98.81 148 GLU B C 1
ATOM 2984 O O . GLU B 1 148 ? -0.65 -7.988 -20.281 1 98.81 148 GLU B O 1
ATOM 2989 N N . SER B 1 149 ? -1.983 -6.32 -19.578 1 98.12 149 SER B N 1
ATOM 2990 C CA . SER B 1 149 ? -1.462 -5.371 -20.562 1 98.12 149 SER B CA 1
ATOM 2991 C C . SER B 1 149 ? 0.016 -5.086 -20.328 1 98.12 149 SER B C 1
ATOM 2993 O O . SER B 1 149 ? 0.801 -5.008 -21.266 1 98.12 149 SER B O 1
ATOM 2995 N N . GLU B 1 150 ? 0.416 -4.945 -19.094 1 97.56 150 GLU B N 1
ATOM 2996 C CA . GLU B 1 150 ? 1.791 -4.613 -18.734 1 97.56 150 GLU B CA 1
ATOM 2997 C C . GLU B 1 150 ? 2.746 -5.75 -19.078 1 97.56 150 GLU B C 1
ATOM 2999 O O . GLU B 1 150 ? 3.922 -5.52 -19.359 1 97.56 150 GLU B O 1
ATOM 3004 N N . LEU B 1 151 ? 2.295 -6.945 -19.109 1 98.56 151 LEU B N 1
ATOM 3005 C CA . LEU B 1 151 ? 3.135 -8.117 -19.297 1 98.56 151 LEU B CA 1
ATOM 3006 C C . LEU B 1 151 ? 3.301 -8.43 -20.781 1 98.56 151 LEU B C 1
ATOM 3008 O O . LEU B 1 151 ? 4.055 -9.328 -21.156 1 98.56 151 LEU B O 1
ATOM 3012 N N . THR B 1 152 ? 2.572 -7.703 -21.641 1 98.06 152 THR B N 1
ATOM 3013 C CA . THR B 1 152 ? 2.688 -7.949 -23.078 1 98.06 152 THR B CA 1
ATOM 3014 C C . THR B 1 152 ? 4.137 -7.824 -23.531 1 98.06 152 THR B C 1
ATOM 3016 O O . THR B 1 152 ? 4.77 -6.785 -23.328 1 98.06 152 THR B O 1
ATOM 3019 N N . GLY B 1 153 ? 4.656 -8.906 -24.062 1 97.5 153 GLY B N 1
ATOM 3020 C CA . GLY B 1 153 ? 6.008 -8.914 -24.594 1 97.5 153 GLY B CA 1
ATOM 3021 C C . GLY B 1 153 ? 7.078 -9 -23.531 1 97.5 153 GLY B C 1
ATOM 3022 O O . GLY B 1 153 ? 8.266 -8.82 -23.812 1 97.5 153 GLY B O 1
ATOM 3023 N N . LYS B 1 154 ? 6.719 -9.227 -22.297 1 97.88 154 LYS B N 1
ATOM 3024 C CA . LYS B 1 154 ? 7.68 -9.266 -21.203 1 97.88 154 LYS B CA 1
ATOM 3025 C C . LYS B 1 154 ? 7.691 -10.633 -20.531 1 97.88 154 LYS B C 1
ATOM 3027 O O . LYS B 1 154 ? 6.648 -11.281 -20.422 1 97.88 154 LYS B O 1
ATOM 3032 N N . ARG B 1 155 ? 8.812 -11.039 -20.094 1 98.06 155 ARG B N 1
ATOM 3033 C CA . ARG B 1 155 ? 8.945 -12.273 -19.328 1 98.06 155 ARG B CA 1
ATOM 3034 C C . ARG B 1 155 ? 8.609 -12.031 -17.859 1 98.06 155 ARG B C 1
ATOM 3036 O O . ARG B 1 155 ? 8.023 -12.898 -17.203 1 98.06 155 ARG B O 1
ATOM 3043 N N . TYR B 1 156 ? 9.031 -10.891 -17.359 1 98.75 156 TYR B N 1
ATOM 3044 C CA . TYR B 1 156 ? 8.773 -10.461 -15.992 1 98.75 156 TYR B CA 1
ATOM 3045 C C . TYR B 1 156 ? 8.32 -9.008 -15.961 1 98.75 156 TYR B C 1
ATOM 3047 O O . TYR B 1 156 ? 8.234 -8.352 -17 1 98.75 156 TYR B O 1
ATOM 3055 N N . LEU B 1 157 ? 7.969 -8.461 -14.852 1 98.62 157 LEU B N 1
ATOM 3056 C CA . LEU B 1 157 ? 7.305 -7.172 -14.727 1 98.62 157 LEU B CA 1
ATOM 3057 C C . LEU B 1 157 ? 8.258 -6.035 -15.07 1 98.62 157 LEU B C 1
ATOM 3059 O O . LEU B 1 157 ? 7.848 -5.027 -15.648 1 98.62 157 LEU B O 1
ATOM 3063 N N . VAL B 1 158 ? 9.547 -6.227 -14.641 1 98.19 158 VAL B N 1
ATOM 3064 C CA . VAL B 1 158 ? 10.484 -5.125 -14.844 1 98.19 158 VAL B CA 1
ATOM 3065 C C . VAL B 1 158 ? 11.719 -5.629 -15.594 1 98.19 158 VAL B C 1
ATOM 3067 O O . VAL B 1 158 ? 12.367 -6.578 -15.156 1 98.19 158 VAL B O 1
ATOM 3070 N N . ALA B 1 159 ? 12.055 -5.051 -16.656 1 94.88 159 ALA B N 1
ATOM 3071 C CA . ALA B 1 159 ? 13.297 -5.219 -17.422 1 94.88 159 ALA B CA 1
ATOM 3072 C C . ALA B 1 159 ? 13.547 -6.688 -17.734 1 94.88 159 ALA B C 1
ATOM 3074 O O . ALA B 1 159 ? 14.688 -7.148 -17.719 1 94.88 159 ALA B O 1
ATOM 3075 N N . ASP B 1 160 ? 12.555 -7.504 -17.859 1 93.94 160 ASP B N 1
ATOM 3076 C CA . ASP B 1 160 ? 12.594 -8.922 -18.188 1 93.94 160 ASP B CA 1
ATOM 3077 C C . ASP B 1 160 ? 13.453 -9.695 -17.188 1 93.94 160 ASP B C 1
ATOM 3079 O O . ASP B 1 160 ? 14.078 -10.695 -17.547 1 93.94 160 ASP B O 1
ATOM 3083 N N . GLU B 1 161 ? 13.625 -9.164 -16.047 1 97.5 161 GLU B N 1
ATOM 3084 C CA . GLU B 1 161 ? 14.344 -9.836 -14.961 1 97.5 161 GLU B CA 1
ATOM 3085 C C . GLU B 1 161 ? 13.422 -10.125 -13.781 1 97.5 161 GLU B C 1
ATOM 3087 O O . GLU B 1 161 ? 12.609 -9.281 -13.398 1 97.5 161 GLU B O 1
ATOM 3092 N N . TYR B 1 162 ? 13.617 -11.383 -13.273 1 98.75 162 TYR B N 1
ATOM 3093 C CA . TYR B 1 162 ? 12.867 -11.758 -12.086 1 98.75 162 TYR B CA 1
ATOM 3094 C C . TYR B 1 162 ? 13.281 -10.914 -10.891 1 98.75 162 TYR B C 1
ATOM 3096 O O . TYR B 1 162 ? 14.469 -10.773 -10.602 1 98.75 162 TYR B O 1
ATOM 3104 N N . SER B 1 163 ? 12.352 -10.25 -10.203 1 98.88 163 SER B N 1
ATOM 3105 C CA . SER B 1 163 ? 12.664 -9.336 -9.109 1 98.88 163 SER B CA 1
ATOM 3106 C C . SER B 1 163 ? 11.625 -9.422 -8 1 98.88 163 SER B C 1
ATOM 3108 O O . SER B 1 163 ? 10.688 -10.219 -8.078 1 98.88 163 SER B O 1
ATOM 3110 N N . ILE B 1 164 ? 11.781 -8.609 -6.965 1 98.94 164 ILE B N 1
ATOM 3111 C CA . ILE B 1 164 ? 10.836 -8.539 -5.848 1 98.94 164 ILE B CA 1
ATOM 3112 C C . ILE B 1 164 ? 9.5 -7.992 -6.34 1 98.94 164 ILE B C 1
ATOM 3114 O O . ILE B 1 164 ? 8.477 -8.172 -5.68 1 98.94 164 ILE B O 1
ATOM 3118 N N . ALA B 1 165 ? 9.445 -7.316 -7.488 1 98.94 165 ALA B N 1
ATOM 3119 C CA . ALA B 1 165 ? 8.164 -6.93 -8.062 1 98.94 165 ALA B CA 1
ATOM 3120 C C . ALA B 1 165 ? 7.324 -8.156 -8.406 1 98.94 165 ALA B C 1
ATOM 3122 O O . ALA B 1 165 ? 6.133 -8.219 -8.094 1 98.94 165 ALA B O 1
ATOM 3123 N N . ASP B 1 166 ? 7.918 -9.141 -9.055 1 98.94 166 ASP B N 1
ATOM 3124 C CA . ASP B 1 166 ? 7.227 -10.375 -9.406 1 98.94 166 ASP B CA 1
ATOM 3125 C C . ASP B 1 166 ? 6.801 -11.148 -8.164 1 98.94 166 ASP B C 1
ATOM 3127 O O . ASP B 1 166 ? 5.652 -11.578 -8.055 1 98.94 166 ASP B O 1
ATOM 3131 N N . ILE B 1 167 ? 7.723 -11.234 -7.242 1 99 167 ILE B N 1
ATOM 3132 C CA . ILE B 1 167 ? 7.508 -12 -6.02 1 99 167 ILE B CA 1
ATOM 3133 C C . ILE B 1 167 ? 6.348 -11.398 -5.23 1 99 167 ILE B C 1
ATOM 3135 O O . ILE B 1 167 ? 5.566 -12.125 -4.613 1 99 167 ILE B O 1
ATOM 3139 N N . ALA B 1 168 ? 6.23 -10.094 -5.258 1 98.94 168 ALA B N 1
ATOM 3140 C CA . ALA B 1 168 ? 5.168 -9.414 -4.52 1 98.94 168 ALA B CA 1
ATOM 3141 C C . ALA B 1 168 ? 3.799 -9.734 -5.117 1 98.94 168 ALA B C 1
ATOM 3143 O O . ALA B 1 168 ? 2.791 -9.734 -4.41 1 98.94 168 ALA B O 1
ATOM 3144 N N . MET B 1 169 ? 3.748 -10.047 -6.402 1 98.94 169 MET B N 1
ATOM 3145 C CA . MET B 1 169 ? 2.482 -9.945 -7.125 1 98.94 169 MET B CA 1
ATOM 3146 C C . MET B 1 169 ? 1.912 -11.328 -7.414 1 98.94 169 MET B C 1
ATOM 3148 O O . MET B 1 169 ? 0.735 -11.586 -7.156 1 98.94 169 MET B O 1
ATOM 3152 N N . PHE B 1 170 ? 2.691 -12.289 -7.848 1 98.88 170 PHE B N 1
ATOM 3153 C CA . PHE B 1 170 ? 2.152 -13.484 -8.477 1 98.88 170 PHE B CA 1
ATOM 3154 C C . PHE B 1 170 ? 1.47 -14.375 -7.445 1 98.88 170 PHE B C 1
ATOM 3156 O O . PHE B 1 170 ? 0.519 -15.094 -7.77 1 98.88 170 PHE B O 1
ATOM 3163 N N . PRO B 1 171 ? 1.913 -14.375 -6.113 1 98.88 171 PRO B N 1
ATOM 3164 C CA . PRO B 1 171 ? 1.194 -15.219 -5.156 1 98.88 171 PRO B CA 1
ATOM 3165 C C . PRO B 1 171 ? -0.288 -14.859 -5.055 1 98.88 171 PRO B C 1
ATOM 3167 O O . PRO B 1 171 ? -1.121 -15.742 -4.82 1 98.88 171 PRO B O 1
ATOM 3170 N N . TRP B 1 172 ? -0.608 -13.609 -5.234 1 98.88 172 TRP B N 1
ATOM 3171 C CA . TRP B 1 172 ? -1.997 -13.172 -5.141 1 98.88 172 TRP B CA 1
ATOM 3172 C C . TRP B 1 172 ? -2.811 -13.695 -6.32 1 98.88 172 TRP B C 1
ATOM 3174 O O . TRP B 1 172 ? -4.004 -13.969 -6.188 1 98.88 172 TRP B O 1
ATOM 3184 N N . ILE B 1 173 ? -2.156 -13.773 -7.508 1 98.81 173 ILE B N 1
ATOM 3185 C CA . ILE B 1 173 ? -2.854 -14.344 -8.656 1 98.81 173 ILE B CA 1
ATOM 3186 C C . ILE B 1 173 ? -3.215 -15.797 -8.367 1 98.81 173 ILE B C 1
ATOM 3188 O O . ILE B 1 173 ? -4.336 -16.234 -8.648 1 98.81 173 ILE B O 1
ATOM 3192 N N . ILE B 1 174 ? -2.289 -16.531 -7.773 1 98.44 174 ILE B N 1
ATOM 3193 C CA . ILE B 1 174 ? -2.539 -17.922 -7.402 1 98.44 174 ILE B CA 1
ATOM 3194 C C . ILE B 1 174 ? -3.686 -17.984 -6.398 1 98.44 174 ILE B C 1
ATOM 3196 O O . ILE B 1 174 ? -4.609 -18.797 -6.555 1 98.44 174 ILE B O 1
ATOM 3200 N N . TRP B 1 175 ? -3.68 -17.141 -5.41 1 98.44 175 TRP B N 1
ATOM 3201 C CA . TRP B 1 175 ? -4.637 -17.172 -4.312 1 98.44 175 TRP B CA 1
ATOM 3202 C C . TRP B 1 175 ? -6.047 -16.875 -4.812 1 98.44 175 TRP B C 1
ATOM 3204 O O . TRP B 1 175 ? -7 -17.562 -4.453 1 98.44 175 TRP B O 1
ATOM 3214 N N . ILE B 1 176 ? -6.184 -15.789 -5.652 1 98.25 176 ILE B N 1
ATOM 3215 C CA . ILE B 1 176 ? -7.52 -15.383 -6.066 1 98.25 176 ILE B CA 1
ATOM 3216 C C . ILE B 1 176 ? -8.141 -16.453 -6.953 1 98.25 176 ILE B C 1
ATOM 3218 O O . ILE B 1 176 ? -9.359 -16.625 -6.984 1 98.25 176 ILE B O 1
ATOM 3222 N N . ARG B 1 177 ? -7.32 -17.234 -7.684 1 97.44 177 ARG B N 1
ATOM 3223 C CA . ARG B 1 177 ? -7.816 -18.328 -8.523 1 97.44 177 ARG B CA 1
ATOM 3224 C C . ARG B 1 177 ? -8.125 -19.562 -7.691 1 97.44 177 ARG B C 1
ATOM 3226 O O . ARG B 1 177 ? -9.266 -20.031 -7.676 1 97.44 177 ARG B O 1
ATOM 3233 N N . ASN B 1 178 ? -7.148 -19.984 -6.875 1 96.19 178 ASN B N 1
ATOM 3234 C CA . ASN B 1 178 ? -7.219 -21.297 -6.234 1 96.19 178 ASN B CA 1
ATOM 3235 C C . ASN B 1 178 ? -8.047 -21.25 -4.953 1 96.19 178 ASN B C 1
ATOM 3237 O O . ASN B 1 178 ? -8.664 -22.234 -4.574 1 96.19 178 ASN B O 1
ATOM 3241 N N . PHE B 1 179 ? -8.031 -20.109 -4.273 1 96.94 179 PHE B N 1
ATOM 3242 C CA . PHE B 1 179 ? -8.68 -20.031 -2.969 1 96.94 179 PHE B CA 1
ATOM 3243 C C . PHE B 1 179 ? -10 -19.281 -3.061 1 96.94 179 PHE B C 1
ATOM 3245 O O . PHE B 1 179 ? -11.023 -19.734 -2.545 1 96.94 179 PHE B O 1
ATOM 3252 N N . TYR B 1 180 ? -10.008 -18.141 -3.787 1 97.25 180 TYR B N 1
ATOM 3253 C CA . TYR B 1 180 ? -11.227 -17.344 -3.889 1 97.25 180 TYR B CA 1
ATOM 3254 C C . TYR B 1 180 ? -12.062 -17.781 -5.086 1 97.25 180 TYR B C 1
ATOM 3256 O O . TYR B 1 180 ? -13.195 -17.328 -5.258 1 97.25 180 TYR B O 1
ATOM 3264 N N . HIS B 1 181 ? -11.5 -18.641 -6.035 1 97.06 181 HIS B N 1
ATOM 3265 C CA . HIS B 1 181 ? -12.195 -19.266 -7.164 1 97.06 181 HIS B CA 1
ATOM 3266 C C . HIS B 1 181 ? -12.758 -18.219 -8.109 1 97.06 181 HIS B C 1
ATOM 3268 O O . HIS B 1 181 ? -13.922 -18.297 -8.516 1 97.06 181 HIS B O 1
ATOM 3274 N N . ILE B 1 182 ? -11.898 -17.25 -8.383 1 97.44 182 ILE B N 1
ATOM 3275 C CA . ILE B 1 182 ? -12.336 -16.188 -9.281 1 97.44 182 ILE B CA 1
ATOM 3276 C C . ILE B 1 182 ? -12.609 -16.766 -10.672 1 97.44 182 ILE B C 1
ATOM 3278 O O . ILE B 1 182 ? -13.398 -16.203 -11.438 1 97.44 182 ILE B O 1
ATOM 3282 N N . ASP B 1 183 ? -12.023 -17.891 -11.008 1 96.25 183 ASP B N 1
ATOM 3283 C CA . ASP B 1 183 ? -12.211 -18.578 -12.281 1 96.25 183 ASP B CA 1
ATOM 3284 C C . ASP B 1 183 ? -13.672 -18.969 -12.492 1 96.25 183 ASP B C 1
ATOM 3286 O O . ASP B 1 183 ? -14.109 -19.188 -13.625 1 96.25 183 ASP B O 1
ATOM 3290 N N . SER B 1 184 ? -14.352 -19.062 -11.477 1 96.38 184 SER B N 1
ATOM 3291 C CA . SER B 1 184 ? -15.758 -19.438 -11.57 1 96.38 184 SER B CA 1
ATOM 3292 C C . SER B 1 184 ? -16.609 -18.25 -12.039 1 96.38 184 SER B C 1
ATOM 3294 O O . SER B 1 184 ? -17.766 -18.438 -12.453 1 96.38 184 SER B O 1
ATOM 3296 N N . VAL B 1 185 ? -16.062 -17.062 -12.008 1 97 185 VAL B N 1
ATOM 3297 C CA . VAL B 1 185 ? -16.891 -15.891 -12.305 1 97 185 VAL B CA 1
ATOM 3298 C C . VAL B 1 185 ? -16.297 -15.141 -13.508 1 97 185 VAL B C 1
ATOM 3300 O O . VAL B 1 185 ? -17.016 -14.422 -14.203 1 97 185 VAL B O 1
ATOM 3303 N N . ILE B 1 186 ? -15.047 -15.344 -13.695 1 97.44 186 ILE B N 1
ATOM 3304 C CA . ILE B 1 186 ? -14.43 -14.742 -14.875 1 97.44 186 ILE B CA 1
ATOM 3305 C C . ILE B 1 186 ? -13.633 -15.805 -15.633 1 97.44 186 ILE B C 1
ATOM 3307 O O . ILE B 1 186 ? -13.102 -16.734 -15.039 1 97.44 186 ILE B O 1
ATOM 3311 N N . ASP B 1 187 ? -13.492 -15.672 -16.938 1 98 187 ASP B N 1
ATOM 3312 C CA . ASP B 1 187 ? -12.695 -16.547 -17.797 1 98 187 ASP B CA 1
ATOM 3313 C C . ASP B 1 187 ? -11.227 -16.141 -17.781 1 98 187 ASP B C 1
ATOM 3315 O O . ASP B 1 187 ? -10.812 -15.258 -18.531 1 98 187 ASP B O 1
ATOM 3319 N N . MET B 1 188 ? -10.445 -16.844 -17.031 1 97.94 188 MET B N 1
ATOM 3320 C CA . MET B 1 188 ? -9.047 -16.469 -16.859 1 97.94 188 MET B CA 1
ATOM 3321 C C . MET B 1 188 ? -8.242 -16.766 -18.109 1 97.94 188 MET B C 1
ATOM 3323 O O . MET B 1 188 ? -7.105 -16.297 -18.25 1 97.94 188 MET B O 1
ATOM 3327 N N . SER B 1 189 ? -8.75 -17.531 -19.047 1 97.69 189 SER B N 1
ATOM 3328 C CA . SER B 1 189 ? -8.062 -17.797 -20.312 1 97.69 189 SER B CA 1
ATOM 3329 C C . SER B 1 189 ? -7.867 -16.516 -21.109 1 97.69 189 SER B C 1
ATOM 3331 O O . SER B 1 189 ? -7.043 -16.453 -22.031 1 97.69 189 SER B O 1
ATOM 3333 N N . LYS B 1 190 ? -8.562 -15.461 -20.766 1 98.12 190 LYS B N 1
ATOM 3334 C CA . LYS B 1 190 ? -8.453 -14.156 -21.406 1 98.12 190 LYS B CA 1
ATOM 3335 C C . LYS B 1 190 ? -7.191 -13.43 -20.953 1 98.12 190 LYS B C 1
ATOM 3337 O O . LYS B 1 190 ? -6.848 -12.367 -21.484 1 98.12 190 LYS B O 1
ATOM 3342 N N . TYR B 1 191 ? -6.5 -14.016 -20 1 98.75 191 TYR B N 1
ATOM 3343 C CA . TYR B 1 191 ? -5.293 -13.406 -19.453 1 98.75 191 TYR B CA 1
ATOM 3344 C C . TYR B 1 191 ? -4.082 -14.305 -19.672 1 98.75 191 TYR B C 1
ATOM 3346 O O . TYR B 1 191 ? -3.408 -14.695 -18.719 1 98.75 191 TYR B O 1
ATOM 3354 N N . PRO B 1 192 ? -3.742 -14.617 -20.906 1 98.75 192 PRO B N 1
ATOM 3355 C CA . PRO B 1 192 ? -2.646 -15.547 -21.172 1 98.75 192 PRO B CA 1
ATOM 3356 C C . PRO B 1 192 ? -1.296 -15.031 -20.688 1 98.75 192 PRO B C 1
ATOM 3358 O O . PRO B 1 192 ? -0.449 -15.812 -20.25 1 98.75 192 PRO B O 1
ATOM 3361 N N . ASN B 1 193 ? -1.03 -13.711 -20.797 1 98.88 193 ASN B N 1
ATOM 3362 C CA . ASN B 1 193 ? 0.233 -13.172 -20.312 1 98.88 193 ASN B CA 1
ATOM 3363 C C . ASN B 1 193 ? 0.401 -13.398 -18.812 1 98.88 193 ASN B C 1
ATOM 3365 O O . ASN B 1 193 ? 1.482 -13.773 -18.359 1 98.88 193 ASN B O 1
ATOM 3369 N N . ILE B 1 194 ? -0.68 -13.211 -18.047 1 98.88 194 ILE B N 1
ATOM 3370 C CA . ILE B 1 194 ? -0.648 -13.422 -16.594 1 98.88 194 ILE B CA 1
ATOM 3371 C C . ILE B 1 194 ? -0.39 -14.898 -16.297 1 98.88 194 ILE B C 1
ATOM 3373 O O . ILE B 1 194 ? 0.474 -15.227 -15.492 1 98.88 194 ILE B O 1
ATOM 3377 N N . LEU B 1 195 ? -1.161 -15.75 -16.953 1 98.75 195 LEU B N 1
ATOM 3378 C CA . LEU B 1 195 ? -1.048 -17.172 -16.688 1 98.75 195 LEU B CA 1
ATOM 3379 C C . LEU B 1 195 ? 0.352 -17.688 -17.016 1 98.75 195 LEU B C 1
ATOM 3381 O O . LEU B 1 195 ? 0.951 -18.422 -16.234 1 98.75 195 LEU B O 1
ATOM 3385 N N . ASN B 1 196 ? 0.909 -17.266 -18.141 1 98.75 196 ASN B N 1
ATOM 3386 C CA . ASN B 1 196 ? 2.264 -17.656 -18.531 1 98.75 196 ASN B CA 1
ATOM 3387 C C . ASN B 1 196 ? 3.299 -17.109 -17.547 1 98.75 196 ASN B C 1
ATOM 3389 O O . ASN B 1 196 ? 4.258 -17.797 -17.203 1 98.75 196 ASN B O 1
ATOM 3393 N N . TRP B 1 197 ? 3.105 -15.852 -17.156 1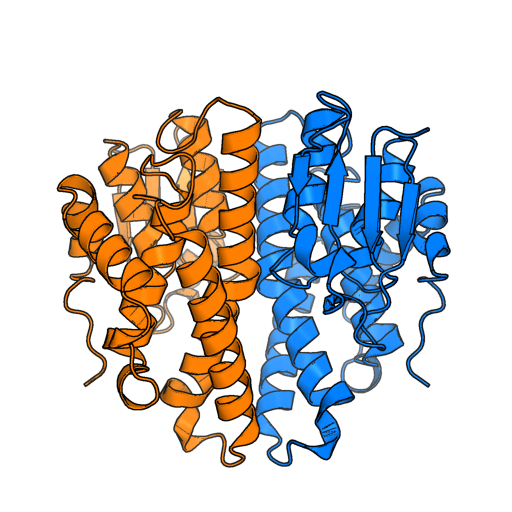 98.88 197 TRP B N 1
ATOM 3394 C CA . TRP B 1 197 ? 3.996 -15.188 -16.203 1 98.88 197 TRP B CA 1
ATOM 3395 C C . TRP B 1 197 ? 3.994 -15.906 -14.859 1 98.88 197 TRP B C 1
ATOM 3397 O O . TRP B 1 197 ? 5.055 -16.188 -14.289 1 98.88 197 TRP B O 1
ATOM 3407 N N . VAL B 1 198 ? 2.832 -16.234 -14.359 1 98.81 198 VAL B N 1
ATOM 3408 C CA . VAL B 1 198 ? 2.723 -16.938 -13.086 1 98.81 198 VAL B CA 1
ATOM 3409 C C . VAL B 1 198 ? 3.393 -18.312 -13.195 1 98.81 198 VAL B C 1
ATOM 3411 O O . VAL B 1 198 ? 4.145 -18.703 -12.305 1 98.81 198 VAL B O 1
ATOM 3414 N N . ASP B 1 199 ? 3.105 -19.031 -14.25 1 98.62 199 ASP B N 1
ATOM 3415 C CA . ASP B 1 199 ? 3.723 -20.328 -14.477 1 98.62 199 ASP B CA 1
ATOM 3416 C C . ASP B 1 199 ? 5.246 -20.219 -14.5 1 98.62 199 ASP B C 1
ATOM 3418 O O . ASP B 1 199 ? 5.941 -21.031 -13.883 1 98.62 199 ASP B O 1
ATOM 3422 N N . ARG B 1 200 ? 5.75 -19.266 -15.203 1 98.69 200 ARG B N 1
ATOM 3423 C CA . ARG B 1 200 ? 7.188 -19.031 -15.281 1 98.69 200 ARG B CA 1
ATOM 3424 C C . ARG B 1 200 ? 7.777 -18.766 -13.898 1 98.69 200 ARG B C 1
ATOM 3426 O O . ARG B 1 200 ? 8.844 -19.297 -13.562 1 98.69 200 ARG B O 1
ATOM 3433 N N . CYS B 1 201 ? 7.117 -17.922 -13.109 1 98.81 201 CYS B N 1
ATOM 3434 C CA . CYS B 1 201 ? 7.57 -17.641 -11.758 1 98.81 201 CYS B CA 1
ATOM 3435 C C . CYS B 1 201 ? 7.613 -18.922 -10.922 1 98.81 201 CYS B C 1
ATOM 3437 O O . CYS B 1 201 ? 8.609 -19.203 -10.25 1 98.81 201 CYS B O 1
ATOM 3439 N N . CYS B 1 202 ? 6.609 -19.75 -11.062 1 98.44 202 CYS B N 1
ATOM 3440 C CA . CYS B 1 202 ? 6.461 -20.953 -10.242 1 98.44 202 CYS B CA 1
ATOM 3441 C C . CYS B 1 202 ? 7.453 -22.031 -10.664 1 98.44 202 CYS B C 1
ATOM 3443 O O . CYS B 1 202 ? 7.73 -22.953 -9.906 1 98.44 202 CYS B O 1
ATOM 3445 N N . GLN B 1 203 ? 8.008 -21.969 -11.805 1 97.94 203 GLN B N 1
ATOM 3446 C CA . GLN B 1 203 ? 8.906 -22.984 -12.328 1 97.94 203 GLN B CA 1
ATOM 3447 C C . GLN B 1 203 ? 10.344 -22.734 -11.875 1 97.94 203 GLN B C 1
ATOM 3449 O O . GLN B 1 203 ? 11.203 -23.609 -12.016 1 97.94 203 GLN B O 1
ATOM 3454 N N . ARG B 1 204 ? 10.586 -21.578 -11.375 1 98.69 204 ARG B N 1
ATOM 3455 C CA . ARG B 1 204 ? 11.922 -21.312 -10.852 1 98.69 204 ARG B CA 1
ATOM 3456 C C . ARG B 1 204 ? 12.211 -22.188 -9.633 1 98.69 204 ARG B C 1
ATOM 3458 O O . ARG B 1 204 ? 11.422 -22.25 -8.695 1 98.69 204 ARG B O 1
ATOM 3465 N N . SER B 1 205 ? 13.359 -22.797 -9.586 1 98.56 205 SER B N 1
ATOM 3466 C CA . SER B 1 205 ? 13.672 -23.812 -8.586 1 98.56 205 SER B CA 1
ATOM 3467 C C . SER B 1 205 ? 13.633 -23.219 -7.18 1 98.56 205 SER B C 1
ATOM 3469 O O . SER B 1 205 ? 13.031 -23.812 -6.277 1 98.56 205 SER B O 1
ATOM 3471 N N . LYS B 1 206 ? 14.266 -22.062 -6.965 1 98.81 206 LYS B N 1
ATOM 3472 C CA . LYS B 1 206 ? 14.312 -21.453 -5.637 1 98.81 206 LYS B CA 1
ATOM 3473 C C . LYS B 1 206 ? 12.945 -20.938 -5.219 1 98.81 206 LYS B C 1
ATOM 3475 O O . LYS B 1 206 ? 12.578 -21.016 -4.043 1 98.81 206 LYS B O 1
ATOM 3480 N N . THR B 1 207 ? 12.141 -20.438 -6.172 1 98.88 207 THR B N 1
ATOM 3481 C CA . THR B 1 207 ? 10.781 -19.984 -5.902 1 98.88 207 THR B CA 1
ATOM 3482 C C . THR B 1 207 ? 9.914 -21.156 -5.445 1 98.88 207 THR B C 1
ATOM 3484 O O . THR B 1 207 ? 9.148 -21.031 -4.484 1 98.88 207 THR B O 1
ATOM 3487 N N . LYS B 1 208 ? 10.078 -22.266 -6.086 1 98.56 208 LYS B N 1
ATOM 3488 C CA . LYS B 1 208 ? 9.328 -23.469 -5.699 1 98.56 208 LYS B CA 1
ATOM 3489 C C . LYS B 1 208 ? 9.609 -23.844 -4.25 1 98.56 208 LYS B C 1
ATOM 3491 O O . LYS B 1 208 ? 8.695 -24.219 -3.512 1 98.56 208 LYS B O 1
ATOM 3496 N N . ILE B 1 209 ? 10.891 -23.797 -3.891 1 98.5 209 ILE B N 1
ATOM 3497 C CA . ILE B 1 209 ? 11.273 -24.125 -2.52 1 98.5 209 ILE B CA 1
ATOM 3498 C C . ILE B 1 209 ? 10.562 -23.188 -1.55 1 98.5 209 ILE B C 1
ATOM 3500 O O . ILE B 1 209 ? 10 -23.625 -0.543 1 98.5 209 ILE B O 1
ATOM 3504 N N . GLY B 1 210 ? 10.531 -21.859 -1.836 1 98.75 210 GLY B N 1
ATOM 3505 C CA . GLY B 1 210 ? 9.828 -20.906 -1.002 1 98.75 210 GLY B CA 1
ATOM 3506 C C . GLY B 1 210 ? 8.336 -21.172 -0.913 1 98.75 210 GLY B C 1
ATOM 3507 O O . GLY B 1 210 ? 7.758 -21.141 0.176 1 98.75 210 GLY B O 1
ATOM 3508 N N . LEU B 1 211 ? 7.75 -21.469 -2.055 1 98.56 211 LEU B N 1
ATOM 3509 C CA . LEU B 1 211 ? 6.316 -21.734 -2.123 1 98.56 211 LEU B CA 1
ATOM 3510 C C . LEU B 1 211 ? 5.957 -23 -1.354 1 98.56 211 LEU B C 1
ATOM 3512 O O . LEU B 1 211 ? 4.863 -23.094 -0.792 1 98.56 211 LEU B O 1
ATOM 3516 N N . GLU B 1 212 ? 6.797 -23.891 -1.233 1 96.94 212 GLU B N 1
ATOM 3517 C CA . GLU B 1 212 ? 6.547 -25.188 -0.609 1 96.94 212 GLU B CA 1
ATOM 3518 C C . GLU B 1 212 ? 6.57 -25.094 0.913 1 96.94 212 GLU B C 1
ATOM 3520 O O . GLU B 1 212 ? 6.121 -26 1.611 1 96.94 212 GLU B O 1
ATOM 3525 N N . THR B 1 213 ? 7.07 -23.984 1.467 1 96.25 213 THR B N 1
ATOM 3526 C CA . THR B 1 213 ? 7.109 -23.797 2.912 1 96.25 213 THR B CA 1
ATOM 3527 C C . THR B 1 213 ? 5.73 -24.031 3.525 1 96.25 213 THR B C 1
ATOM 3529 O O . THR B 1 213 ? 5.621 -24.531 4.652 1 96.25 213 THR B O 1
ATOM 3532 N N . TYR B 1 214 ? 4.723 -23.734 2.838 1 96.69 214 TYR B N 1
ATOM 3533 C CA . TYR B 1 214 ? 3.354 -23.938 3.303 1 96.69 214 TYR B CA 1
ATOM 3534 C C . TYR B 1 214 ? 2.514 -24.641 2.242 1 96.69 214 TYR B C 1
ATOM 3536 O O . TYR B 1 214 ? 1.293 -24.469 2.195 1 96.69 214 TYR B O 1
ATOM 3544 N N . ASN B 1 215 ? 3.211 -25.391 1.367 1 96.88 215 ASN B N 1
ATOM 3545 C CA . ASN B 1 215 ? 2.523 -26.078 0.282 1 96.88 215 ASN B CA 1
ATOM 3546 C C . ASN B 1 215 ? 1.605 -25.141 -0.492 1 96.88 215 ASN B C 1
ATOM 3548 O O . ASN B 1 215 ? 0.443 -25.469 -0.739 1 96.88 215 ASN B O 1
ATOM 3552 N N . TYR B 1 216 ? 2.082 -23.969 -0.766 1 97.5 216 TYR B N 1
ATOM 3553 C CA . TYR B 1 216 ? 1.299 -22.859 -1.31 1 97.5 216 TYR B CA 1
ATOM 3554 C C . TYR B 1 216 ? 0.747 -23.203 -2.688 1 97.5 216 TYR B C 1
ATOM 3556 O O . TYR B 1 216 ? -0.345 -22.766 -3.055 1 97.5 216 TYR B O 1
ATOM 3564 N N . LEU B 1 217 ? 1.451 -24.016 -3.484 1 94.19 217 LEU B N 1
ATOM 3565 C CA . LEU B 1 217 ? 1.036 -24.344 -4.844 1 94.19 217 LEU B CA 1
ATOM 3566 C C . LEU B 1 217 ? -0.193 -25.25 -4.836 1 94.19 217 LEU B C 1
ATOM 3568 O O . LEU B 1 217 ? -0.891 -25.359 -5.848 1 94.19 217 LEU B O 1
ATOM 3572 N N . ASP B 1 218 ? -0.502 -25.812 -3.645 1 93.5 218 ASP B N 1
ATOM 3573 C CA . ASP B 1 218 ? -1.627 -26.734 -3.535 1 93.5 218 ASP B CA 1
ATOM 3574 C C . ASP B 1 218 ? -2.773 -26.109 -2.74 1 93.5 218 ASP B C 1
ATOM 3576 O O . ASP B 1 218 ? -3.688 -26.812 -2.305 1 93.5 218 ASP B O 1
ATOM 3580 N N . ILE B 1 219 ? -2.66 -24.844 -2.568 1 91.5 219 ILE B N 1
ATOM 3581 C CA . ILE B 1 219 ? -3.674 -24.188 -1.758 1 91.5 219 ILE B CA 1
ATOM 3582 C C . ILE B 1 219 ? -5.039 -24.328 -2.424 1 91.5 219 ILE B C 1
ATOM 3584 O O . ILE B 1 219 ? -5.16 -24.188 -3.645 1 91.5 219 ILE B O 1
ATOM 3588 N N . LYS B 1 220 ? -6.059 -24.703 -1.681 1 89.12 220 LYS B N 1
ATOM 3589 C CA . LYS B 1 220 ? -7.445 -24.797 -2.133 1 89.12 220 LYS B CA 1
ATOM 3590 C C . LYS B 1 220 ? -8.414 -24.453 -1.006 1 89.12 220 LYS B C 1
ATOM 3592 O O . LYS B 1 220 ? -8.133 -24.703 0.166 1 89.12 220 LYS B O 1
ATOM 3597 N N . ASN B 1 221 ? -9.352 -23.656 -1.367 1 82.44 221 ASN B N 1
ATOM 3598 C CA . ASN B 1 221 ? -10.469 -23.453 -0.453 1 82.44 221 ASN B CA 1
ATOM 3599 C C . ASN B 1 221 ? -11.625 -24.391 -0.766 1 82.44 221 ASN B C 1
ATOM 3601 O O . ASN B 1 221 ? -12.25 -24.297 -1.822 1 82.44 221 ASN B O 1
ATOM 3605 N N . ASN B 1 222 ? -11.641 -25.656 -0.299 1 69.88 222 ASN B N 1
ATOM 3606 C CA . ASN B 1 222 ? -12.656 -26.672 -0.598 1 69.88 222 ASN B CA 1
ATOM 3607 C C . ASN B 1 222 ? -14.047 -26.203 -0.164 1 69.88 222 ASN B C 1
ATOM 3609 O O . ASN B 1 222 ? -14.188 -25.469 0.814 1 69.88 222 ASN B O 1
#

pLDDT: mean 96.99, std 3.74, range [66.69, 99.0]

Organism: NCBI:txid675817

Solvent-accessible surface area (backbone atoms only — not comparable to full-atom values): 23313 Å² total; per-residue (Å²): 134,54,46,31,38,38,37,20,42,72,45,53,55,21,38,33,54,47,20,51,35,41,63,65,70,51,72,63,40,81,43,82,42,53,61,94,75,48,42,33,70,33,69,75,42,32,74,73,36,80,81,46,63,68,21,31,38,37,39,28,77,88,33,79,89,61,47,51,71,39,45,54,47,58,41,41,48,52,51,51,25,63,74,67,68,39,50,60,56,86,48,70,68,55,30,51,50,34,49,33,44,36,48,43,29,42,41,40,50,52,43,34,49,47,49,23,34,40,40,64,58,78,34,41,90,71,47,80,49,61,52,67,34,52,51,26,46,53,50,37,48,53,48,50,51,49,53,29,61,67,26,62,97,40,73,30,82,47,91,61,38,81,28,51,37,45,49,62,41,46,44,44,58,51,39,41,41,44,47,55,42,44,59,80,81,41,74,62,80,80,33,55,50,47,54,53,36,43,51,56,55,56,66,34,70,41,35,38,55,18,37,49,76,56,46,47,90,69,52,63,58,128,133,55,47,30,36,38,37,20,43,72,44,54,56,21,37,33,53,46,21,51,34,41,62,65,69,52,72,62,41,81,41,80,42,53,60,92,76,48,43,33,70,33,71,75,43,32,74,73,35,79,82,44,64,68,20,33,37,36,39,28,77,88,32,78,88,63,46,50,72,38,44,53,47,56,41,41,46,53,49,50,24,63,73,67,68,40,50,60,57,86,49,68,67,56,32,51,51,34,48,33,43,36,48,43,28,42,40,40,52,51,43,35,50,48,48,23,35,39,42,64,58,78,34,42,89,71,48,80,49,61,51,66,34,52,51,24,46,55,50,38,48,54,49,51,52,49,54,27,60,66,26,62,96,42,73,30,82,48,92,62,38,82,29,51,40,46,48,60,42,46,44,44,58,51,40,42,43,44,46,56,42,44,59,80,78,42,73,62,80,80,33,55,48,45,52,52,35,44,50,56,54,55,65,34,69,41,35,39,57,18,38,49,75,57,45,47,90,68,52,64,56,129

Sequence (444 aa):
MSDLTVYTLGSPNGIKIPVALEEMGVMYDLHTIDITKGEQFSAAFSKINPRHKIPVLADKSKDSEHPQIIGESCAILLYLAEKFNKLISNDPLHRAQTIEWLFYQASTEGTVFGAYGHFSTYAKDKVKDPYPKERYLNESIKVLDYIESELTGKRYLVADEYSIADIAMFPWIIWIRNFYHIDSVIDMSKYPNILNWVDRCCQRSKTKIGLETYNYLDIKNNMSDLTVYTLGSPNGIKIPVALEEMGVMYDLHTIDITKGEQFSAAFSKINPRHKIPVLADKSKDSEHPQIIGESCAILLYLAEKFNKLISNDPLHRAQTIEWLFYQASTEGTVFGAYGHFSTYAKDKVKDPYPKERYLNESIKVLDYIESELTGKRYLVADEYSIADIAMFPWIIWIRNFYHIDSVIDMSKYPNILNWVDRCCQRSKTKIGLETYNYLDIKNN

Secondary structure (DSSP, 8-state):
--SEEEEE-SSTTTTHHHHHHHHHT---EEEE--GGGTGGGSHHHHHH-TT--S-EEEE-SS-SSSPEEE-SHHHHHHHHHHHHT-SS-SSHHHHHHHHHHHHHIIIIIHHHHHHHHIIIIISTTT---SHHHHHHHHHHHHHHHHHHHHTTT-SSSBTTB--HHHHHHHHHHHHHHHTT-GGGTS-GGG-HHHHHHHHHHHHSHHHHHHHGGGTGGG----/--SEEEEE-SSTTTTHHHHHHHHHT---EEEE--GGGTGGGSHHHHHH-TT--S-EEEE-SS-SSSPEEE-SHHHHHHHHHHHHT-SS-SSHHHHHHHHHHHHHIIIIIHHHHHHHHIIIIISTTT---SHHHHHHHHHHHHHHHHHHHHTTT-SSSBTTB--HHHHHHHHHHHHHHHTT-GGGTS-GGG-HHHHHHHHHHHHSHHHHHHHHTTTGGG----

Foldseek 3Di:
DFQKEKEAALDLLRLLQLLLCLQLVGDYHYDYQDVVVPSLVDPVNCVLPVVSDDTKMFGCPPHVVHTDIDDDSLRSQVVVCVVSVPQADPPPVLNVQLNVLSCCLRPQVVVLLVQLCCCQPVCVVVDDDCVSNVVSLVSNVVVLVVQLVQLVVELENTPNDGHSSLSSHLLSVLCCCAAVVNCVVDPCVVRVSSVNNSVSQCPDPSSVVSCCVHVSNNDHND/DFQKEKEAALDLLRLLLLLLCLQLVGDYHYDYQDVVVPSLVDPVNCVLPVVSDDTKMFGCPPHVVDTDIDDDSLRSQVVVCVVSVPQADPPPVLNVQLNVLSCCLRPQVVVLLVQLCCCQPVCVVVDDDCVSNVVSLVSNVVVLVVQLVQLVVELENTPNDGHSSLSSHLLSVLCCCAAVVNCVVDPCVVRVSSVNNSVSQCPDPSSVVSCCVNVSNNDHND

Nearest PDB structures (foldseek):
  4nax-assembly1_B  TM=9.551E-01  e=4.725E-18  Pseudomonas putida F1
  4ikh-assembly1_A-2  TM=9.524E-01  e=7.683E-18  Pseudomonas protegens Pf-5
  4mf6-assembly1_A  TM=9.523E-01  e=5.639E-17  Paraburkholderia graminis C4D1M
  4nhz-assembly4_H  TM=9.519E-01  e=3.577E-16  Bradyrhizobium sp. BTAi1
  4nhz-assembly2_D  TM=9.549E-01  e=4.345E-16  Bradyrhizobium sp. BTAi1